Protein 6FY5 (pdb70)

Radius of gyration: 25.64 Å; Cα contacts (8 Å, |Δi|>4): 818; chains: 2; bounding box: 69×50×65 Å

GO terms:
  GO:0001740 Barr body (C, IDA)
  GO:0009048 dosage compensation by inactivation of X chromosome (P, IDA)
  GO:0005634 nucleus (C, EXP)
  GO:0005694 chromosome (C, EXP)
  GO:0005515 protein binding (F, IPI)
  GO:0000781 chromosome, telomeric region (C, HDA)
  GO:0005654 nucleoplasm (C, IDA)
  GO:0000785 chromatin (C, IDA)
  GO:0000976 transcription cis-regulatory region binding (F, IDA)
  GO:0000977 RNA polymerase II transcription regulatory region sequence-specific DNA binding (F, IDA)
  GO:0031490 chromatin DNA binding (F, IDA)
  GO:1901837 negative regulation of transcription of nucleolar large rRNA by RNA polymerase I (P, IGI)
  GO:0070062 extracellular exosome (C, HDA)
  GO:0045618 positive regulation of keratinocyte differentiation (P, IMP)
  GO:0045814 negative regulation of gene expression, epigenetic (P, IMP)
  GO:0007420 brain development (P, IMP)
  GO:0071169 establishment of protein localization to chromatin (P, IMP)
  GO:0000122 negative regulation of transcription by RNA polymerase II (P, IMP)

Organism: Homo sapiens (NCBI:txid9606)

InterPro domains:
  IPR002119 Histone H2A [PR00620] (11-33)
  IPR002119 Histone H2A [PR00620] (40-55)
  IPR002119 Histone H2A [PR00620] (55-68)
  IPR002119 Histone H2A [PR00620] (69-83)
  IPR002119 Histone H2A [PR00620] (97-115)
  IPR002119 Histone H2A [PTHR23430] (7-117)
  IPR002119 Histone H2A [SM00414] (3-120)
  IPR002589 Macro domain [PF01661] (216-329)
  IPR002589 Macro domain [PS51154] (184-370)
  IPR002589 Macro domain [SM00506] (196-330)
  IPR007125 Core Histone H2A/H2B/H3 domain [PF00125] (6-85)
  IPR009072 Histone-fold [G3DSA:1.10.20.10] (1-125)
  IPR009072 Histone-fold [SSF47113] (13-117)
  IPR021171 Core histone macro-H2A [PIRSF037942] (1-372)
  IPR032454 Histone H2A, C-terminal domain [PF16211] (89-123)
  IPR035796 Core histone macro-H2A, macro domain [cd02904] (178-368)
  IPR043472 Macro domain-like [G3DSA:3.40.220.10] (176-372)
  IPR043472 Macro domain-like [SSF52949] (179-368)
  IPR061508 Histone H2A, histone fold [cd00074] (14-101)

Foldseek 3Di:
DFDDFFPFKGFDDWWAAPLFAIETEIAGDLLCQQGGNFQEEEAADALQLAQDDSNSVSQPVQADPVSVVQSVVCCVVPGRADQLAWDWTAGHRHNHGIYIYGHQDFAPDDPSLVSLLSNLLNSLVNCQVVLTQEYEYEDDDDDPNGDDLLSSLLSNVVSVNVSVVVDPDRSYRYYYYHDNDPVSSVSNVVNVVPHPTD/DPPKDFDDWFQAPLQAIETEIADDLLCQLADQFAEEEDEDAQQQALPDSNSVSLCVQQDPVQVVQVVVCCVVVDGADQLAWDWTARPNGNYRIYIYFHQAFPDDPCSLVSNLSNLLNSQVVCQVVLTQEYEYEDWDDDHRTDDLLSNLLSNVVSVSCNCVVDSPTSYRYYYYHDHDPVSVVSNVVNVVPDDGD

B-factor: mean 41.1, std 16.14, range [9.63, 116.97]

Secondary structure (DSSP, 8-state):
----SSTTEEEEEEEEBTTS-EEEEEEE-GGGGGG---SEEEEEE-TT----HHHHHHHHHHHHHHHHHHHHHHHHHHPSPPTT-EEEEE-SSSSSSEEEEEEPPPTTSTTHHHHHHHHHHHHHHHHHTTT-SEEEEPPPP--TT---HHHHHHHHHHHHHHHHHT-SS----EEEEEE--HHHHHHHHHHHTTSSB-/-TT-EEEEEEE-TTS-EEEEEE--GGGGGG---SEEEEEE-TT----SHHHHHHHHHHHHHHHHHHHHHHHHH-SPPTT-EEEEE-TTSSSSEEEEEEPPPS-STTHHHHHHHHHHHHHHHHHHTT-SEEEE-PPP-STTS--HHHHHHHHHHHHHHHHHH-S-SS--EEEEEE-SHHHHHHHHHHHTTS---

CATH classification: 3.40.220.10

Solvent-accessible surface area: 18858 Å² total; per-residue (Å²): 144,70,148,35,17,16,110,29,7,47,47,74,39,19,49,45,16,120,110,37,18,85,0,1,0,0,69,6,61,10,88,62,0,23,50,0,188,3,44,0,0,3,0,8,8,69,32,131,0,31,19,128,91,83,7,0,128,12,2,68,187,40,8,37,178,121,2,85,95,40,0,71,81,14,89,147,86,96,28,103,4,131,71,5,48,20,3,32,4,128,25,9,61,26,62,2,103,31,0,0,0,2,28,27,5,150,86,70,54,128,131,10,79,102,65,0,22,81,0,8,43,54,0,0,41,14,0,3,35,85,59,0,119,12,0,0,13,10,48,53,27,90,55,206,112,46,18,57,88,107,25,8,1,103,15,7,2,122,0,0,29,27,20,3,108,124,13,97,13,20,10,1,104,39,0,23,3,1,11,98,64,96,119,13,29,31,22,29,68,116,9,3,72,143,39,118,29,184,32,103,59,18,88,90,75,39,47,29,42,0,8,62,47,0,87,0,3,0,4,65,5,65,55,87,82,2,16,56,5,178,5,39,0,0,0,1,4,3,49,35,117,0,34,11,161,67,86,15,0,129,14,0,53,182,41,6,32,137,115,4,56,76,49,0,98,121,26,75,172,95,77,20,120,3,134,64,11,53,18,4,28,5,112,2,69,76,16,54,3,112,33,0,0,0,0,31,27,3,130,104,50,61,151,110,6,90,122,60,0,27,83,0,0,62,52,0,0,58,18,0,36,122,93,153,0,127,12,0,0,5,6,46,29,48,92,58,230,83,30,17,65,73,76,24,5,0,92,8,1,3,112,0,0,10,55,42,0,43,122,43,61,96,20,27,0,91,43,0,46,5,1,5,59,60,97,111,9,28,31,26,19,62,118,15,4,69,152,30,59,1,94

Sequence (391 aa):
AGMMGPGDGFTILSSKSLVLGQKLSLTQSDISHIGSMRRVEGIVHPTTAEIDLKEDIGKALEKAGGKEFLETVKELRKSQGPLEVAEAAVSQSSGLAAKFVIHCHIPQWGSDKCEEQLEETIKNCLSAAEDKKLKSVAFPPFPSGRNCCFPKQTAAQVTLKAISAHFDDSSASSLKNVYFLLFDSESIGIYVQEMAKLDAKGDGFTILSSKSLVLGQKLSLTQSDISHIGSMRVEGIVHPTTAEIDLKEDIGKALEKAGGKEFLETVKELRKSQGPLEVAEAAVSQSSGLAAKFVIHCHIPQWGSDKCEEQLEETIKNCLSAAEDKKLKSVAFPPFPSGRNCFPKQTAAQVTLKAISAHFDDSSASSLKNVYFLLFDSESIGIYYVQEMAKLDAK

Nearest PDB structures (foldseek):
  2xd7-assembly2_B  TM=9.872E-01  e=2.241E-36  Homo sapiens
  1yd9-assembly2_B  TM=9.651E-01  e=7.303E-27  Rattus norvegicus
  1zr5-assembly2_B  TM=9.651E-01  e=1.261E-26  Homo sapiens
  5iit-assembly2_B  TM=9.591E-01  e=2.775E-26  Saccharomyces cerevisiae S288C
  7d3y-assembly1_B  TM=9.575E-01  e=1.928E-26  Oryza sativa Indica Group

Structure (mmCIF, N/CA/C/O backbone):
data_6FY5
#
_entry.id   6FY5
#
_cell.length_a   57.750
_cell.length_b   41.370
_cell.length_c   84.150
_cell.angle_alpha   90.00
_cell.angle_beta   97.05
_cell.angle_gamma   90.00
#
_symmetry.space_group_name_H-M   'P 1 21 1'
#
loop_
_entity.id
_entity.type
_entity.pdbx_description
1 polymer 'Core histone macro-H2A.2'
2 non-polymer 'ACETATE ION'
3 non-polymer 1,2-ETHANEDIOL
4 water water
#
loop_
_atom_site.group_PDB
_atom_site.id
_atom_site.type_symbol
_atom_site.label_atom_id
_atom_site.label_alt_id
_atom_site.label_comp_id
_atom_site.label_asym_id
_atom_site.label_entity_id
_atom_site.label_seq_id
_atom_site.pdbx_PDB_ins_code
_atom_site.Cartn_x
_atom_site.Cartn_y
_atom_site.Cartn_z
_atom_site.occupancy
_atom_site.B_iso_or_equiv
_atom_site.auth_seq_id
_atom_site.auth_comp_id
_atom_site.auth_asym_id
_atom_site.auth_atom_id
_atom_site.pdbx_PDB_model_num
ATOM 1 N N . ALA A 1 1 ? 41.573 46.216 95.496 1.00 44.52 175 ALA A N 1
ATOM 2 C CA . ALA A 1 1 ? 41.860 46.588 94.135 1.00 42.62 175 ALA A CA 1
ATOM 3 C C . ALA A 1 1 ? 41.242 45.577 93.206 1.00 43.14 175 ALA A C 1
ATOM 4 O O . ALA A 1 1 ? 41.783 44.486 93.027 1.00 41.04 175 ALA A O 1
ATOM 6 N N . GLY A 1 2 ? 40.092 45.934 92.655 1.00 39.36 176 GLY A N 1
ATOM 7 C CA . GLY A 1 2 ? 39.395 45.092 91.692 1.00 39.12 176 GLY A CA 1
ATOM 8 C C . GLY A 1 2 ? 40.052 45.269 90.343 1.00 38.40 176 GLY A C 1
ATOM 9 O O . GLY A 1 2 ? 40.230 46.407 89.901 1.00 39.46 176 GLY A O 1
ATOM 10 N N . MET A 1 3 ? 40.441 44.154 89.705 1.00 30.25 177 MET A N 1
ATOM 11 C CA A MET A 1 3 ? 41.113 44.148 88.398 0.50 30.30 177 MET A CA 1
ATOM 12 C CA B MET A 1 3 ? 41.072 44.169 88.382 0.50 28.68 177 MET A CA 1
ATOM 13 C C . MET A 1 3 ? 40.588 43.011 87.517 1.00 29.51 177 MET A C 1
ATOM 14 O O . MET A 1 3 ? 40.145 42.001 88.047 1.00 28.69 177 MET A O 1
ATOM 23 N N . GLY A 1 4 ? 40.699 43.161 86.203 1.00 24.84 178 GLY A N 1
ATOM 24 C CA . GLY A 1 4 ? 40.230 42.114 85.286 1.00 23.50 178 GLY A CA 1
ATOM 25 C C . GLY A 1 4 ? 40.538 42.393 83.832 1.00 24.73 178 GLY A C 1
ATOM 26 O O . GLY A 1 4 ? 41.125 43.436 83.523 1.00 25.44 178 GLY A O 1
ATOM 27 N N . PRO A 1 5 ? 40.123 41.497 82.906 1.00 21.84 179 PRO A N 1
ATOM 28 C CA . PRO A 1 5 ? 40.463 41.675 81.474 1.00 21.65 179 PRO A CA 1
ATOM 29 C C . PRO A 1 5 ? 39.524 42.598 80.662 1.00 26.47 179 PRO A C 1
ATOM 30 O O . PRO A 1 5 ? 38.688 42.155 79.866 1.00 25.38 179 PRO A O 1
ATOM 34 N N . GLY A 1 6 ? 39.707 43.892 80.840 1.00 23.56 180 GLY A N 1
ATOM 35 C CA . GLY A 1 6 ? 38.918 44.890 80.148 1.00 23.73 180 GLY A CA 1
ATOM 36 C C . GLY A 1 6 ? 37.907 45.541 81.048 1.00 29.78 180 GLY A C 1
ATOM 37 O O . GLY A 1 6 ? 37.515 44.973 82.086 1.00 29.23 180 GLY A O 1
ATOM 38 N N . ASP A 1 7 ? 37.518 46.782 80.681 1.00 27.23 181 ASP A N 1
ATOM 39 C CA . ASP A 1 7 ? 36.526 47.513 81.443 1.00 28.00 181 ASP A CA 1
ATOM 40 C C . ASP A 1 7 ? 35.249 46.678 81.408 1.00 28.09 181 ASP A C 1
ATOM 41 O O . ASP A 1 7 ? 34.877 46.167 80.339 1.00 30.45 181 ASP A O 1
ATOM 46 N N . GLY A 1 8 ? 34.674 46.486 82.578 1.00 25.56 182 GLY A N 1
ATOM 47 C CA . GLY A 1 8 ? 33.451 45.721 82.788 1.00 24.92 182 GLY A CA 1
ATOM 48 C C . GLY A 1 8 ? 33.695 44.338 83.370 1.00 25.27 182 GLY A C 1
ATOM 49 O O . GLY A 1 8 ? 32.745 43.612 83.669 1.00 24.52 182 GLY A O 1
ATOM 50 N N . PHE A 1 9 ? 34.976 43.938 83.510 1.00 21.83 183 PHE A N 1
ATOM 51 C CA . PHE A 1 9 ? 35.268 42.578 83.992 1.00 22.33 183 PHE A CA 1
ATOM 52 C C . PHE A 1 9 ? 36.176 42.601 85.214 1.00 27.60 183 PHE A C 1
ATOM 53 O O . PHE A 1 9 ? 37.216 43.244 85.153 1.00 27.88 183 PHE A O 1
ATOM 61 N N . THR A 1 10 ? 35.792 41.943 86.317 1.00 23.22 184 THR A N 1
ATOM 62 C CA . THR A 1 10 ? 36.660 41.888 87.517 1.00 22.14 184 THR A CA 1
ATOM 63 C C . THR A 1 10 ? 36.958 40.454 87.930 1.00 21.72 184 THR A C 1
ATOM 64 O O . THR A 1 10 ? 36.021 39.694 88.187 1.00 21.29 184 THR A O 1
ATOM 68 N N . ILE A 1 11 ? 38.256 40.095 88.104 1.00 19.61 185 ILE A N 1
ATOM 69 C CA . ILE A 1 11 ? 38.545 38.735 88.594 1.00 17.82 185 ILE A CA 1
ATOM 70 C C . ILE A 1 11 ? 38.154 38.569 90.057 1.00 21.19 185 ILE A C 1
ATOM 71 O O . ILE A 1 11 ? 38.643 39.291 90.933 1.00 24.50 185 ILE A O 1
ATOM 76 N N . LEU A 1 12 ? 37.308 37.591 90.331 1.00 19.34 186 LEU A N 1
ATOM 77 C CA . LEU A 1 12 ? 36.864 37.298 91.674 1.00 19.67 186 LEU A CA 1
ATOM 78 C C . LEU A 1 12 ? 37.715 36.257 92.401 1.00 23.75 186 LEU A C 1
ATOM 79 O O . LEU A 1 12 ? 37.901 36.358 93.609 1.00 24.34 186 LEU A O 1
ATOM 84 N N . SER A 1 13 ? 38.131 35.209 91.672 1.00 21.46 187 SER A N 1
ATOM 85 C CA . SER A 1 13 ? 38.864 34.048 92.233 1.00 22.30 187 SER A CA 1
ATOM 86 C C . SER A 1 13 ? 39.497 33.262 91.089 1.00 26.17 187 SER A C 1
ATOM 87 O O . SER A 1 13 ? 38.889 33.141 90.040 1.00 27.34 187 SER A O 1
ATOM 90 N N . SER A 1 14 ? 40.733 32.720 91.272 1.00 23.48 188 SER A N 1
ATOM 91 C CA . SER A 1 14 ? 41.387 31.977 90.198 1.00 23.27 188 SER A CA 1
ATOM 92 C C . SER A 1 14 ? 42.039 30.727 90.753 1.00 28.96 188 SER A C 1
ATOM 93 O O . SER A 1 14 ? 42.329 30.660 91.951 1.00 30.47 188 SER A O 1
ATOM 96 N N . LYS A 1 15 ? 42.248 29.748 89.877 1.00 26.67 189 LYS A N 1
ATOM 97 C CA . LYS A 1 15 ? 42.900 28.464 90.190 1.00 27.78 189 LYS A CA 1
ATOM 98 C C . LYS A 1 15 ? 43.848 28.161 89.062 1.00 30.31 189 LYS A C 1
ATOM 99 O O . LYS A 1 15 ? 43.504 28.373 87.884 1.00 31.10 189 LYS A O 1
ATOM 105 N N . SER A 1 16 ? 45.083 27.728 89.392 1.00 25.30 190 SER A N 1
ATOM 106 C CA . SER A 1 16 ? 46.039 27.439 88.342 1.00 26.40 190 SER A CA 1
ATOM 107 C C . SER A 1 16 ? 46.203 25.930 88.266 1.00 30.56 190 SER A C 1
ATOM 108 O O . SER A 1 16 ? 46.483 25.332 89.288 1.00 31.98 190 SER A O 1
ATOM 111 N N . LEU A 1 17 ? 45.969 25.329 87.095 1.00 25.06 191 LEU A N 1
ATOM 112 C CA . LEU A 1 17 ? 46.049 23.871 86.901 1.00 23.72 191 LEU A CA 1
ATOM 113 C C . LEU A 1 17 ? 47.538 23.461 86.831 1.00 26.60 191 LEU A C 1
ATOM 114 O O . LEU A 1 17 ? 48.413 24.298 86.620 1.00 24.39 191 LEU A O 1
ATOM 119 N N . VAL A 1 18 ? 47.826 22.183 87.047 1.00 26.28 192 VAL A N 1
ATOM 120 C CA . VAL A 1 18 ? 49.219 21.680 87.085 1.00 24.42 192 VAL A CA 1
ATOM 121 C C . VAL A 1 18 ? 50.060 22.056 85.868 1.00 25.51 192 VAL A C 1
ATOM 122 O O . VAL A 1 18 ? 51.249 22.402 86.037 1.00 23.57 192 VAL A O 1
ATOM 126 N N . LEU A 1 19 ? 49.489 21.984 84.649 1.00 22.20 193 LEU A N 1
ATOM 127 C CA . LEU A 1 19 ? 50.225 22.340 83.468 1.00 24.07 193 LEU A CA 1
ATOM 128 C C . LEU A 1 19 ? 50.130 23.833 83.149 1.00 26.91 193 LEU A C 1
ATOM 129 O O . LEU A 1 19 ? 50.477 24.250 82.044 1.00 28.60 193 LEU A O 1
ATOM 134 N N . GLY A 1 20 ? 49.734 24.638 84.144 1.00 23.49 194 GLY A N 1
ATOM 135 C CA . GLY A 1 20 ? 49.852 26.083 84.045 1.00 20.83 194 GLY A CA 1
ATOM 136 C C . GLY A 1 20 ? 48.702 26.906 83.551 1.00 23.82 194 GLY A C 1
ATOM 137 O O . GLY A 1 20 ? 48.806 28.131 83.587 1.00 22.71 194 GLY A O 1
ATOM 138 N N . GLN A 1 21 ? 47.592 26.275 83.107 1.00 20.54 195 GLN A N 1
ATOM 139 C CA . GLN A 1 21 ? 46.412 27.070 82.645 1.00 20.47 195 GLN A CA 1
ATOM 140 C C . GLN A 1 21 ? 45.740 27.728 83.852 1.00 25.65 195 GLN A C 1
ATOM 141 O O . GLN A 1 21 ? 45.708 27.137 84.925 1.00 26.16 195 GLN A O 1
ATOM 147 N N . LYS A 1 22 ? 45.220 28.971 83.689 1.00 22.36 196 LYS A N 1
ATOM 148 C CA . LYS A 1 22 ? 44.610 29.682 84.805 1.00 21.79 196 LYS A CA 1
ATOM 149 C C . LYS A 1 22 ? 43.109 29.756 84.536 1.00 21.98 196 LYS A C 1
ATOM 150 O O . LYS A 1 22 ? 42.733 30.136 83.448 1.00 22.66 196 LYS A O 1
ATOM 156 N N . LEU A 1 23 ? 42.301 29.352 85.486 1.00 20.32 197 LEU A N 1
ATOM 157 C CA . LEU A 1 23 ? 40.832 29.445 85.363 1.00 20.66 197 LEU A CA 1
ATOM 158 C C . LEU A 1 23 ? 40.402 30.601 86.266 1.00 23.58 197 LEU A C 1
ATOM 159 O O . LEU A 1 23 ? 40.670 30.563 87.462 1.00 20.48 197 LEU A O 1
ATOM 164 N N . SER A 1 24 ? 39.674 31.586 85.730 1.00 20.33 198 SER A N 1
ATOM 165 C CA . SER A 1 24 ? 39.348 32.737 86.571 1.00 18.68 198 SER A CA 1
ATOM 166 C C . SER A 1 24 ? 37.869 33.035 86.586 1.00 19.84 198 SER A C 1
ATOM 167 O O . SER A 1 24 ? 37.318 33.200 85.511 1.00 20.24 198 SER A O 1
ATOM 170 N N . LEU A 1 25 ? 37.253 33.075 87.761 1.00 17.92 199 LEU A N 1
ATOM 171 C CA . LEU A 1 25 ? 35.839 33.458 87.912 1.00 19.81 199 LEU A CA 1
ATOM 172 C C . LEU A 1 25 ? 35.814 34.952 87.777 1.00 21.64 199 LEU A C 1
ATOM 173 O O . LEU A 1 25 ? 36.556 35.630 88.482 1.00 19.18 199 LEU A O 1
ATOM 178 N N . THR A 1 26 ? 34.974 35.481 86.844 1.00 18.60 200 THR A N 1
ATOM 179 C CA . THR A 1 26 ? 35.041 36.888 86.504 1.00 17.49 200 THR A CA 1
ATOM 180 C C . THR A 1 26 ? 33.690 37.560 86.634 1.00 22.43 200 THR A C 1
ATOM 181 O O . THR A 1 26 ? 32.755 37.102 86.006 1.00 20.84 200 THR A O 1
ATOM 185 N N . GLN A 1 27 ? 33.599 38.631 87.468 1.00 21.73 201 GLN A N 1
ATOM 186 C CA . GLN A 1 27 ? 32.384 39.459 87.612 1.00 22.34 201 GLN A CA 1
ATOM 187 C C . GLN A 1 27 ? 32.316 40.193 86.300 1.00 19.69 201 GLN A C 1
ATOM 188 O O . GLN A 1 27 ? 33.300 40.845 85.934 1.00 22.00 201 GLN A O 1
ATOM 194 N N . SER A 1 28 ? 31.168 40.110 85.584 1.00 16.33 202 SER A N 1
ATOM 195 C CA . SER A 1 28 ? 31.111 40.599 84.208 1.00 16.03 202 SER A CA 1
ATOM 196 C C . SER A 1 28 ? 29.907 41.452 83.884 1.00 22.76 202 SER A C 1
ATOM 197 O O . SER A 1 28 ? 28.802 41.097 84.232 1.00 20.07 202 SER A O 1
ATOM 200 N N . ASP A 1 29 ? 30.143 42.499 83.107 1.00 22.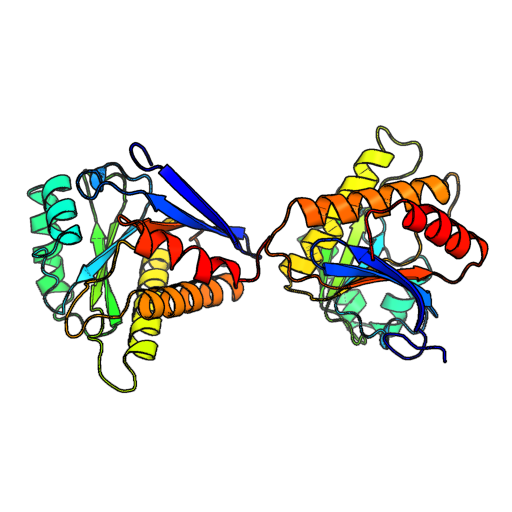47 203 ASP A N 1
ATOM 201 C CA . ASP A 1 29 ? 29.056 43.298 82.536 1.00 22.09 203 ASP A CA 1
ATOM 202 C C . ASP A 1 29 ? 28.964 42.774 81.100 1.00 21.65 203 ASP A C 1
ATOM 203 O O . ASP A 1 29 ? 29.759 43.131 80.230 1.00 22.26 203 ASP A O 1
ATOM 208 N N . ILE A 1 30 ? 28.040 41.832 80.851 1.00 19.43 204 ILE A N 1
ATOM 209 C CA . ILE A 1 30 ? 27.931 41.224 79.510 1.00 20.38 204 ILE A CA 1
ATOM 210 C C . ILE A 1 30 ? 27.775 42.266 78.357 1.00 26.71 204 ILE A C 1
ATOM 211 O O . ILE A 1 30 ? 28.245 42.017 77.256 1.00 27.89 204 ILE A O 1
ATOM 216 N N . SER A 1 31 ? 27.158 43.426 78.626 1.00 26.44 205 SER A N 1
ATOM 217 C CA . SER A 1 31 ? 27.010 44.494 77.626 1.00 27.41 205 SER A CA 1
ATOM 218 C C . SER A 1 31 ? 28.372 45.050 77.175 1.00 33.58 205 SER A C 1
ATOM 219 O O . SER A 1 31 ? 28.487 45.580 76.066 1.00 32.66 205 SER A O 1
ATOM 222 N N . HIS A 1 32 ? 29.423 44.820 77.997 1.00 30.75 206 HIS A N 1
ATOM 223 C CA . HIS A 1 32 ? 30.792 45.232 77.695 1.00 31.44 206 HIS A CA 1
ATOM 224 C C . HIS A 1 32 ? 31.566 44.158 76.978 1.00 33.10 206 HIS A C 1
ATOM 225 O O . HIS A 1 32 ? 32.770 44.285 76.866 1.00 33.59 206 HIS A O 1
ATOM 232 N N . ILE A 1 33 ? 30.904 43.124 76.423 1.00 30.36 207 ILE A N 1
ATOM 233 C CA . ILE A 1 33 ? 31.613 42.043 75.717 1.00 29.48 207 ILE A CA 1
ATOM 234 C C . ILE A 1 33 ? 32.574 42.584 74.626 1.00 34.01 207 ILE A C 1
ATOM 235 O O . ILE A 1 33 ? 33.624 41.991 74.406 1.00 32.41 207 ILE A O 1
ATOM 240 N N . GLY A 1 34 ? 32.263 43.750 74.057 1.00 33.43 208 GLY A N 1
ATOM 241 C CA . GLY A 1 34 ? 33.132 44.395 73.071 1.00 34.64 208 GLY A CA 1
ATOM 242 C C . GLY A 1 34 ? 34.499 44.793 73.602 1.00 37.83 208 GLY A C 1
ATOM 243 O O . GLY A 1 34 ? 35.485 44.762 72.858 1.00 38.19 208 GLY A O 1
ATOM 244 N N . SER A 1 35 ? 34.570 45.148 74.901 1.00 35.09 209 SER A N 1
ATOM 245 C CA . SER A 1 35 ? 35.793 45.578 75.604 1.00 34.46 209 SER A CA 1
ATOM 246 C C . SER A 1 35 ? 36.593 44.391 76.181 1.00 32.94 209 SER A C 1
ATOM 247 O O . SER A 1 35 ? 37.758 44.549 76.535 1.00 32.67 209 SER A O 1
ATOM 250 N N . MET A 1 36 ? 35.959 43.220 76.324 1.00 27.48 210 MET A N 1
ATOM 251 C CA . MET A 1 36 ? 36.625 42.069 76.903 1.00 25.91 210 MET A CA 1
ATOM 252 C C . MET A 1 36 ? 37.901 41.704 76.233 1.00 29.47 210 MET A C 1
ATOM 253 O O . MET A 1 36 ? 37.909 41.347 75.038 1.00 28.46 210 MET A O 1
ATOM 258 N N . ARG A 1 37 ? 39.004 41.770 77.031 1.00 26.34 211 ARG A N 1
ATOM 259 C CA A ARG A 1 37 ? 40.335 41.440 76.555 0.50 24.86 211 ARG A CA 1
ATOM 260 C CA B ARG A 1 37 ? 40.355 41.446 76.579 0.50 24.79 211 ARG A CA 1
ATOM 261 C C . ARG A 1 37 ? 40.612 39.946 76.714 1.00 27.61 211 ARG A C 1
ATOM 262 O O . ARG A 1 37 ? 41.512 39.511 77.442 1.00 26.69 211 ARG A O 1
ATOM 277 N N . VAL A 1 38 ? 39.779 39.143 76.025 1.00 24.24 212 VAL A N 1
ATOM 278 C CA . VAL A 1 38 ? 39.906 37.691 75.992 1.00 24.05 212 VAL A CA 1
ATOM 279 C C . VAL A 1 38 ? 39.793 37.434 74.466 1.00 28.41 212 VAL A C 1
ATOM 280 O O . VAL A 1 38 ? 38.986 38.100 73.813 1.00 30.15 212 VAL A O 1
ATOM 284 N N . GLU A 1 39 ? 40.586 36.531 73.911 1.00 26.31 213 GLU A N 1
ATOM 285 C CA . GLU A 1 39 ? 40.687 36.295 72.456 1.00 26.65 213 GLU A CA 1
ATOM 286 C C . GLU A 1 39 ? 39.506 35.551 71.804 1.00 29.50 213 GLU A C 1
ATOM 287 O O . GLU A 1 39 ? 39.221 35.766 70.617 1.00 27.51 213 GLU A O 1
ATOM 293 N N . GLY A 1 40 ? 38.857 34.686 72.572 1.00 25.72 214 GLY A N 1
ATOM 294 C CA . GLY A 1 40 ? 37.686 33.934 72.121 1.00 24.19 214 GLY A CA 1
ATOM 295 C C . GLY A 1 40 ? 36.522 34.032 73.081 1.00 22.59 214 GLY A C 1
ATOM 296 O O . GLY A 1 40 ? 36.703 33.986 74.306 1.00 21.43 214 GLY A O 1
ATOM 297 N N . ILE A 1 41 ? 35.315 34.165 72.535 1.00 23.05 215 ILE A N 1
ATOM 298 C CA . ILE A 1 41 ? 34.103 34.260 73.341 1.00 23.30 215 ILE A CA 1
ATOM 299 C C . ILE A 1 41 ? 33.208 33.138 72.906 1.00 24.93 215 ILE A C 1
ATOM 300 O O . ILE A 1 41 ? 32.920 33.008 71.717 1.00 25.31 215 ILE A O 1
ATOM 305 N N . VAL A 1 42 ? 32.753 32.355 73.873 1.00 21.58 216 VAL A N 1
ATOM 306 C CA . VAL A 1 42 ? 31.827 31.253 73.590 1.00 20.74 216 VAL A CA 1
ATOM 307 C C . VAL A 1 42 ? 30.429 31.830 73.545 1.00 26.85 216 VAL A C 1
ATOM 308 O O . VAL A 1 42 ? 30.095 32.718 74.335 1.00 23.86 216 VAL A O 1
ATOM 312 N N . HIS A 1 43 ? 29.626 31.358 72.564 1.00 25.61 217 HIS A N 1
ATOM 313 C CA . HIS A 1 43 ? 28.245 31.739 72.379 1.00 23.79 217 HIS A CA 1
ATOM 314 C C . HIS A 1 43 ? 27.413 30.450 72.478 1.00 25.81 217 HIS A C 1
ATOM 315 O O . HIS A 1 43 ? 27.318 29.697 71.492 1.00 23.04 217 HIS A O 1
ATOM 322 N N . PRO A 1 44 ? 26.854 30.148 73.671 1.00 23.74 218 PRO A N 1
ATOM 323 C CA . PRO A 1 44 ? 26.013 28.937 73.782 1.00 24.26 218 PRO A CA 1
ATOM 324 C C . PRO A 1 44 ? 24.694 29.221 73.071 1.00 28.04 218 PRO A C 1
ATOM 325 O O . PRO A 1 44 ? 24.051 30.264 73.265 1.00 27.46 218 PRO A O 1
ATOM 329 N N . THR A 1 45 ? 24.346 28.345 72.136 1.00 24.56 219 THR A N 1
ATOM 330 C CA . THR A 1 45 ? 23.194 28.587 71.294 1.00 24.03 219 THR A CA 1
ATOM 331 C C . THR A 1 45 ? 22.520 27.256 70.974 1.00 23.94 219 THR A C 1
ATOM 332 O O . THR A 1 45 ? 22.765 26.233 71.610 1.00 23.34 219 THR A O 1
ATOM 336 N N . THR A 1 46 ? 21.693 27.300 69.969 1.00 24.83 220 THR A N 1
ATOM 337 C CA . THR A 1 46 ? 20.903 26.173 69.474 1.00 25.60 220 THR A CA 1
ATOM 338 C C . THR A 1 46 ? 21.419 25.797 68.094 1.00 31.52 220 THR A C 1
ATOM 339 O O . THR A 1 46 ? 22.328 26.456 67.575 1.00 31.07 220 THR A O 1
ATOM 343 N N . ALA A 1 47 ? 20.829 24.740 67.498 1.00 27.62 221 ALA A N 1
ATOM 344 C CA . ALA A 1 47 ? 21.199 24.203 66.185 1.00 28.59 221 ALA A CA 1
ATOM 345 C C . ALA A 1 47 ? 21.169 25.285 65.116 1.00 32.21 221 ALA A C 1
ATOM 346 O O . ALA A 1 47 ? 22.014 25.294 64.224 1.00 32.04 221 ALA A O 1
ATOM 348 N N . GLU A 1 48 ? 20.233 26.232 65.250 1.00 31.05 222 GLU A N 1
ATOM 349 C CA . GLU A 1 48 ? 20.024 27.340 64.320 1.00 32.23 222 GLU A CA 1
ATOM 350 C C . GLU A 1 48 ? 21.012 28.490 64.446 1.00 36.00 222 GLU A C 1
ATOM 351 O O . GLU A 1 48 ? 20.975 29.406 63.617 1.00 36.07 222 GLU A O 1
ATOM 357 N N . ILE A 1 49 ? 21.851 28.480 65.493 1.00 32.48 223 ILE A N 1
ATOM 358 C CA . ILE A 1 49 ? 22.819 29.554 65.787 1.00 33.29 223 ILE A CA 1
ATOM 359 C C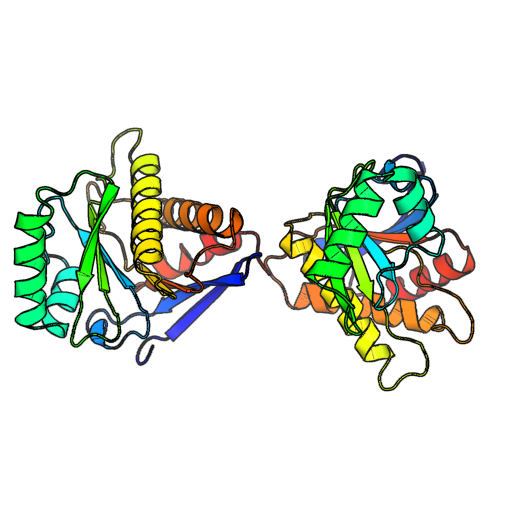 . ILE A 1 49 ? 22.075 30.890 65.952 1.00 36.30 223 ILE A C 1
ATOM 360 O O . ILE A 1 49 ? 22.411 31.882 65.299 1.00 35.81 223 ILE A O 1
ATOM 365 N N . ASP A 1 50 ? 21.027 30.898 66.785 1.00 34.68 224 ASP A N 1
ATOM 366 C CA . ASP A 1 50 ? 20.261 32.111 67.048 1.00 36.43 224 ASP A CA 1
ATOM 367 C C . ASP A 1 50 ? 20.952 32.968 68.125 1.00 38.88 224 ASP A C 1
ATOM 368 O O . ASP A 1 50 ? 21.756 32.454 68.907 1.00 37.09 224 ASP A O 1
ATOM 373 N N . LEU A 1 51 ? 20.614 34.262 68.157 1.00 36.56 225 LEU A N 1
ATOM 374 C CA . LEU A 1 51 ? 21.218 35.261 69.021 1.00 37.87 225 LEU A CA 1
ATOM 375 C C . LEU A 1 51 ? 20.303 35.726 70.151 1.00 44.56 225 LEU A C 1
ATOM 376 O O . LEU A 1 51 ? 19.860 36.876 70.200 1.00 43.90 225 LEU A O 1
ATOM 381 N N . LYS A 1 52 ? 20.070 34.823 71.100 1.00 42.34 226 LYS A N 1
ATOM 382 C CA . LYS A 1 52 ? 19.254 35.113 72.263 1.00 41.88 226 LYS A CA 1
ATOM 383 C C . LYS A 1 52 ? 20.142 35.149 73.494 1.00 44.41 226 LYS A C 1
ATOM 384 O O . LYS A 1 52 ? 21.343 34.862 73.416 1.00 44.72 226 LYS A O 1
ATOM 390 N N . GLU A 1 53 ? 19.560 35.526 74.627 1.00 37.31 227 GLU A N 1
ATOM 391 C CA . GLU A 1 53 ? 20.235 35.669 75.901 1.00 35.64 227 GLU A CA 1
ATOM 392 C C . GLU A 1 53 ? 21.189 36.852 75.849 1.00 36.06 227 GLU A C 1
ATOM 393 O O . GLU A 1 53 ? 21.487 37.379 74.762 1.00 33.27 227 GLU A O 1
ATOM 399 N N . ASP A 1 54 ? 21.624 37.294 77.025 1.00 31.23 228 ASP A N 1
ATOM 400 C CA . ASP A 1 54 ? 22.501 38.442 77.155 1.00 30.92 228 ASP A CA 1
ATOM 401 C C . ASP A 1 54 ? 23.692 38.385 76.185 1.00 34.34 228 ASP A C 1
ATOM 402 O O . ASP A 1 54 ? 24.010 39.388 75.548 1.00 33.95 228 ASP A O 1
ATOM 407 N N . ILE A 1 55 ? 24.335 37.210 76.052 1.00 29.62 229 ILE A N 1
ATOM 408 C CA . ILE A 1 55 ? 25.511 37.098 75.189 1.00 29.23 229 ILE A CA 1
ATOM 409 C C . ILE A 1 55 ? 25.161 37.276 73.709 1.00 31.45 229 ILE A C 1
ATOM 410 O O . ILE A 1 55 ? 25.874 38.016 73.031 1.00 30.34 229 ILE A O 1
ATOM 415 N N . GLY A 1 56 ? 24.095 36.610 73.232 1.00 29.50 230 GLY A N 1
ATOM 416 C CA . GLY A 1 56 ? 23.641 36.698 71.846 1.00 29.69 230 GLY A CA 1
ATOM 417 C C . GLY A 1 56 ? 23.289 38.130 71.495 1.00 34.22 230 GLY A C 1
ATOM 418 O O . GLY A 1 56 ? 23.743 38.632 70.474 1.00 35.33 230 GLY A O 1
ATOM 419 N N . LYS A 1 57 ? 22.534 38.817 72.377 1.00 31.43 231 LYS A N 1
ATOM 420 C CA . LYS A 1 57 ? 22.174 40.226 72.186 1.00 31.60 231 LYS A CA 1
ATOM 421 C C . LYS A 1 57 ? 23.382 41.148 72.272 1.00 35.86 231 LYS A C 1
ATOM 422 O O . LYS A 1 57 ? 23.448 42.128 71.515 1.00 35.71 231 LYS A O 1
ATOM 428 N N . ALA A 1 58 ? 24.350 40.853 73.169 1.00 31.93 232 ALA A N 1
ATOM 429 C CA . ALA A 1 58 ? 25.542 41.715 73.264 1.00 32.03 232 ALA A CA 1
ATOM 430 C C . ALA A 1 58 ? 26.423 41.561 72.041 1.00 35.44 232 ALA A C 1
ATOM 431 O O . ALA A 1 58 ? 26.946 42.557 71.549 1.00 34.13 232 ALA A O 1
ATOM 433 N N . LEU A 1 59 ? 26.560 40.321 71.515 1.00 31.96 233 LEU A N 1
ATOM 434 C CA . LEU A 1 59 ? 27.320 40.085 70.286 1.00 32.03 233 LEU A CA 1
ATOM 435 C C . LEU A 1 59 ? 26.625 40.716 69.092 1.00 40.69 233 LEU A C 1
ATOM 436 O O . LEU A 1 59 ? 27.300 41.258 68.200 1.00 42.23 233 LEU A O 1
ATOM 441 N N . GLU A 1 60 ? 25.277 40.673 69.085 1.00 37.37 234 GLU A N 1
ATOM 442 C CA . GLU A 1 60 ? 24.478 41.230 68.010 1.00 38.46 234 GLU A CA 1
ATOM 443 C C . GLU A 1 60 ? 24.642 42.754 67.964 1.00 44.01 234 GLU A C 1
ATOM 444 O O . GLU A 1 60 ? 24.954 43.288 66.897 1.00 44.83 234 GLU A O 1
ATOM 450 N N . LYS A 1 61 ? 24.481 43.426 69.121 1.00 41.25 235 LYS A N 1
ATOM 451 C CA . LYS A 1 61 ? 24.580 44.874 69.284 1.00 42.28 235 LYS A CA 1
ATOM 452 C C . LYS A 1 61 ? 25.970 45.420 68.968 1.00 50.44 235 LYS A C 1
ATOM 453 O O . LYS A 1 61 ? 26.082 46.489 68.358 1.00 51.10 235 LYS A O 1
ATOM 459 N N . ALA A 1 62 ? 27.025 44.691 69.357 1.00 47.49 236 ALA A N 1
ATOM 460 C CA . ALA A 1 62 ? 28.395 45.123 69.088 1.00 47.30 236 ALA A CA 1
ATOM 461 C C . ALA A 1 62 ? 28.789 44.839 67.645 1.00 51.33 236 ALA A C 1
ATOM 462 O O . ALA A 1 62 ? 29.529 45.620 67.051 1.00 50.72 236 ALA A O 1
ATOM 464 N N . GLY A 1 63 ? 28.295 43.725 67.107 1.00 48.60 237 GLY A N 1
ATOM 465 C CA . GLY A 1 63 ? 28.634 43.239 65.776 1.00 49.15 237 GLY A CA 1
ATOM 466 C C . GLY A 1 63 ? 28.106 43.992 64.574 1.00 53.56 237 GLY A C 1
ATOM 467 O O . GLY A 1 63 ? 28.784 44.056 63.543 1.00 54.01 237 GLY A O 1
ATOM 468 N N . GLY A 1 64 ? 26.883 44.492 64.680 1.00 50.06 238 GLY A N 1
ATOM 469 C CA . GLY A 1 64 ? 26.223 45.207 63.595 1.00 50.11 238 GLY A CA 1
ATOM 470 C C . GLY A 1 64 ? 25.924 44.329 62.396 1.00 54.24 238 GLY A C 1
ATOM 471 O O . GLY A 1 64 ? 25.804 43.104 62.526 1.00 53.37 238 GLY A O 1
ATOM 472 N N . LYS A 1 65 ? 25.835 44.962 61.212 1.00 50.77 239 LYS A N 1
ATOM 473 C CA . LYS A 1 65 ? 25.515 44.327 59.929 1.00 50.54 239 LYS A CA 1
ATOM 474 C C . LYS A 1 65 ? 26.508 43.244 59.547 1.00 52.55 239 LYS A C 1
ATOM 475 O O . LYS A 1 65 ? 26.107 42.201 59.023 1.00 52.70 239 LYS A O 1
ATOM 481 N N . GLU A 1 66 ? 27.802 43.495 59.821 1.00 46.86 240 GLU A N 1
ATOM 482 C CA . GLU A 1 66 ? 28.913 42.599 59.539 1.00 45.31 240 GLU A CA 1
ATOM 483 C C . GLU A 1 66 ? 28.779 41.291 60.312 1.00 47.53 240 GLU A C 1
ATOM 484 O O . GLU A 1 66 ? 29.058 40.236 59.749 1.00 47.11 240 GLU A O 1
ATOM 490 N N . PHE A 1 67 ? 28.342 41.350 61.584 1.00 43.27 241 PHE A N 1
ATOM 491 C CA . PHE A 1 67 ? 28.148 40.133 62.397 1.00 42.61 241 PHE A CA 1
ATOM 492 C C . PHE A 1 67 ? 26.936 39.338 61.912 1.00 43.95 241 PHE A C 1
ATOM 493 O O . PHE A 1 67 ? 27.072 38.135 61.692 1.00 42.34 241 PHE A O 1
ATOM 501 N N . LEU A 1 68 ? 25.769 40.015 61.697 1.00 41.92 242 LEU A N 1
ATOM 502 C CA . LEU A 1 68 ? 24.554 39.360 61.191 1.00 41.87 242 LEU A CA 1
ATOM 503 C C . LEU A 1 68 ? 24.840 38.599 59.909 1.00 45.47 242 LEU A C 1
ATOM 504 O O . LEU A 1 68 ? 24.420 37.453 59.772 1.00 44.39 242 LEU A O 1
ATOM 509 N N . GLU A 1 69 ? 25.672 39.199 59.032 1.00 42.89 243 GLU A N 1
ATOM 510 C CA . GLU A 1 69 ? 26.116 38.607 57.778 1.00 42.08 243 GLU A CA 1
ATOM 511 C C . GLU A 1 69 ? 27.010 37.399 57.982 1.00 42.25 243 GLU A C 1
ATOM 512 O O . GLU A 1 69 ? 26.863 36.411 57.264 1.00 40.83 243 GLU A O 1
ATOM 518 N N . THR A 1 70 ? 27.935 37.465 58.954 1.00 38.26 244 THR A N 1
ATOM 519 C CA . THR A 1 70 ? 28.852 36.349 59.227 1.00 37.59 244 THR A CA 1
ATOM 520 C C . THR A 1 70 ? 28.087 35.124 59.800 1.00 41.09 244 THR A C 1
ATOM 521 O O . THR A 1 70 ? 28.376 33.992 59.410 1.00 40.91 244 THR A O 1
ATOM 525 N N . VAL A 1 71 ? 27.111 35.364 60.700 1.00 38.14 245 VAL A N 1
ATOM 526 C CA . VAL A 1 71 ? 26.288 34.283 61.300 1.00 38.56 245 VAL A CA 1
ATOM 527 C C . VAL A 1 71 ? 25.429 33.613 60.198 1.00 41.57 245 VAL A C 1
ATOM 528 O O . VAL A 1 71 ? 25.418 32.381 60.090 1.00 40.14 245 VAL A O 1
ATOM 532 N N . LYS A 1 72 ? 24.767 34.443 59.360 1.00 38.89 246 LYS A N 1
ATOM 533 C CA . LYS A 1 72 ? 23.942 34.005 58.217 1.00 39.27 246 LYS A CA 1
ATOM 534 C C . LYS A 1 72 ? 24.760 33.124 57.274 1.00 42.68 246 LYS A C 1
ATOM 535 O O . LYS A 1 72 ? 24.275 32.075 56.851 1.00 43.12 246 LYS A O 1
ATOM 541 N N . GLU A 1 73 ? 26.017 33.534 56.972 1.00 39.02 247 GLU A N 1
ATOM 542 C CA . GLU A 1 73 ? 26.912 32.754 56.123 1.00 38.44 247 GLU A CA 1
ATOM 543 C C . GLU A 1 73 ? 27.351 31.459 56.759 1.00 41.03 247 GLU A C 1
ATOM 544 O O . GLU A 1 73 ? 27.463 30.452 56.061 1.00 42.68 247 GLU A O 1
ATOM 550 N N . LEU A 1 74 ? 27.597 31.466 58.078 1.00 37.09 248 LEU A N 1
ATOM 551 C CA . LEU A 1 74 ? 28.009 30.270 58.823 1.00 35.40 248 LEU A CA 1
ATOM 552 C C . LEU A 1 74 ? 26.859 29.269 58.897 1.00 38.13 248 LEU A C 1
ATOM 553 O O . LEU A 1 74 ? 27.107 28.068 58.824 1.00 38.03 248 LEU A O 1
ATOM 558 N N . ARG A 1 75 ? 25.615 29.752 59.059 1.00 35.03 249 ARG A N 1
ATOM 559 C CA . ARG A 1 75 ? 24.435 28.861 59.082 1.00 36.11 249 ARG A CA 1
ATOM 560 C C . ARG A 1 75 ? 24.351 28.149 57.721 1.00 41.90 249 ARG A C 1
ATOM 561 O O . ARG A 1 75 ? 24.297 26.924 57.667 1.00 41.31 249 ARG A O 1
ATOM 569 N N . LYS A 1 76 ? 24.437 28.923 56.620 1.00 41.28 250 LYS A N 1
ATOM 570 C CA . LYS A 1 76 ? 24.420 28.378 55.255 1.00 41.87 250 LYS A CA 1
ATOM 571 C C . LYS A 1 76 ? 25.552 27.370 55.003 1.00 46.52 250 LYS A C 1
ATOM 572 O O . LYS A 1 76 ? 25.284 26.276 54.509 1.00 46.83 250 LYS A O 1
ATOM 578 N N . SER A 1 77 ? 26.799 27.712 55.380 1.00 43.70 251 SER A N 1
ATOM 579 C CA . SER A 1 77 ? 27.978 26.874 55.130 1.00 43.10 251 SER A CA 1
ATOM 580 C C . SER A 1 77 ? 28.237 25.713 56.088 1.00 46.06 251 SER A C 1
ATOM 581 O O . SER A 1 77 ? 28.904 24.760 55.687 1.00 46.13 251 SER A O 1
ATOM 584 N N . GLN A 1 78 ? 27.825 25.817 57.367 1.00 42.26 252 GLN A N 1
ATOM 585 C CA . GLN A 1 78 ? 28.125 24.785 58.371 1.00 41.54 252 GLN A CA 1
ATOM 586 C C . GLN A 1 78 ? 26.907 24.278 59.144 1.00 42.91 252 GLN A C 1
ATOM 587 O O . GLN A 1 78 ? 26.994 23.244 59.808 1.00 42.32 252 GLN A O 1
ATOM 593 N N . GLY A 1 79 ? 25.801 25.000 59.051 1.00 38.12 253 GLY A N 1
ATOM 594 C CA . GLY A 1 79 ? 24.584 24.679 59.780 1.00 37.54 253 GLY A CA 1
ATOM 595 C C . GLY A 1 79 ? 23.646 23.637 59.188 1.00 39.93 253 GLY A C 1
ATOM 596 O O . GLY A 1 79 ? 23.746 23.277 58.010 1.00 38.34 253 GLY A O 1
ATOM 597 N N . PRO A 1 80 ? 22.700 23.153 60.026 1.00 33.92 254 PRO A N 1
ATOM 598 C CA . PRO A 1 80 ? 22.562 23.495 61.456 1.00 32.46 254 PRO A CA 1
ATOM 599 C C . PRO A 1 80 ? 23.631 22.803 62.276 1.00 33.71 254 PRO A C 1
ATOM 600 O O . PRO A 1 80 ? 24.186 21.792 61.844 1.00 35.92 254 PRO A O 1
ATOM 604 N N . LEU A 1 81 ? 23.912 23.332 63.470 1.00 29.68 255 LEU A N 1
ATOM 605 C CA . LEU A 1 81 ? 24.887 22.727 64.365 1.00 29.44 255 LEU A CA 1
ATOM 606 C C . LEU A 1 81 ? 24.321 21.494 65.030 1.00 31.87 255 LEU A C 1
ATOM 607 O O . LEU A 1 81 ? 23.201 21.522 65.549 1.00 30.65 255 LEU A O 1
ATOM 612 N N . GLU A 1 82 ? 25.127 20.441 65.087 1.00 28.64 256 GLU A N 1
ATOM 613 C CA . GLU A 1 82 ? 24.778 19.194 65.757 1.00 30.02 256 GLU A CA 1
ATOM 614 C C . GLU A 1 82 ? 24.887 19.455 67.263 1.00 34.39 256 GLU A C 1
ATOM 615 O O . GLU A 1 82 ? 25.517 20.449 67.655 1.00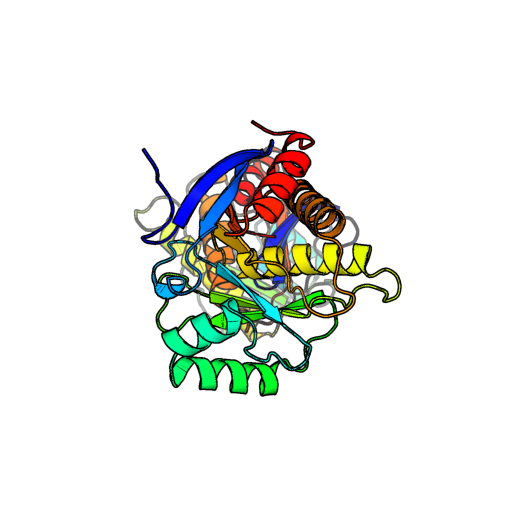 31.94 256 GLU A O 1
ATOM 621 N N . VAL A 1 83 ? 24.302 18.562 68.113 1.00 30.84 257 VAL A N 1
ATOM 622 C CA . VAL A 1 83 ? 24.413 18.686 69.565 1.00 29.07 257 VAL A CA 1
ATOM 623 C C . VAL A 1 83 ? 25.900 18.584 69.920 1.00 34.39 257 VAL A C 1
ATOM 624 O O . VAL A 1 83 ? 26.615 17.729 69.370 1.00 32.55 257 VAL A O 1
ATOM 628 N N . ALA A 1 84 ? 26.358 19.472 70.834 1.00 30.89 258 ALA A N 1
ATOM 629 C CA . ALA A 1 84 ? 27.744 19.606 71.300 1.00 29.99 258 ALA A CA 1
ATOM 630 C C . ALA A 1 84 ? 28.730 20.119 70.228 1.00 33.69 258 ALA A C 1
ATOM 631 O O . ALA A 1 84 ? 29.898 20.284 70.550 1.00 34.99 258 ALA A O 1
ATOM 633 N N . GLU A 1 85 ? 28.274 20.473 69.017 1.00 28.50 259 GLU A N 1
ATOM 634 C CA . GLU A 1 85 ? 29.168 21.003 67.976 1.00 27.92 259 GLU A CA 1
ATOM 635 C C . GLU A 1 85 ? 29.500 22.474 68.188 1.00 32.28 259 GLU A C 1
ATOM 636 O O . GLU A 1 85 ? 28.628 23.259 68.536 1.00 32.24 259 GLU A O 1
ATOM 642 N N . ALA A 1 86 ? 30.745 22.859 67.888 1.00 29.46 260 ALA A N 1
ATOM 643 C CA . ALA A 1 86 ? 31.218 24.251 67.941 1.00 30.13 260 ALA A CA 1
ATOM 644 C C . ALA A 1 86 ? 31.642 24.751 66.545 1.00 33.83 260 ALA A C 1
ATOM 645 O O . ALA A 1 86 ? 32.257 24.008 65.788 1.00 35.50 260 ALA A O 1
ATOM 647 N N . ALA A 1 87 ? 31.309 25.990 66.207 1.00 32.09 261 ALA A N 1
ATOM 648 C CA . ALA A 1 87 ? 31.683 26.602 64.916 1.00 33.17 261 ALA A CA 1
ATOM 649 C C . ALA A 1 87 ? 32.081 28.048 65.171 1.00 37.11 261 ALA A C 1
ATOM 650 O O . ALA A 1 87 ? 31.479 28.708 66.006 1.00 34.92 261 ALA A O 1
ATOM 652 N N . VAL A 1 88 ? 33.070 28.552 64.432 1.00 35.71 262 VAL A N 1
ATOM 653 C CA . VAL A 1 88 ? 33.652 29.873 64.666 1.00 34.49 262 VAL A CA 1
ATOM 654 C C . VAL A 1 88 ? 33.327 30.938 63.612 1.00 40.05 262 VAL A C 1
ATOM 655 O O . VAL A 1 88 ? 33.297 30.656 62.414 1.00 40.89 262 VAL A O 1
ATOM 659 N N . SER A 1 89 ? 33.143 32.174 64.077 1.00 36.27 263 SER A N 1
ATOM 660 C CA . SER A 1 89 ? 32.923 33.335 63.239 1.00 37.30 263 SER A CA 1
ATOM 661 C C . SER A 1 89 ? 33.878 34.445 63.668 1.00 43.90 263 SER A C 1
ATOM 662 O O . SER A 1 89 ? 34.046 34.709 64.869 1.00 44.10 263 SER A O 1
ATOM 665 N N . GLN A 1 90 ? 34.496 35.101 62.680 1.00 40.58 264 GLN A N 1
ATOM 666 C CA . GLN A 1 90 ? 35.416 36.204 62.909 1.00 40.14 264 GLN A CA 1
ATOM 667 C C . GLN A 1 90 ? 34.612 37.317 63.558 1.00 43.94 264 GLN A C 1
ATOM 668 O O . GLN A 1 90 ? 33.476 37.560 63.157 1.00 43.70 264 GLN A O 1
ATOM 674 N N . SER A 1 91 ? 35.183 37.963 64.576 1.00 40.12 265 SER A N 1
ATOM 675 C CA . SER A 1 91 ? 34.522 38.998 65.356 1.00 39.70 265 SER A CA 1
ATOM 676 C C . SER A 1 91 ? 34.315 40.317 64.624 1.00 45.24 265 SER A C 1
ATOM 677 O O . SER A 1 91 ? 35.075 40.660 63.717 1.00 44.85 265 SER A O 1
ATOM 680 N N . SER A 1 92 ? 33.302 41.067 65.077 1.00 41.95 266 SER A N 1
ATOM 681 C CA . SER A 1 92 ? 32.938 42.384 64.588 1.00 41.39 266 SER A CA 1
ATOM 682 C C . SER A 1 92 ? 32.597 43.226 65.788 1.00 44.21 266 SER A C 1
ATOM 683 O O . SER A 1 92 ? 31.721 42.848 66.574 1.00 43.03 266 SER A O 1
ATOM 686 N N . GLY A 1 93 ? 33.334 44.321 65.959 1.00 40.23 267 GLY A N 1
ATOM 687 C CA . GLY A 1 93 ? 33.115 45.255 67.055 1.00 39.03 267 GLY A CA 1
ATOM 688 C C . GLY A 1 93 ? 33.570 44.780 68.417 1.00 41.37 267 GLY A C 1
ATOM 689 O O . GLY A 1 93 ? 33.111 45.330 69.426 1.00 41.24 267 GLY A O 1
ATOM 690 N N . LEU A 1 94 ? 34.460 43.753 68.465 1.00 36.08 268 LEU A N 1
ATOM 691 C CA . LEU A 1 94 ? 34.987 43.224 69.738 1.00 35.95 268 LEU A CA 1
ATOM 692 C C . LEU A 1 94 ? 36.503 43.267 69.781 1.00 39.96 268 LEU A C 1
ATOM 693 O O . LEU A 1 94 ? 37.139 43.187 68.735 1.00 39.38 268 LEU A O 1
ATOM 698 N N . ALA A 1 95 ? 37.076 43.235 71.008 1.00 36.94 269 ALA A N 1
ATOM 699 C CA . ALA A 1 95 ? 38.517 43.114 71.223 1.00 37.12 269 ALA A CA 1
ATOM 700 C C . ALA A 1 95 ? 38.903 41.650 70.959 1.00 38.37 269 ALA A C 1
ATOM 701 O O . ALA A 1 95 ? 40.019 41.358 70.520 1.00 36.24 269 ALA A O 1
ATOM 703 N N . ALA A 1 96 ? 37.944 40.725 71.184 1.00 34.49 270 ALA A N 1
ATOM 704 C CA . ALA A 1 96 ? 38.130 39.312 70.909 1.00 32.60 270 ALA A CA 1
ATOM 705 C C . ALA A 1 96 ? 38.274 39.136 69.424 1.00 34.68 270 ALA A C 1
ATOM 706 O O . ALA A 1 96 ? 37.725 39.921 68.657 1.00 36.71 270 ALA A O 1
ATOM 708 N N . LYS A 1 97 ? 38.976 38.119 69.022 1.00 29.66 271 LYS A N 1
ATOM 709 C CA . LYS A 1 97 ? 39.185 37.838 67.619 1.00 30.63 271 LYS A CA 1
ATOM 710 C C . LYS A 1 97 ? 38.072 36.967 67.023 1.00 34.32 271 LYS A C 1
ATOM 711 O O . LYS A 1 97 ? 37.726 37.128 65.859 1.00 33.46 271 LYS A O 1
ATOM 717 N N . PHE A 1 98 ? 37.549 36.003 67.801 1.00 30.82 272 PHE A N 1
ATOM 718 C CA . PHE A 1 98 ? 36.537 35.082 67.274 1.00 30.58 272 PHE A CA 1
ATOM 719 C C . PHE A 1 98 ? 35.431 34.808 68.275 1.00 34.19 272 PHE A C 1
ATOM 720 O O . PHE A 1 98 ? 35.641 34.928 69.489 1.00 32.51 272 PHE A O 1
ATOM 728 N N . VAL A 1 99 ? 34.247 34.466 67.742 1.00 29.77 273 VAL A N 1
ATOM 729 C CA . VAL A 1 99 ? 33.087 34.016 68.505 1.00 28.03 273 VAL A CA 1
ATOM 730 C C . VAL A 1 99 ? 33.043 32.526 68.222 1.00 27.71 273 VAL A C 1
ATOM 731 O O . VAL A 1 99 ? 33.095 32.144 67.059 1.00 27.09 273 VAL A O 1
ATOM 735 N N . ILE A 1 100 ? 32.958 31.686 69.269 1.00 24.15 274 ILE A N 1
ATOM 736 C CA . ILE A 1 100 ? 32.898 30.230 69.142 1.00 24.60 274 ILE A CA 1
ATOM 737 C C . ILE A 1 100 ? 31.427 29.838 69.490 1.00 27.35 274 ILE A C 1
ATOM 738 O O . ILE A 1 100 ? 31.058 29.776 70.669 1.00 26.51 274 ILE A O 1
ATOM 743 N N . HIS A 1 101 ? 30.620 29.617 68.473 1.00 26.98 275 HIS A N 1
ATOM 744 C CA . HIS A 1 101 ? 29.217 29.238 68.649 1.00 25.22 275 HIS A CA 1
ATOM 745 C C . HIS A 1 101 ? 29.144 27.758 69.002 1.00 28.48 275 HIS A C 1
ATOM 746 O O . HIS A 1 101 ? 29.870 26.965 68.410 1.00 29.30 275 HIS A O 1
ATOM 753 N N . CYS A 1 102 ? 28.327 27.366 70.008 1.00 25.04 276 CYS A N 1
ATOM 754 C CA . CYS A 1 102 ? 28.216 25.942 70.327 1.00 24.44 276 CYS A CA 1
ATOM 755 C C . CYS A 1 102 ? 26.775 25.589 70.580 1.00 26.78 276 CYS A C 1
ATOM 756 O O . CYS A 1 102 ? 26.061 26.376 71.166 1.00 26.85 276 CYS A O 1
ATOM 759 N N . HIS A 1 103 ? 26.370 24.383 70.172 1.00 24.82 277 HIS A N 1
ATOM 760 C CA . HIS A 1 103 ? 24.992 23.948 70.391 1.00 23.30 277 HIS A CA 1
ATOM 761 C C . HIS A 1 103 ? 24.985 23.158 71.669 1.00 24.11 277 HIS A C 1
ATOM 762 O O . HIS A 1 103 ? 25.399 22.009 71.715 1.00 25.59 277 HIS A O 1
ATOM 769 N N . ILE A 1 104 ? 24.524 23.786 72.729 1.00 26.08 278 ILE A N 1
ATOM 770 C CA . ILE A 1 104 ? 24.497 23.149 74.041 1.00 26.40 278 ILE A CA 1
ATOM 771 C C . ILE A 1 104 ? 23.342 22.106 74.172 1.00 25.76 278 ILE A C 1
ATOM 772 O O . ILE A 1 104 ? 22.243 22.357 73.678 1.00 25.21 278 ILE A O 1
ATOM 777 N N . PRO A 1 105 ? 23.574 20.960 74.861 1.00 23.41 279 PRO A N 1
ATOM 778 C CA . PRO A 1 105 ? 22.472 19.969 75.004 1.00 22.36 279 PRO A CA 1
ATOM 779 C C . PRO A 1 105 ? 21.381 20.461 75.951 1.00 25.24 279 PRO A C 1
ATOM 780 O O . PRO A 1 105 ? 21.645 21.310 76.812 1.00 25.48 279 PRO A O 1
ATOM 784 N N . GLN A 1 106 ? 20.157 19.923 75.800 1.00 24.37 280 GLN A N 1
ATOM 785 C CA . GLN A 1 106 ? 19.035 20.299 76.684 1.00 24.81 280 GLN A CA 1
ATOM 786 C C . GLN A 1 106 ? 19.056 19.397 77.898 1.00 24.61 280 GLN A C 1
ATOM 787 O O . GLN A 1 106 ? 19.274 18.195 77.757 1.00 24.77 280 GLN A O 1
ATOM 793 N N . TRP A 1 107 ? 18.816 19.961 79.080 1.00 22.12 281 TRP A N 1
ATOM 794 C CA . TRP A 1 107 ? 18.773 19.200 80.330 1.00 23.14 281 TRP A CA 1
ATOM 795 C C . TRP A 1 107 ? 17.611 18.188 80.235 1.00 26.12 281 TRP A C 1
ATOM 796 O O . TRP A 1 107 ? 16.570 18.518 79.684 1.00 25.48 281 TRP A O 1
ATOM 807 N N . GLY A 1 108 ? 17.826 16.991 80.735 1.00 26.13 282 GLY A N 1
ATOM 808 C CA . GLY A 1 108 ? 16.791 15.953 80.694 1.00 27.25 282 GLY A CA 1
ATOM 809 C C . GLY A 1 108 ? 16.881 15.042 79.492 1.00 31.68 282 GLY A C 1
ATOM 810 O O . GLY A 1 108 ? 16.150 14.044 79.428 1.00 31.75 282 GLY A O 1
ATOM 811 N N . SER A 1 109 ? 17.742 15.388 78.516 1.00 24.23 283 SER A N 1
ATOM 812 C CA . SER A 1 109 ? 18.002 14.556 77.349 1.00 24.69 283 SER A CA 1
ATOM 813 C C . SER A 1 109 ? 18.979 13.457 77.724 1.00 29.44 283 SER A C 1
ATOM 814 O O . SER A 1 109 ? 19.721 13.611 78.698 1.00 25.59 283 SER A O 1
ATOM 817 N N . ASP A 1 110 ? 18.931 12.334 76.981 1.00 28.46 284 ASP A N 1
ATOM 818 C CA . ASP A 1 110 ? 19.784 11.164 77.194 1.00 28.70 284 ASP A CA 1
ATOM 819 C C . ASP A 1 110 ? 21.269 11.563 77.251 1.00 30.04 284 ASP A C 1
ATOM 820 O O . ASP A 1 110 ? 21.815 12.085 76.270 1.00 30.32 284 ASP A O 1
ATOM 825 N N . LYS A 1 111 ? 21.907 11.288 78.395 1.00 26.46 285 LYS A N 1
ATOM 826 C CA . LYS A 1 111 ? 23.346 11.529 78.621 1.00 25.42 285 LYS A CA 1
ATOM 827 C C . LYS A 1 111 ? 23.707 13.027 78.467 1.00 26.05 285 LYS A C 1
ATOM 828 O O . LYS A 1 111 ? 24.824 13.360 78.051 1.00 24.42 285 LYS A O 1
ATOM 834 N N . CYS A 1 112 ? 22.750 13.916 78.759 1.00 23.61 286 CYS A N 1
ATOM 835 C CA . CYS A 1 112 ? 22.984 15.364 78.606 1.00 23.85 286 CYS A CA 1
ATOM 836 C C . CYS A 1 112 ? 24.252 15.850 79.352 1.00 27.40 286 CYS A C 1
ATOM 837 O O . CYS A 1 112 ? 24.950 16.717 78.843 1.00 26.01 286 CYS A O 1
ATOM 840 N N . GLU A 1 113 ? 24.570 15.261 80.521 1.00 24.87 287 GLU A N 1
ATOM 841 C CA . GLU A 1 113 ? 25.789 15.616 81.276 1.00 25.77 287 GLU A CA 1
ATOM 842 C C . GLU A 1 113 ? 27.055 15.276 80.454 1.00 28.37 287 GLU A C 1
ATOM 843 O O . GLU A 1 113 ? 27.938 16.123 80.315 1.00 25.00 287 GLU A O 1
ATOM 849 N N . GLU A 1 114 ? 27.103 14.092 79.813 1.00 24.28 288 GLU A N 1
ATOM 850 C CA . GLU A 1 114 ? 28.237 13.744 78.973 1.00 25.78 288 GLU A CA 1
ATOM 851 C C . GLU A 1 114 ? 28.310 14.601 77.711 1.00 28.34 288 GLU A C 1
ATOM 852 O O . GLU A 1 114 ? 29.399 14.937 77.261 1.00 27.84 288 GLU A O 1
ATOM 858 N N . GLN A 1 115 ? 27.151 14.964 77.153 1.00 24.25 289 GLN A N 1
ATOM 859 C CA . GLN A 1 115 ? 27.080 15.824 75.978 1.00 23.16 289 GLN A CA 1
ATOM 860 C C . GLN A 1 115 ? 27.574 17.256 76.339 1.00 25.18 289 GLN A C 1
ATOM 861 O O . GLN A 1 115 ? 28.171 17.912 75.481 1.00 26.31 289 GLN A O 1
ATOM 867 N N . LEU A 1 116 ? 27.290 17.728 77.576 1.00 19.92 290 LEU A N 1
ATOM 868 C CA . LEU A 1 116 ? 27.755 19.072 78.065 1.00 20.13 290 LEU A CA 1
ATOM 869 C C . LEU A 1 116 ? 29.267 18.993 78.139 1.00 23.45 290 LEU A C 1
ATOM 870 O O . LEU A 1 116 ? 29.931 19.885 77.662 1.00 23.39 290 LEU A O 1
ATOM 875 N N . GLU A 1 117 ? 29.804 17.901 78.719 1.00 19.74 291 GLU A N 1
ATOM 876 C CA . GLU A 1 117 ? 31.245 17.660 78.752 1.00 20.96 291 GLU A CA 1
ATOM 877 C C . GLU A 1 117 ? 31.854 17.766 77.332 1.00 27.69 291 GLU A C 1
ATOM 878 O O . GLU A 1 117 ? 32.826 18.498 77.163 1.00 27.65 291 GLU A O 1
ATOM 884 N N . GLU A 1 118 ? 31.246 17.127 76.304 1.00 24.20 292 GLU A N 1
ATOM 885 C CA . GLU A 1 118 ? 31.719 17.182 74.921 1.00 25.70 292 GLU A CA 1
ATOM 886 C C . GLU A 1 118 ? 31.605 18.562 74.329 1.00 26.68 292 GLU A C 1
ATOM 887 O O . GLU A 1 118 ? 32.456 18.969 73.533 1.00 26.58 292 GLU A O 1
ATOM 893 N N . THR A 1 119 ? 30.546 19.295 74.706 1.00 21.66 293 THR A N 1
ATOM 894 C CA . THR A 1 119 ? 30.368 20.642 74.228 1.00 20.48 293 THR A CA 1
ATOM 895 C C . THR A 1 119 ? 31.554 21.514 74.685 1.00 22.89 293 THR A C 1
ATOM 896 O O . THR A 1 119 ? 32.100 22.273 73.899 1.00 23.52 293 THR A O 1
ATOM 900 N N . ILE A 1 120 ? 31.869 21.450 75.969 1.00 18.45 294 ILE A N 1
ATOM 901 C CA . ILE A 1 120 ? 32.915 22.287 76.560 1.00 19.81 294 ILE A CA 1
ATOM 902 C C . ILE A 1 120 ? 34.263 21.931 75.903 1.00 25.44 294 ILE A C 1
ATOM 903 O O . ILE A 1 120 ? 35.053 22.827 75.618 1.00 23.04 294 ILE A O 1
ATOM 908 N N . LYS A 1 121 ? 34.491 20.643 75.633 1.00 22.56 295 LYS A N 1
ATOM 909 C CA . LYS A 1 121 ? 35.748 20.196 75.008 1.00 24.17 295 LYS A CA 1
ATOM 910 C C . LYS A 1 121 ? 35.825 20.676 73.590 1.00 29.26 295 LYS A C 1
ATOM 911 O O . LYS A 1 121 ? 36.879 21.208 73.216 1.00 30.31 295 LYS A O 1
ATOM 917 N N . ASN A 1 122 ? 34.692 20.668 72.854 1.00 25.60 296 ASN A N 1
ATOM 918 C CA . ASN A 1 122 ? 34.649 21.206 71.485 1.00 25.59 296 ASN A CA 1
ATOM 919 C C . ASN A 1 122 ? 34.909 22.718 71.375 1.00 27.90 296 ASN A C 1
ATOM 920 O O . ASN A 1 122 ? 35.490 23.150 70.380 1.00 26.40 296 ASN A O 1
ATOM 925 N N . CYS A 1 123 ? 34.446 23.526 72.353 1.00 25.96 297 CYS A N 1
ATOM 926 C CA . CYS A 1 123 ? 34.704 24.974 72.442 1.00 23.72 297 CYS A CA 1
ATOM 927 C C . CYS A 1 123 ? 36.194 25.236 72.588 1.00 25.63 297 CYS A C 1
ATOM 928 O O . CYS A 1 123 ? 36.726 26.140 71.942 1.00 24.20 297 CYS A O 1
ATOM 931 N N . LEU A 1 124 ? 36.827 24.519 73.518 1.00 20.67 298 LEU A N 1
ATOM 932 C CA . LEU A 1 124 ? 38.268 24.642 73.798 1.00 22.28 298 LEU A CA 1
ATOM 933 C C . LEU A 1 124 ? 39.003 24.246 72.527 1.00 27.81 298 LEU A C 1
ATOM 934 O O . LEU A 1 124 ? 39.836 25.009 72.075 1.00 26.23 298 LEU A O 1
ATOM 939 N N . SER A 1 125 ? 38.584 23.151 71.872 1.00 25.16 299 SER A N 1
ATOM 940 C CA . SER A 1 125 ? 39.186 22.715 70.608 1.00 24.65 299 SER A CA 1
ATOM 941 C C . SER A 1 125 ? 39.049 23.761 69.512 1.00 28.86 299 SER A C 1
ATOM 942 O O . SER A 1 125 ? 40.072 24.072 68.889 1.00 31.69 299 SER A O 1
ATOM 945 N N . ALA A 1 126 ? 37.869 24.388 69.351 1.00 24.94 300 ALA A N 1
ATOM 946 C CA . ALA A 1 126 ? 37.666 25.482 68.408 1.00 24.87 300 ALA A CA 1
ATOM 947 C C . ALA A 1 126 ? 38.600 26.702 68.657 1.00 30.52 300 ALA A C 1
ATOM 948 O O . ALA A 1 126 ? 39.109 27.290 67.679 1.00 31.75 300 ALA A O 1
ATOM 950 N N . ALA A 1 127 ? 38.827 27.078 69.942 1.00 25.08 301 ALA A N 1
ATOM 951 C CA . ALA A 1 127 ? 39.694 28.214 70.355 1.00 25.14 301 ALA A CA 1
ATOM 952 C C . ALA A 1 127 ? 41.168 27.938 70.002 1.00 29.02 301 ALA A C 1
ATOM 953 O O . ALA A 1 127 ? 41.857 28.794 69.435 1.00 28.29 301 ALA A O 1
ATOM 955 N N . GLU A 1 128 ? 41.663 26.764 70.393 1.00 27.37 302 GLU A N 1
ATOM 956 C CA . GLU A 1 128 ? 43.037 26.324 70.104 1.00 30.60 302 GLU A CA 1
ATOM 957 C C . GLU A 1 128 ? 43.316 26.245 68.617 1.00 36.03 302 GLU A C 1
ATOM 958 O O . GLU A 1 128 ? 44.461 26.410 68.210 1.00 35.44 302 GLU A O 1
ATOM 964 N N . ASP A 1 129 ? 42.302 25.850 67.826 1.00 33.23 303 ASP A N 1
ATOM 965 C CA . ASP A 1 129 ? 42.435 25.725 66.386 1.00 32.62 303 ASP A CA 1
ATOM 966 C C . ASP A 1 129 ? 42.591 27.094 65.711 1.00 35.79 303 ASP A C 1
ATOM 967 O O . ASP A 1 129 ? 43.032 27.124 64.566 1.00 35.42 303 ASP A O 1
ATOM 972 N N . LYS A 1 130 ? 42.349 28.219 66.457 1.00 31.74 304 LYS A N 1
ATOM 973 C CA . LYS A 1 130 ? 42.617 29.584 65.985 1.00 30.84 304 LYS A CA 1
ATOM 974 C C . LYS A 1 130 ? 43.860 30.152 66.719 1.00 33.27 304 LYS A C 1
ATOM 975 O O . LYS A 1 130 ? 44.169 31.360 66.624 1.00 32.87 304 LYS A O 1
ATOM 981 N N . LYS A 1 131 ? 44.564 29.259 67.457 1.00 28.52 305 LYS A N 1
ATOM 982 C CA . LYS A 1 131 ? 45.731 29.538 68.298 1.00 28.86 305 LYS A CA 1
ATOM 983 C C . LYS A 1 131 ? 45.460 30.603 69.339 1.00 33.48 305 LYS A C 1
ATOM 984 O O . LYS A 1 131 ? 46.338 31.404 69.669 1.00 32.41 305 LYS A O 1
ATOM 990 N N . LEU A 1 132 ? 44.233 30.620 69.862 1.00 30.43 306 LEU A N 1
ATOM 991 C CA . LEU A 1 132 ? 43.855 31.594 70.877 1.00 30.06 306 LEU A CA 1
ATOM 992 C C . LEU A 1 132 ? 44.533 31.328 72.217 1.00 29.81 306 LEU A C 1
ATOM 993 O O . LEU A 1 132 ? 44.674 30.193 72.633 1.00 29.11 306 LEU A O 1
ATOM 998 N N . LYS A 1 133 ? 44.959 32.379 72.902 1.00 26.02 307 LYS A N 1
ATOM 999 C CA . LYS A 1 133 ? 45.618 32.204 74.188 1.00 25.45 307 LYS A CA 1
ATOM 1000 C C . LYS A 1 133 ? 44.650 32.249 75.380 1.00 25.00 307 LYS A C 1
ATOM 1001 O O . LYS A 1 133 ? 45.012 31.892 76.515 1.00 22.60 307 LYS A O 1
ATOM 1007 N N . SER A 1 134 ? 43.435 32.733 75.126 1.00 23.85 308 SER A N 1
ATOM 1008 C CA . SER A 1 134 ? 42.446 32.871 76.175 1.00 22.57 308 SER A CA 1
ATOM 1009 C C . SER A 1 134 ? 41.058 32.675 75.600 1.00 24.46 308 SER A C 1
ATOM 1010 O O . SER A 1 134 ? 40.815 32.936 74.402 1.00 22.42 308 SER A O 1
ATOM 1013 N N . VAL A 1 135 ? 40.159 32.148 76.440 1.00 20.68 309 VAL A N 1
ATOM 1014 C CA . VAL A 1 135 ? 38.771 31.914 76.042 1.00 19.87 309 VAL A CA 1
ATOM 1015 C C . VAL A 1 135 ? 37.834 32.230 77.210 1.00 19.45 309 VAL A C 1
ATOM 1016 O O . VAL A 1 135 ? 38.166 31.953 78.382 1.00 18.63 309 VAL A O 1
ATOM 1020 N N . ALA A 1 136 ? 36.646 32.814 76.895 1.00 19.81 310 ALA A N 1
ATOM 1021 C CA . ALA A 1 136 ? 35.687 33.122 77.942 1.00 17.26 310 ALA A CA 1
ATOM 1022 C C . ALA A 1 136 ? 34.370 32.338 77.758 1.00 18.00 310 ALA A C 1
ATOM 1023 O O . ALA A 1 136 ? 33.878 32.214 76.640 1.00 20.16 310 ALA A O 1
ATOM 1025 N N . PHE A 1 137 ? 33.880 31.782 78.834 1.00 16.76 311 PHE A N 1
ATOM 1026 C CA . PHE A 1 137 ? 32.570 31.080 78.815 1.00 16.11 311 PHE A CA 1
ATOM 1027 C C . PHE A 1 137 ? 31.545 31.971 79.524 1.00 19.87 311 PHE A C 1
ATOM 1028 O O . PHE A 1 137 ? 31.684 32.217 80.746 1.00 19.05 311 PHE A O 1
ATOM 1036 N N . PRO A 1 138 ? 30.466 32.332 78.801 1.00 18.52 312 PRO A N 1
ATOM 1037 C CA . PRO A 1 138 ? 29.423 33.178 79.405 1.00 18.91 312 PRO A CA 1
ATOM 1038 C C . PRO A 1 138 ? 28.461 32.334 80.220 1.00 25.21 312 PRO A C 1
ATOM 1039 O O . PRO A 1 138 ? 28.523 31.081 80.168 1.00 22.10 312 PRO A O 1
ATOM 1043 N N . PRO A 1 139 ? 27.520 32.977 80.944 1.00 24.40 313 PRO A N 1
ATOM 1044 C CA . PRO A 1 139 ? 26.586 32.181 81.743 1.00 26.01 313 PRO A CA 1
ATOM 1045 C C . PRO A 1 139 ? 25.817 31.150 80.948 1.00 31.92 313 PRO A C 1
ATOM 1046 O O . PRO A 1 139 ? 25.426 31.346 79.796 1.00 25.74 313 PRO A O 1
ATOM 1050 N N . PHE A 1 140 ? 25.712 29.996 81.551 1.00 37.84 314 PHE A N 1
ATOM 1051 C CA . PHE A 1 140 ? 24.995 28.879 80.982 1.00 41.65 314 PHE A CA 1
ATOM 1052 C C . PHE A 1 140 ? 23.480 29.221 80.929 1.00 46.09 314 PHE A C 1
ATOM 1053 O O . PHE A 1 140 ? 22.956 29.729 81.936 1.00 44.49 314 PHE A O 1
ATOM 1061 N N . PRO A 1 141 ? 22.800 29.030 79.756 1.00 44.03 315 PRO A N 1
ATOM 1062 C CA . PRO A 1 141 ? 21.362 29.372 79.641 1.00 44.35 315 PRO A CA 1
ATOM 1063 C C . PRO A 1 141 ? 20.499 28.827 80.778 1.00 46.11 315 PRO A C 1
ATOM 1064 O O . PRO A 1 141 ? 20.796 27.757 81.314 1.00 44.54 315 PRO A O 1
ATOM 1068 N N . SER A 1 142 ? 19.486 29.607 81.192 1.00 42.89 316 SER A N 1
ATOM 1069 C CA . SER A 1 142 ? 18.679 29.322 82.372 1.00 43.43 316 SER A CA 1
ATOM 1070 C C . SER A 1 142 ? 17.134 29.372 82.179 1.00 48.20 316 SER A C 1
ATOM 1071 O O . SER A 1 142 ? 16.407 29.826 83.066 1.00 48.56 316 SER A O 1
ATOM 1074 N N . GLY A 1 143 ? 16.647 28.834 81.066 1.00 44.83 317 GLY A N 1
ATOM 1075 C CA . GLY A 1 143 ? 15.213 28.734 80.786 1.00 44.28 317 GLY A CA 1
ATOM 1076 C C . GLY A 1 143 ? 14.499 27.667 81.609 1.00 46.86 317 GLY A C 1
ATOM 1077 O O . GLY A 1 143 ? 14.941 27.304 82.704 1.00 46.82 317 GLY A O 1
ATOM 1078 N N . ARG A 1 144 ? 13.369 27.169 81.099 1.00 40.88 318 ARG A N 1
ATOM 1079 C CA . ARG A 1 144 ? 12.567 26.143 81.776 1.00 39.06 318 ARG A CA 1
ATOM 1080 C C . ARG A 1 144 ? 13.295 24.791 81.767 1.00 39.71 318 ARG A C 1
ATOM 1081 O O . ARG A 1 144 ? 13.906 24.448 80.759 1.00 40.02 318 ARG A O 1
ATOM 1089 N N . ASN A 1 145 ? 13.284 24.054 82.903 1.00 34.65 319 ASN A N 1
ATOM 1090 C CA . ASN A 1 145 ? 13.936 22.737 83.030 1.00 34.71 319 ASN A CA 1
ATOM 1091 C C . ASN A 1 145 ? 15.372 22.761 82.465 1.00 38.42 319 ASN A C 1
ATOM 1092 O O . ASN A 1 145 ? 15.765 21.887 81.673 1.00 37.04 319 ASN A O 1
ATOM 1097 N N . CYS A 1 146 ? 16.124 23.800 82.832 1.00 35.14 320 CYS A N 1
ATOM 1098 C CA A CYS A 1 146 ? 17.498 23.922 82.356 0.50 35.78 320 CYS A CA 1
ATOM 1099 C CA B CYS A 1 146 ? 17.505 23.972 82.376 0.50 33.82 320 CYS A CA 1
ATOM 1100 C C . CYS A 1 146 ? 18.444 23.170 83.280 1.00 35.53 320 CYS A C 1
ATOM 1101 O O . CYS A 1 146 ? 18.010 22.615 84.299 1.00 33.49 320 CYS A O 1
ATOM 1106 N N . PHE A 1 147 ? 19.733 23.101 82.917 1.00 29.25 321 PHE A N 1
ATOM 1107 C CA . PHE A 1 147 ? 20.673 22.380 83.745 1.00 26.99 321 PHE A CA 1
ATOM 1108 C C . PHE A 1 147 ? 20.744 22.975 85.182 1.00 31.46 321 PHE A C 1
ATOM 1109 O O . PHE A 1 147 ? 20.875 24.187 85.311 1.00 33.04 321 PHE A O 1
ATOM 1117 N N . PRO A 1 148 ? 20.684 22.159 86.257 1.00 29.99 322 PRO A N 1
ATOM 1118 C CA . PRO A 1 148 ? 20.926 22.685 87.612 1.00 30.29 322 PRO A CA 1
ATOM 1119 C C . PRO A 1 148 ? 22.319 23.344 87.659 1.00 34.45 322 PRO A C 1
ATOM 1120 O O . PRO A 1 148 ? 23.271 22.803 87.064 1.00 32.06 322 PRO A O 1
ATOM 1124 N N . LYS A 1 149 ? 22.435 24.517 88.319 1.00 30.11 323 LYS A N 1
ATOM 1125 C CA . LYS A 1 149 ? 23.723 25.253 88.365 1.00 30.68 323 LYS A CA 1
ATOM 1126 C C . LYS A 1 149 ? 24.915 24.432 88.858 1.00 33.35 323 LYS A C 1
ATOM 1127 O O . LYS A 1 149 ? 25.979 24.522 88.243 1.00 31.85 323 LYS A O 1
ATOM 1133 N N . GLN A 1 150 ? 24.770 23.699 89.983 1.00 29.12 324 GLN A N 1
ATOM 1134 C CA . GLN A 1 150 ? 25.802 22.862 90.567 1.00 30.24 324 GLN A CA 1
ATOM 1135 C C . GLN A 1 150 ? 26.315 21.798 89.578 1.00 34.38 324 GLN A C 1
ATOM 1136 O O . GLN A 1 150 ? 27.523 21.612 89.469 1.00 33.49 324 GLN A O 1
ATOM 1142 N N . THR A 1 151 ? 25.393 21.160 88.818 1.00 31.63 325 THR A N 1
ATOM 1143 C CA . THR A 1 151 ? 25.705 20.150 87.814 1.00 30.01 325 THR A CA 1
ATOM 1144 C C . THR A 1 151 ? 26.470 20.747 86.627 1.00 30.23 325 THR A C 1
ATOM 1145 O O . THR A 1 151 ? 27.526 20.207 86.259 1.00 29.78 325 THR A O 1
ATOM 1149 N N . ALA A 1 152 ? 25.977 21.867 86.091 1.00 26.61 326 ALA A N 1
ATOM 1150 C CA . ALA A 1 152 ? 26.618 22.552 84.976 1.00 24.76 326 ALA A CA 1
ATOM 1151 C C . ALA A 1 152 ? 28.047 22.977 85.385 1.00 25.90 326 ALA A C 1
ATOM 1152 O O . ALA A 1 152 ? 28.973 22.777 84.613 1.00 25.35 326 ALA A O 1
ATOM 1154 N N . ALA A 1 153 ? 28.219 23.546 86.580 1.00 22.77 327 ALA A N 1
ATOM 1155 C CA . ALA A 1 153 ? 29.571 23.967 87.031 1.00 21.76 327 ALA A CA 1
ATOM 1156 C C . ALA A 1 153 ? 30.517 22.766 87.227 1.00 27.00 327 ALA A C 1
ATOM 1157 O O . ALA A 1 153 ? 31.673 22.829 86.815 1.00 26.28 327 ALA A O 1
ATOM 1159 N N . GLN A 1 154 ? 30.032 21.680 87.857 1.00 26.00 328 GLN A N 1
ATOM 1160 C CA . GLN A 1 154 ? 30.805 20.459 88.090 1.00 26.69 328 GLN A CA 1
ATOM 1161 C C . GLN A 1 154 ? 31.273 19.869 86.754 1.00 28.89 328 GLN A C 1
ATOM 1162 O O . GLN A 1 154 ? 32.458 19.556 86.594 1.00 28.91 328 GLN A O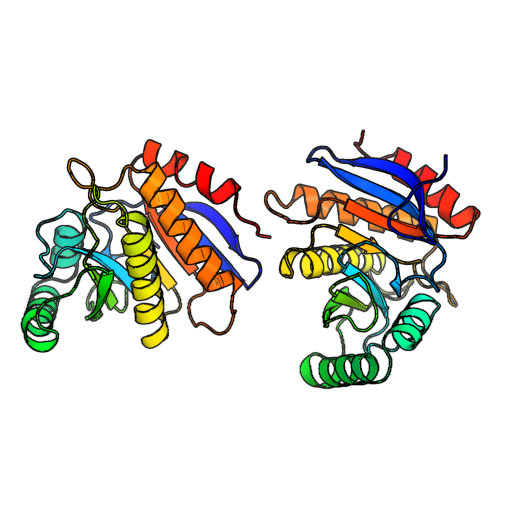 1
ATOM 1168 N N . VAL A 1 155 ? 30.350 19.722 85.794 1.00 25.84 329 VAL A N 1
ATOM 1169 C CA . VAL A 1 155 ? 30.649 19.152 84.494 1.00 25.53 329 VAL A CA 1
ATOM 1170 C C . VAL A 1 155 ? 31.616 20.026 83.688 1.00 26.71 329 VAL A C 1
ATOM 1171 O O . VAL A 1 155 ? 32.590 19.498 83.149 1.00 25.35 329 VAL A O 1
ATOM 1175 N N . THR A 1 156 ? 31.384 21.349 83.636 1.00 22.90 330 THR A N 1
ATOM 1176 C CA . THR A 1 156 ? 32.261 22.255 82.883 1.00 22.34 330 THR A CA 1
ATOM 1177 C C . THR A 1 156 ? 33.695 22.158 83.435 1.00 24.12 330 THR A C 1
ATOM 1178 O O . THR A 1 156 ? 34.630 22.027 82.669 1.00 24.39 330 THR A O 1
ATOM 1182 N N . LEU A 1 157 ? 33.865 22.253 84.758 1.00 20.56 331 LEU A N 1
ATOM 1183 C CA . LEU A 1 157 ? 35.206 22.249 85.335 1.00 21.85 331 LEU A CA 1
ATOM 1184 C C . LEU A 1 157 ? 35.917 20.921 85.118 1.00 26.44 331 LEU A C 1
ATOM 1185 O O . LEU A 1 157 ? 37.094 20.917 84.786 1.00 25.72 331 LEU A O 1
ATOM 1190 N N . LYS A 1 158 ? 35.163 19.807 85.139 1.00 24.83 332 LYS A N 1
ATOM 1191 C CA . LYS A 1 158 ? 35.676 18.477 84.835 1.00 25.60 332 LYS A CA 1
ATOM 1192 C C . LYS A 1 158 ? 36.157 18.389 83.374 1.00 30.82 332 LYS A C 1
ATOM 1193 O O . LYS A 1 158 ? 37.223 17.831 83.109 1.00 32.81 332 LYS A O 1
ATOM 1199 N N . ALA A 1 159 ? 35.371 18.910 82.443 1.00 25.34 333 ALA A N 1
ATOM 1200 C CA . ALA A 1 159 ? 35.666 18.920 81.017 1.00 24.56 333 ALA A CA 1
ATOM 1201 C C . ALA A 1 159 ? 36.939 19.696 80.755 1.00 26.78 333 ALA A C 1
ATOM 1202 O O . ALA A 1 159 ? 37.763 19.269 79.944 1.00 27.09 333 ALA A O 1
ATOM 1204 N N . ILE A 1 160 ? 37.063 20.892 81.396 1.00 20.48 334 ILE A N 1
ATOM 1205 C CA . ILE A 1 160 ? 38.227 21.742 81.174 1.00 18.00 334 ILE A CA 1
ATOM 1206 C C . ILE A 1 160 ? 39.504 21.022 81.611 1.00 26.45 334 ILE A C 1
ATOM 1207 O O . ILE A 1 160 ? 40.451 20.893 80.820 1.00 24.81 334 ILE A O 1
ATOM 1212 N N . SER A 1 161 ? 39.524 20.534 82.855 1.00 23.87 335 SER A N 1
ATOM 1213 C CA . SER A 1 161 ? 40.703 19.826 83.361 1.00 25.82 335 SER A CA 1
ATOM 1214 C C . SER A 1 161 ? 41.087 18.679 82.455 1.00 28.60 335 SER A C 1
ATOM 1215 O O . SER A 1 161 ? 42.238 18.631 82.039 1.00 26.01 335 SER A O 1
ATOM 1218 N N . ALA A 1 162 ? 40.120 17.834 82.059 1.00 27.75 336 ALA A N 1
ATOM 1219 C CA . ALA A 1 162 ? 40.307 16.704 81.161 1.00 29.30 336 ALA A CA 1
ATOM 1220 C C . ALA A 1 162 ? 40.886 17.093 79.813 1.00 30.00 336 ALA A C 1
ATOM 1221 O O . ALA A 1 162 ? 41.774 16.416 79.309 1.00 29.32 336 ALA A O 1
ATOM 1223 N N . HIS A 1 163 ? 40.394 18.158 79.233 1.00 27.29 337 HIS A N 1
ATOM 1224 C CA . HIS A 1 163 ? 40.893 18.617 77.959 1.00 26.46 337 HIS A CA 1
ATOM 1225 C C . HIS A 1 163 ? 42.378 18.927 78.076 1.00 28.73 337 HIS A C 1
ATOM 1226 O O . HIS A 1 163 ? 43.157 18.454 77.241 1.00 28.87 337 HIS A O 1
ATOM 1233 N N . PHE A 1 164 ? 42.765 19.698 79.127 1.00 24.11 338 PHE A N 1
ATOM 1234 C CA . PHE A 1 164 ? 44.168 20.102 79.305 1.00 24.24 338 PHE A CA 1
ATOM 1235 C C . PHE A 1 164 ? 45.065 18.931 79.707 1.00 28.56 338 PHE A C 1
ATOM 1236 O O . PHE A 1 164 ? 46.215 18.876 79.262 1.00 27.72 338 PHE A O 1
ATOM 1244 N N . ASP A 1 165 ? 44.518 17.929 80.416 1.00 28.59 339 ASP A N 1
ATOM 1245 C CA . ASP A 1 165 ? 45.289 16.693 80.714 1.00 29.48 339 ASP A CA 1
ATOM 1246 C C . ASP A 1 165 ? 45.640 15.926 79.429 1.00 38.45 339 ASP A C 1
ATOM 1247 O O . ASP A 1 165 ? 46.644 15.209 79.401 1.00 41.48 339 ASP A O 1
ATOM 1252 N N . ASP A 1 166 ? 44.789 16.036 78.392 1.00 33.65 340 ASP A N 1
ATOM 1253 C CA . ASP A 1 166 ? 44.925 15.330 77.113 1.00 33.09 340 ASP A CA 1
ATOM 1254 C C . ASP A 1 166 ? 45.739 16.054 76.057 1.00 38.71 340 ASP A C 1
ATOM 1255 O O . ASP A 1 166 ? 45.892 15.539 74.951 1.00 38.12 340 ASP A O 1
ATOM 1260 N N . SER A 1 167 ? 46.235 17.257 76.385 1.00 35.74 341 SER A N 1
ATOM 1261 C CA . SER A 1 167 ? 47.009 18.077 75.468 1.00 35.52 341 SER A CA 1
ATOM 1262 C C . SER A 1 167 ? 48.362 18.433 76.055 1.00 38.78 341 SER A C 1
ATOM 1263 O O . SER A 1 167 ? 48.471 18.654 77.260 1.00 37.47 341 SER A O 1
ATOM 1266 N N . SER A 1 168 ? 49.377 18.574 75.207 1.00 37.53 342 SER A N 1
ATOM 1267 C CA . SER A 1 168 ? 50.659 19.068 75.704 1.00 37.50 342 SER A CA 1
ATOM 1268 C C . SER A 1 168 ? 51.064 20.204 74.801 1.00 38.13 342 SER A C 1
ATOM 1269 O O . SER A 1 168 ? 52.193 20.665 74.868 1.00 37.52 342 SER A O 1
ATOM 1272 N N . ALA A 1 169 ? 50.145 20.678 73.963 1.00 32.68 343 ALA A N 1
ATOM 1273 C CA . ALA A 1 169 ? 50.485 21.733 73.009 1.00 31.70 343 ALA A CA 1
ATOM 1274 C C . ALA A 1 169 ? 49.436 22.847 72.813 1.00 32.91 343 ALA A C 1
ATOM 1275 O O . ALA A 1 169 ? 49.694 23.763 72.027 1.00 31.56 343 ALA A O 1
ATOM 1277 N N . SER A 1 170 ? 48.269 22.774 73.476 1.00 29.70 344 SER A N 1
ATOM 1278 C CA . SER A 1 170 ? 47.200 23.799 73.340 1.00 28.62 344 SER A CA 1
ATOM 1279 C C . SER A 1 170 ? 47.689 25.232 73.624 1.00 28.48 344 SER A C 1
ATOM 1280 O O . SER A 1 170 ? 48.297 25.470 74.664 1.00 29.22 344 SER A O 1
ATOM 1283 N N . SER A 1 171 ? 47.310 26.189 72.760 1.00 26.10 345 SER A N 1
ATOM 1284 C CA . SER A 1 171 ? 47.661 27.587 72.888 1.00 24.66 345 SER A CA 1
ATOM 1285 C C . SER A 1 171 ? 46.969 28.281 74.049 1.00 30.21 345 SER A C 1
ATOM 1286 O O . SER A 1 171 ? 47.423 29.355 74.456 1.00 29.87 345 SER A O 1
ATOM 1289 N N . LEU A 1 172 ? 45.826 27.714 74.539 1.00 26.34 346 LEU A N 1
ATOM 1290 C CA . LEU A 1 172 ? 45.057 28.314 75.646 1.00 24.75 346 LEU A CA 1
ATOM 1291 C C . LEU A 1 172 ? 45.783 28.344 76.993 1.00 27.57 346 LEU A C 1
ATOM 1292 O O . LEU A 1 172 ? 46.178 27.312 77.507 1.00 27.05 346 LEU A O 1
ATOM 1297 N N . LYS A 1 173 ? 45.915 29.535 77.599 1.00 22.86 347 LYS A N 1
ATOM 1298 C CA . LYS A 1 173 ? 46.564 29.708 78.905 1.00 21.40 347 LYS A CA 1
ATOM 1299 C C . LYS A 1 173 ? 45.617 30.211 79.997 1.00 23.48 347 LYS A C 1
ATOM 1300 O O . LYS A 1 173 ? 45.908 30.068 81.188 1.00 23.47 347 LYS A O 1
ATOM 1306 N N . ASN A 1 174 ? 44.504 30.858 79.590 1.00 23.18 348 ASN A N 1
ATOM 1307 C CA . ASN A 1 174 ? 43.562 31.434 80.524 1.00 22.21 348 ASN A CA 1
ATOM 1308 C C . ASN A 1 174 ? 42.162 31.080 80.104 1.00 21.18 348 ASN A C 1
ATOM 1309 O O . ASN A 1 174 ? 41.834 31.199 78.937 1.00 20.97 348 ASN A O 1
ATOM 1314 N N . VAL A 1 175 ? 41.379 30.598 81.025 1.00 17.20 349 VAL A N 1
ATOM 1315 C CA . VAL A 1 175 ? 39.944 30.356 80.790 1.00 16.99 349 VAL A CA 1
ATOM 1316 C C . VAL A 1 175 ? 39.173 31.223 81.793 1.00 19.96 349 VAL A C 1
ATOM 1317 O O . VAL A 1 175 ? 39.310 31.032 83.000 1.00 17.30 349 VAL A O 1
ATOM 1321 N N . TYR A 1 176 ? 38.244 32.064 81.292 1.00 18.94 350 TYR A N 1
ATOM 1322 C CA . TYR A 1 176 ? 37.455 32.917 82.184 1.00 18.08 350 TYR A CA 1
ATOM 1323 C C . TYR A 1 176 ? 36.025 32.431 82.219 1.00 19.66 350 TYR A C 1
ATOM 1324 O O . TYR A 1 176 ? 35.525 31.998 81.197 1.00 18.85 350 TYR A O 1
ATOM 1333 N N . PHE A 1 177 ? 35.387 32.492 83.379 1.00 16.08 351 PHE A N 1
ATOM 1334 C CA . PHE A 1 177 ? 33.951 32.148 83.463 1.00 16.46 351 PHE A CA 1
ATOM 1335 C C . PHE A 1 177 ? 33.299 33.491 83.770 1.00 21.02 351 PHE A C 1
ATOM 1336 O O . PHE A 1 177 ? 33.607 34.032 84.836 1.00 19.57 351 PHE A O 1
ATOM 1344 N N . LEU A 1 178 ? 32.490 34.031 82.840 1.00 18.84 352 LEU A N 1
ATOM 1345 C CA . LEU A 1 178 ? 31.798 35.317 83.033 1.00 18.30 352 LEU A CA 1
ATOM 1346 C C . LEU A 1 178 ? 30.528 35.074 83.833 1.00 23.51 352 LEU A C 1
ATOM 1347 O O . LEU A 1 178 ? 29.658 34.251 83.460 1.00 23.12 352 LEU A O 1
ATOM 1352 N N . LEU A 1 179 ? 30.459 35.724 85.005 1.00 19.41 353 LEU A N 1
ATOM 1353 C CA . LEU A 1 179 ? 29.321 35.532 85.904 1.00 20.81 353 LEU A CA 1
ATOM 1354 C C . LEU A 1 179 ? 28.921 36.912 86.525 1.00 21.97 353 LEU A C 1
ATOM 1355 O O . LEU A 1 179 ? 29.747 37.830 86.606 1.00 20.86 353 LEU A O 1
ATOM 1360 N N . PHE A 1 180 ? 27.689 37.051 86.962 1.00 23.18 354 PHE A N 1
ATOM 1361 C CA . PHE A 1 180 ? 27.261 38.285 87.673 1.00 22.58 354 PHE A CA 1
ATOM 1362 C C . PHE A 1 180 ? 26.276 37.989 88.798 1.00 26.94 354 PHE A C 1
ATOM 1363 O O . PHE A 1 180 ? 26.179 38.767 89.736 1.00 30.69 354 PHE A O 1
ATOM 1371 N N . ASP A 1 181 ? 25.700 36.803 88.809 1.00 21.57 355 ASP A N 1
ATOM 1372 C CA . ASP A 1 181 ? 24.773 36.386 89.856 1.00 22.32 355 ASP A CA 1
ATOM 1373 C C . ASP A 1 181 ? 25.481 35.864 91.115 1.00 24.97 355 ASP A C 1
ATOM 1374 O O . ASP A 1 181 ? 26.311 34.955 91.028 1.00 24.07 355 ASP A O 1
ATOM 1379 N N . SER A 1 182 ? 25.130 36.400 92.299 1.00 24.02 356 SER A N 1
ATOM 1380 C CA . SER A 1 182 ? 25.801 35.992 93.547 1.00 24.00 356 SER A CA 1
ATOM 1381 C C . SER A 1 182 ? 25.740 34.469 93.806 1.00 24.73 356 SER A C 1
ATOM 1382 O O . SER A 1 182 ? 26.787 33.844 94.092 1.00 24.33 356 SER A O 1
ATOM 1385 N N . GLU A 1 183 ? 24.557 33.837 93.608 1.00 23.15 357 GLU A N 1
ATOM 1386 C CA . GLU A 1 183 ? 24.470 32.390 93.794 1.00 21.81 357 GLU A CA 1
ATOM 1387 C C . GLU A 1 183 ? 25.342 31.591 92.783 1.00 24.99 357 GLU A C 1
ATOM 1388 O O . GLU A 1 183 ? 26.030 30.641 93.176 1.00 24.27 357 GLU A O 1
ATOM 1394 N N . SER A 1 184 ? 25.311 31.965 91.497 1.00 24.22 358 SER A N 1
ATOM 1395 C CA . SER A 1 184 ? 26.146 31.307 90.464 1.00 22.30 358 SER A CA 1
ATOM 1396 C C . SER A 1 184 ? 27.628 31.408 90.831 1.00 26.17 358 SER A C 1
ATOM 1397 O O . SER A 1 184 ? 28.340 30.394 90.816 1.00 27.16 358 SER A O 1
ATOM 1400 N N . ILE A 1 185 ? 28.059 32.605 91.293 1.00 23.36 359 ILE A N 1
ATOM 1401 C CA . ILE A 1 185 ? 29.423 32.838 91.733 1.00 22.68 359 ILE A CA 1
ATOM 1402 C C . ILE A 1 185 ? 29.808 31.893 92.871 1.00 27.11 359 ILE A C 1
ATOM 1403 O O . ILE A 1 185 ? 30.859 31.242 92.783 1.00 27.84 359 ILE A O 1
ATOM 1408 N N . GLY A 1 186 ? 28.953 31.789 93.898 1.00 23.65 360 GLY A N 1
ATOM 1409 C CA . GLY A 1 186 ? 29.207 30.903 95.040 1.00 24.14 360 GLY A CA 1
ATOM 1410 C C . GLY A 1 186 ? 29.385 29.459 94.634 1.00 26.77 360 GLY A C 1
ATOM 1411 O O . GLY A 1 186 ? 30.265 28.750 95.155 1.00 24.88 360 GLY A O 1
ATOM 1412 N N . ILE A 1 187 ? 28.527 29.011 93.692 1.00 23.19 361 ILE A N 1
ATOM 1413 C CA . ILE A 1 187 ? 28.548 27.645 93.160 1.00 23.62 361 ILE A CA 1
ATOM 1414 C C . ILE A 1 187 ? 29.867 27.336 92.467 1.00 28.37 361 ILE A C 1
ATOM 1415 O O . ILE A 1 187 ? 30.458 26.282 92.733 1.00 26.80 361 ILE A O 1
ATOM 1420 N N . TYR A 1 188 ? 30.357 28.261 91.615 1.00 25.10 362 TYR A N 1
ATOM 1421 C CA . TYR A 1 188 ? 31.646 28.075 90.947 1.00 25.41 362 TYR A CA 1
ATOM 1422 C C . TYR A 1 188 ? 32.767 28.080 91.932 1.00 28.86 362 TYR A C 1
ATOM 1423 O O . TYR A 1 188 ? 33.718 27.304 91.764 1.00 27.55 362 TYR A O 1
ATOM 1432 N N . VAL A 1 189 ? 32.671 28.948 92.976 1.00 24.36 363 VAL A N 1
ATOM 1433 C CA . VAL A 1 189 ? 33.678 28.968 94.035 1.00 25.29 363 VAL A CA 1
ATOM 1434 C C . VAL A 1 189 ? 33.768 27.595 94.738 1.00 30.98 363 VAL A C 1
ATOM 1435 O O . VAL A 1 189 ? 34.863 27.051 94.861 1.00 32.24 363 VAL A O 1
ATOM 1439 N N . GLN A 1 190 ? 32.617 27.037 95.152 1.00 29.98 364 GLN A N 1
ATOM 1440 C CA . GLN A 1 190 ? 32.520 25.721 95.809 1.00 29.94 364 GLN A CA 1
ATOM 1441 C C . GLN A 1 190 ? 33.077 24.622 94.907 1.00 34.14 364 GLN A C 1
ATOM 1442 O O . GLN A 1 190 ? 33.862 23.783 95.368 1.00 31.50 364 GLN A O 1
ATOM 1448 N N . GLU A 1 191 ? 32.689 24.638 93.618 1.00 29.61 365 GLU A N 1
ATOM 1449 C CA . GLU A 1 191 ? 33.148 23.626 92.681 1.00 29.77 365 GLU A CA 1
ATOM 1450 C C . GLU A 1 191 ? 34.626 23.727 92.340 1.00 33.92 365 GLU A C 1
ATOM 1451 O O . GLU A 1 191 ? 35.271 22.688 92.223 1.00 34.44 365 GLU A O 1
ATOM 1457 N N . MET A 1 192 ? 35.178 24.950 92.179 1.00 28.68 366 MET A N 1
ATOM 1458 C CA . MET A 1 192 ? 36.602 25.114 91.869 1.00 28.87 366 MET A CA 1
ATOM 1459 C C . MET A 1 192 ? 37.476 24.649 93.015 1.00 35.82 366 MET A C 1
ATOM 1460 O O . MET A 1 192 ? 38.611 24.236 92.768 1.00 36.68 366 MET A O 1
ATOM 1465 N N . ALA A 1 193 ? 36.975 24.770 94.262 1.00 31.66 367 ALA A N 1
ATOM 1466 C CA . ALA A 1 193 ? 37.724 24.392 95.480 1.00 32.63 367 ALA A CA 1
ATOM 1467 C C . ALA A 1 193 ? 38.182 22.924 95.430 1.00 40.56 367 ALA A C 1
ATOM 1468 O O . ALA A 1 193 ? 39.214 22.592 95.989 1.00 40.31 367 ALA A O 1
ATOM 1470 N N . LYS A 1 194 ? 37.444 22.080 94.711 1.00 41.12 368 LYS A N 1
ATOM 1471 C CA . LYS A 1 194 ? 37.676 20.640 94.574 1.00 42.47 368 LYS A CA 1
ATOM 1472 C C . LYS A 1 194 ? 38.758 20.247 93.532 1.00 50.09 368 LYS A C 1
ATOM 1473 O O . LYS A 1 194 ? 39.227 19.103 93.528 1.00 50.04 368 LYS A O 1
ATOM 1479 N N . LEU A 1 195 ? 39.174 21.191 92.682 1.00 47.72 369 LEU A N 1
ATOM 1480 C CA . LEU A 1 195 ? 40.179 20.963 91.630 1.00 48.07 369 LEU A CA 1
ATOM 1481 C C . LEU A 1 195 ? 41.620 20.829 92.176 1.00 54.04 369 LEU A C 1
ATOM 1482 O O . LEU A 1 195 ? 41.915 21.313 93.275 1.00 53.50 369 LEU A O 1
ATOM 1487 N N . ASP A 1 196 ? 42.512 20.184 91.390 1.00 52.19 370 ASP A N 1
ATOM 1488 C CA . ASP A 1 196 ? 43.936 20.046 91.713 1.00 52.99 370 ASP A CA 1
ATOM 1489 C C . ASP A 1 196 ? 44.594 21.299 91.150 1.00 58.10 370 ASP A C 1
ATOM 1490 O O . ASP A 1 196 ? 44.984 21.330 89.980 1.00 57.40 370 ASP A O 1
ATOM 1495 N N . ALA A 1 197 ? 44.636 22.368 91.965 1.00 56.21 371 ALA A N 1
ATOM 1496 C CA . ALA A 1 197 ? 45.111 23.664 91.501 1.00 56.42 371 ALA A CA 1
ATOM 1497 C C . ALA A 1 197 ? 45.828 24.533 92.542 1.00 62.20 371 ALA A C 1
ATOM 1498 O O . ALA A 1 197 ? 45.752 24.253 93.736 1.00 61.98 371 ALA A O 1
ATOM 1500 N N . LYS A 1 198 ? 46.515 25.606 92.052 1.00 59.84 372 LYS A N 1
ATOM 1501 C CA . LYS A 1 198 ? 47.298 26.635 92.762 1.00 63.64 372 LYS A CA 1
ATOM 1502 C C . LYS A 1 198 ? 48.577 26.091 93.421 1.00 77.70 372 LYS A C 1
ATOM 1503 O O . LYS A 1 198 ? 48.488 25.283 94.376 1.00 83.21 372 LYS A O 1
ATOM 1510 N N . GLY B 1 6 ? 55.466 2.938 56.878 1.00 68.91 180 GLY B N 1
ATOM 1511 C CA . GLY B 1 6 ? 54.458 1.979 57.302 1.00 69.04 180 GLY B CA 1
ATOM 1512 C C . GLY B 1 6 ? 55.030 0.780 58.022 1.00 74.10 180 GLY B C 1
ATOM 1513 O O . GLY B 1 6 ? 55.456 0.901 59.172 1.00 74.47 180 GLY B O 1
ATOM 1514 N N . ASP B 1 7 ? 55.037 -0.390 57.357 1.00 71.13 181 ASP B N 1
ATOM 1515 C CA . ASP B 1 7 ? 55.551 -1.635 57.936 1.00 71.09 181 ASP B CA 1
ATOM 1516 C C . ASP B 1 7 ? 57.066 -1.613 58.084 1.00 73.78 181 ASP B C 1
ATOM 1517 O O . ASP B 1 7 ? 57.787 -1.268 57.141 1.00 73.00 181 ASP B O 1
ATOM 1522 N N . GLY B 1 8 ? 57.517 -1.964 59.288 1.00 69.38 182 GLY B N 1
ATOM 1523 C CA . GLY B 1 8 ? 58.925 -1.961 59.671 1.00 68.28 182 GLY B CA 1
ATOM 1524 C C . GLY B 1 8 ? 59.362 -0.616 60.225 1.00 68.64 182 GLY B C 1
ATOM 1525 O O . GLY B 1 8 ? 60.496 -0.477 60.685 1.00 68.93 182 GLY B O 1
ATOM 1526 N N . PHE B 1 9 ? 58.442 0.372 60.196 1.00 61.19 183 PHE B N 1
ATOM 1527 C CA . PHE B 1 9 ? 58.623 1.751 60.639 1.00 59.22 183 PHE B CA 1
ATOM 1528 C C . PHE B 1 9 ? 57.738 2.009 61.857 1.00 59.41 183 PHE B C 1
ATOM 1529 O O . PHE B 1 9 ? 56.523 1.824 61.787 1.00 60.49 183 PHE B O 1
ATOM 1537 N N . THR B 1 10 ? 58.335 2.429 62.972 1.00 50.27 184 THR B N 1
ATOM 1538 C CA . THR B 1 10 ? 57.555 2.718 64.173 1.00 47.70 184 THR B CA 1
ATOM 1539 C C . THR B 1 10 ? 57.323 4.211 64.282 1.00 44.54 184 THR B C 1
ATOM 1540 O O . THR B 1 10 ? 58.258 4.982 64.097 1.00 43.13 184 THR B O 1
ATOM 1544 N N . ILE B 1 11 ? 56.094 4.629 64.603 1.00 37.78 185 ILE B N 1
ATOM 1545 C CA . ILE B 1 11 ? 55.853 6.042 64.849 1.00 36.28 185 ILE B CA 1
ATOM 1546 C C . ILE B 1 11 ? 56.351 6.280 66.283 1.00 41.40 185 ILE B C 1
ATOM 1547 O O . ILE B 1 11 ? 55.974 5.538 67.190 1.00 42.51 185 ILE B O 1
ATOM 1552 N N . LEU B 1 12 ? 57.229 7.264 66.468 1.00 37.75 186 LEU B N 1
ATOM 1553 C CA . LEU B 1 12 ? 57.816 7.559 67.783 1.00 36.28 186 LEU B CA 1
ATOM 1554 C C . LEU B 1 12 ? 57.044 8.631 68.527 1.00 40.42 186 LEU B C 1
ATOM 1555 O O . LEU B 1 12 ? 56.804 8.501 69.732 1.00 40.98 186 LEU B O 1
ATOM 1560 N N . SER B 1 13 ? 56.672 9.698 67.816 1.00 34.75 187 SER B N 1
ATOM 1561 C CA . SER B 1 13 ? 56.000 10.856 68.398 1.00 34.59 187 SER B CA 1
ATOM 1562 C C . SER B 1 13 ? 55.304 11.615 67.282 1.00 39.32 187 SER B C 1
ATOM 1563 O O . SER B 1 13 ? 55.747 11.564 66.134 1.00 36.72 187 SER B O 1
ATOM 1566 N N . SER B 1 14 ? 54.218 12.315 67.619 1.00 35.79 188 SER B N 1
ATOM 1567 C CA . SER B 1 14 ? 53.450 13.084 66.648 1.00 34.36 188 SER B CA 1
ATOM 1568 C C . SER B 1 14 ? 52.783 14.284 67.262 1.00 36.09 188 SER B C 1
ATOM 1569 O O . SER B 1 14 ? 52.518 14.286 68.468 1.00 36.05 188 SER B O 1
ATOM 1572 N N . LYS B 1 15 ? 52.616 15.343 66.445 1.00 30.95 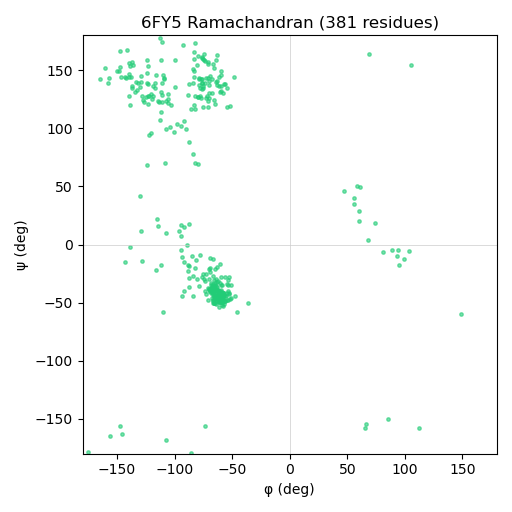189 LYS B N 1
ATOM 1573 C CA . LYS B 1 15 ? 51.946 16.602 66.748 1.00 31.12 189 LYS B CA 1
ATOM 1574 C C . LYS B 1 15 ? 50.826 16.814 65.722 1.00 37.33 189 LYS B C 1
ATOM 1575 O O . LYS B 1 15 ? 51.093 16.818 64.512 1.00 35.52 189 LYS B O 1
ATOM 1581 N N . SER B 1 16 ? 49.571 16.932 66.200 1.00 34.80 190 SER B N 1
ATOM 1582 C CA . SER B 1 16 ? 48.420 17.191 65.329 1.00 36.14 190 SER B CA 1
ATOM 1583 C C . SER B 1 16 ? 48.225 18.693 65.242 1.00 40.67 190 SER B C 1
ATOM 1584 O O . SER B 1 16 ? 47.839 19.311 66.233 1.00 42.51 190 SER B O 1
ATOM 1587 N N . LEU B 1 17 ? 48.578 19.288 64.097 1.00 37.04 191 LEU B N 1
ATOM 1588 C CA . LEU B 1 17 ? 48.466 20.730 63.859 1.00 38.54 191 LEU B CA 1
ATOM 1589 C C . LEU B 1 17 ? 47.019 21.222 63.886 1.00 44.10 191 LEU B C 1
ATOM 1590 O O . LEU B 1 17 ? 46.099 20.437 63.681 1.00 44.45 191 LEU B O 1
ATOM 1595 N N . VAL B 1 18 ? 46.831 22.528 64.118 1.00 43.55 192 VAL B N 1
ATOM 1596 C CA . VAL B 1 18 ? 45.529 23.187 64.279 1.00 44.17 192 VAL B CA 1
ATOM 1597 C C . VAL B 1 18 ? 44.605 23.021 63.056 1.00 49.49 192 VAL B C 1
ATOM 1598 O O . VAL B 1 18 ? 43.388 22.894 63.246 1.00 49.37 192 VAL B O 1
ATOM 1602 N N . LEU B 1 19 ? 45.169 22.992 61.828 1.00 46.23 193 LEU B N 1
ATOM 1603 C CA . LEU B 1 19 ? 44.364 22.850 60.611 1.00 46.28 193 LEU B CA 1
ATOM 1604 C C . LEU B 1 19 ? 44.215 21.390 60.104 1.00 50.08 193 LEU B C 1
ATOM 1605 O O . LEU B 1 19 ? 43.770 21.180 58.975 1.00 51.07 193 LEU B O 1
ATOM 1610 N N . GLY B 1 20 ? 44.512 20.412 60.964 1.00 45.88 194 GLY B N 1
ATOM 1611 C CA . GLY B 1 20 ? 44.318 18.993 60.674 1.00 44.84 194 GLY B CA 1
ATOM 1612 C C . GLY B 1 20 ? 45.514 18.174 60.225 1.00 46.39 194 GLY B C 1
ATOM 1613 O O . GLY B 1 20 ? 45.419 16.943 60.169 1.00 46.42 194 GLY B O 1
ATOM 1614 N N . GLN B 1 21 ? 46.631 18.829 59.876 1.00 39.94 195 GLN B N 1
ATOM 1615 C CA . GLN B 1 21 ? 47.830 18.111 59.415 1.00 38.71 195 GLN B CA 1
ATOM 1616 C C . GLN B 1 21 ? 48.568 17.485 60.577 1.00 42.62 195 GLN B C 1
ATOM 1617 O O . GLN B 1 21 ? 48.624 18.080 61.646 1.00 43.50 195 GLN B O 1
ATOM 1623 N N . LYS B 1 22 ? 49.124 16.288 60.372 1.00 36.13 196 LYS B N 1
ATOM 1624 C CA . LYS B 1 22 ? 49.855 15.590 61.422 1.00 35.60 196 LYS B CA 1
ATOM 1625 C C . LYS B 1 22 ? 51.341 15.527 61.071 1.00 38.15 196 LYS B C 1
ATOM 1626 O O . LYS B 1 22 ? 51.689 15.138 59.946 1.00 37.06 196 LYS B O 1
ATOM 1632 N N . LEU B 1 23 ? 52.205 15.896 62.045 1.00 34.11 197 LEU B N 1
ATOM 1633 C CA . LEU B 1 23 ? 53.675 15.820 61.959 1.00 32.99 197 LEU B CA 1
ATOM 1634 C C . LEU B 1 23 ? 54.085 14.613 62.770 1.00 35.83 197 LEU B C 1
ATOM 1635 O O . LEU B 1 23 ? 53.772 14.564 63.956 1.00 36.90 197 LEU B O 1
ATOM 1640 N N . SER B 1 24 ? 54.747 13.626 62.151 1.00 30.25 198 SER B N 1
ATOM 1641 C CA . SER B 1 24 ? 55.139 12.399 62.839 1.00 29.63 198 SER B CA 1
ATOM 1642 C C . SER B 1 24 ? 56.604 12.019 62.710 1.00 32.62 198 SER B C 1
ATOM 1643 O O . SER B 1 24 ? 57.096 11.855 61.599 1.00 32.31 198 SER B O 1
ATOM 1646 N N . LEU B 1 25 ? 57.272 11.763 63.846 1.00 28.84 199 LEU B N 1
ATOM 1647 C CA . LEU B 1 25 ? 58.662 11.284 63.841 1.00 29.17 199 LEU B CA 1
ATOM 1648 C C . LEU B 1 25 ? 58.580 9.779 63.757 1.00 33.85 199 LEU B C 1
ATOM 1649 O O . LEU B 1 25 ? 57.820 9.172 64.506 1.00 34.53 199 LEU B O 1
ATOM 1654 N N . THR B 1 26 ? 59.301 9.193 62.807 1.00 32.22 200 THR B N 1
ATOM 1655 C CA . THR B 1 26 ? 59.307 7.768 62.528 1.00 32.63 200 THR B CA 1
ATOM 1656 C C . THR B 1 26 ? 60.701 7.194 62.626 1.00 37.47 200 THR B C 1
ATOM 1657 O O . THR B 1 26 ? 61.651 7.798 62.122 1.00 36.17 200 THR B O 1
ATOM 1661 N N . GLN B 1 27 ? 60.808 6.002 63.239 1.00 37.07 201 GLN B N 1
ATOM 1662 C CA . GLN B 1 27 ? 62.064 5.264 63.380 1.00 39.28 201 GLN B CA 1
ATOM 1663 C C . GLN B 1 27 ? 62.169 4.490 62.102 1.00 48.08 201 GLN B C 1
ATOM 1664 O O . GLN B 1 27 ? 61.314 3.647 61.811 1.00 46.84 201 GLN B O 1
ATOM 1670 N N . SER B 1 28 ? 63.195 4.801 61.324 1.00 48.94 202 SER B N 1
ATOM 1671 C CA . SER B 1 28 ? 63.367 4.187 60.028 1.00 50.31 202 SER B CA 1
ATOM 1672 C C . SER B 1 28 ? 64.639 3.388 59.885 1.00 55.50 202 SER B C 1
ATOM 1673 O O . SER B 1 28 ? 65.708 3.823 60.308 1.00 54.48 202 SER B O 1
ATOM 1676 N N . ASP B 1 29 ? 64.502 2.212 59.279 1.00 54.12 203 ASP B N 1
ATOM 1677 C CA . ASP B 1 29 ? 65.592 1.343 58.872 1.00 54.67 203 ASP B CA 1
ATOM 1678 C C . ASP B 1 29 ? 65.731 1.716 57.379 1.00 58.90 203 ASP B C 1
ATOM 1679 O O . ASP B 1 29 ? 64.847 1.382 56.589 1.00 58.73 203 ASP B O 1
ATOM 1684 N N . ILE B 1 30 ? 66.777 2.508 57.035 1.00 55.80 204 ILE B N 1
ATOM 1685 C CA 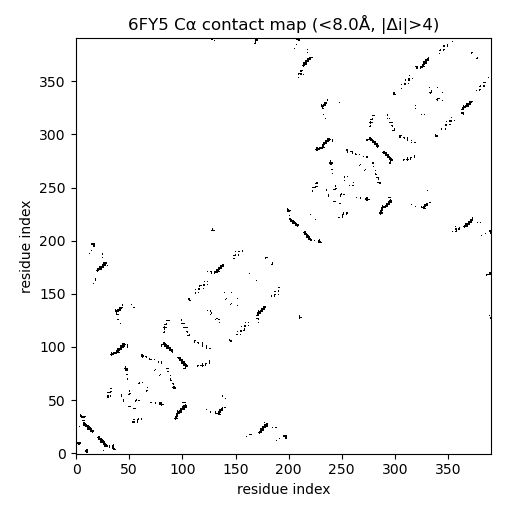. ILE B 1 30 ? 67.097 3.044 55.691 1.00 56.21 204 ILE B CA 1
ATOM 1686 C C . ILE B 1 30 ? 66.780 2.081 54.533 1.00 58.22 204 ILE B C 1
ATOM 1687 O O . ILE B 1 30 ? 66.152 2.480 53.552 1.00 56.20 204 ILE B O 1
ATOM 1692 N N . SER B 1 31 ? 67.254 0.831 54.646 1.00 54.55 205 SER B N 1
ATOM 1693 C CA . SER B 1 31 ? 67.097 -0.216 53.637 1.00 54.72 205 SER B CA 1
ATOM 1694 C C . SER B 1 31 ? 65.635 -0.687 53.436 1.00 58.45 205 SER B C 1
ATOM 1695 O O . SER B 1 31 ? 65.350 -1.365 52.446 1.00 59.04 205 SER B O 1
ATOM 1698 N N . HIS B 1 32 ? 64.719 -0.314 54.345 1.00 52.92 206 HIS B N 1
ATOM 1699 C CA . HIS B 1 32 ? 63.299 -0.648 54.238 1.00 52.44 206 HIS B CA 1
ATOM 1700 C C . HIS B 1 32 ? 62.480 0.515 53.592 1.00 51.59 206 HIS B C 1
ATOM 1701 O O . HIS B 1 32 ? 61.248 0.467 53.601 1.00 51.13 206 HIS B O 1
ATOM 1708 N N . ILE B 1 33 ? 63.161 1.526 53.004 1.00 45.02 207 ILE B N 1
ATOM 1709 C CA . ILE B 1 33 ? 62.544 2.730 52.395 1.00 44.15 207 ILE B CA 1
ATOM 1710 C C . ILE B 1 33 ? 61.413 2.413 51.375 1.00 45.88 207 ILE B C 1
ATOM 1711 O O . ILE B 1 33 ? 60.412 3.142 51.322 1.00 44.04 207 ILE B O 1
ATOM 1716 N N . GLY B 1 34 ? 61.562 1.318 50.637 1.00 41.99 208 GLY B N 1
ATOM 1717 C CA . GLY B 1 34 ? 60.581 0.905 49.643 1.00 42.42 208 GLY B CA 1
ATOM 1718 C C . GLY B 1 34 ? 59.263 0.426 50.220 1.00 47.37 208 GLY B C 1
ATOM 1719 O O . GLY B 1 34 ? 58.250 0.400 49.514 1.00 46.32 208 GLY B O 1
ATOM 1720 N N . SER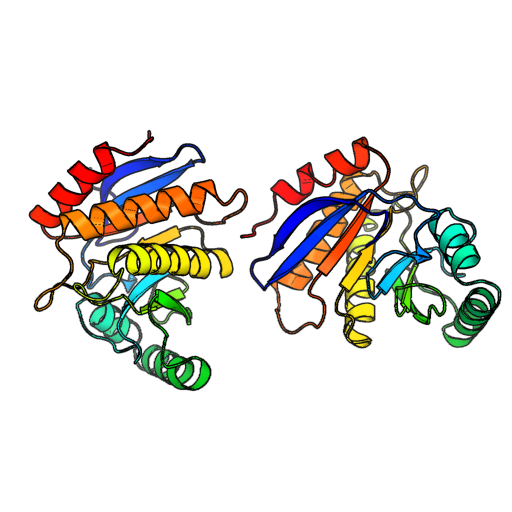 B 1 35 ? 59.264 0.043 51.505 1.00 44.26 209 SER B N 1
ATOM 1721 C CA . SER B 1 35 ? 58.070 -0.471 52.185 1.00 45.23 209 SER B CA 1
ATOM 1722 C C . SER B 1 35 ? 57.288 0.610 52.920 1.00 49.74 209 SER B C 1
ATOM 1723 O O . SER B 1 35 ? 56.175 0.346 53.376 1.00 51.15 209 SER B O 1
ATOM 1726 N N . MET B 1 36 ? 57.864 1.816 53.049 1.00 45.99 210 MET B N 1
ATOM 1727 C CA . MET B 1 36 ? 57.244 2.928 53.779 1.00 45.23 210 MET B CA 1
ATOM 1728 C C . MET B 1 36 ? 55.947 3.444 53.148 1.00 46.16 210 MET B C 1
ATOM 1729 O O . MET B 1 36 ? 55.957 3.941 52.024 1.00 43.86 210 MET B O 1
ATOM 1734 N N . ARG B 1 37 ? 54.857 3.385 53.933 1.00 42.24 211 ARG B N 1
ATOM 1735 C CA . ARG B 1 37 ? 53.506 3.784 53.537 1.00 41.40 211 ARG B CA 1
ATOM 1736 C C . ARG B 1 37 ? 53.296 5.303 53.584 1.00 42.42 211 ARG B C 1
ATOM 1737 O O . ARG B 1 37 ? 52.538 5.822 54.410 1.00 41.90 211 ARG B O 1
ATOM 1745 N N . VAL B 1 38 ? 53.964 6.001 52.664 1.00 36.91 212 VAL B N 1
ATOM 1746 C CA . VAL B 1 38 ? 53.880 7.458 52.467 1.00 35.61 212 VAL B CA 1
ATOM 1747 C C . VAL B 1 38 ? 53.781 7.684 50.940 1.00 38.69 212 VAL B C 1
ATOM 1748 O O . VAL B 1 38 ? 54.259 6.833 50.207 1.00 39.65 212 VAL B O 1
ATOM 1752 N N . GLU B 1 39 ? 53.194 8.800 50.463 1.00 33.24 213 GLU B N 1
ATOM 1753 C CA . GLU B 1 39 ? 53.020 9.037 49.012 1.00 31.12 213 GLU B CA 1
ATOM 1754 C C . GLU B 1 39 ? 54.184 9.715 48.301 1.00 32.70 213 GLU B C 1
ATOM 1755 O O . GLU B 1 39 ? 54.354 9.533 47.093 1.00 32.96 213 GLU B O 1
ATOM 1761 N N . GLY B 1 40 ? 54.941 10.530 49.017 1.00 27.82 214 GLY B N 1
ATOM 1762 C CA . GLY B 1 40 ? 56.101 11.223 48.475 1.00 25.89 214 GLY B CA 1
ATOM 1763 C C . GLY B 1 40 ? 57.297 11.084 49.395 1.00 31.38 214 GLY B C 1
ATOM 1764 O O . GLY B 1 40 ? 57.145 11.217 50.609 1.00 30.62 214 GLY B O 1
ATOM 1765 N N . ILE B 1 41 ? 58.482 10.751 48.845 1.00 28.19 215 ILE B N 1
ATOM 1766 C CA . ILE B 1 41 ? 59.700 10.639 49.669 1.00 26.65 215 ILE B CA 1
ATOM 1767 C C . ILE B 1 41 ? 60.655 11.733 49.224 1.00 30.49 215 ILE B C 1
ATOM 1768 O O . ILE B 1 41 ? 60.979 11.801 48.054 1.00 31.35 215 ILE B O 1
ATOM 1773 N N . VAL B 1 42 ? 61.099 12.612 50.138 1.00 26.38 216 VAL B N 1
ATOM 1774 C CA . VAL B 1 42 ? 62.047 13.646 49.757 1.00 25.84 216 VAL B CA 1
ATOM 1775 C C . VAL B 1 42 ? 63.452 13.044 49.666 1.00 31.24 216 VAL B C 1
ATOM 1776 O O . VAL B 1 42 ? 63.836 12.227 50.501 1.00 29.33 216 VAL B O 1
ATOM 1780 N N . HIS B 1 43 ? 64.193 13.418 48.634 1.00 30.29 217 HIS B N 1
ATOM 1781 C CA . HIS B 1 43 ? 65.546 12.935 48.407 1.00 31.57 217 HIS B CA 1
ATOM 1782 C C . HIS B 1 43 ? 66.478 14.155 48.343 1.00 36.48 217 HIS B C 1
ATOM 1783 O O . HIS B 1 43 ? 66.573 14.800 47.293 1.00 38.76 217 HIS B O 1
ATOM 1790 N N . PRO B 1 44 ? 67.121 14.556 49.470 1.00 32.27 218 PRO B N 1
ATOM 1791 C CA . PRO B 1 44 ? 67.998 15.740 49.418 1.00 32.93 218 PRO B CA 1
ATOM 1792 C C . PRO B 1 44 ? 69.247 15.354 48.633 1.00 42.63 218 PRO B C 1
ATOM 1793 O O . PRO B 1 44 ? 69.839 14.299 48.881 1.00 42.28 218 PRO B O 1
ATOM 1797 N N . THR B 1 45 ? 69.580 16.143 47.620 1.00 43.39 219 THR B N 1
ATOM 1798 C CA . THR B 1 45 ? 70.692 15.795 46.748 1.00 45.18 219 THR B CA 1
ATOM 1799 C C . THR B 1 45 ? 71.394 17.060 46.233 1.00 51.72 219 THR B C 1
ATOM 1800 O O . THR B 1 45 ? 71.332 18.102 46.890 1.00 50.34 219 THR B O 1
ATOM 1804 N N . THR B 1 46 ? 72.083 16.961 45.089 1.00 50.99 220 THR B N 1
ATOM 1805 C CA . THR B 1 46 ? 72.804 18.094 44.507 1.00 52.00 220 THR B CA 1
ATOM 1806 C C . THR B 1 46 ? 72.090 18.623 43.260 1.00 57.41 220 THR B C 1
ATOM 1807 O O . THR B 1 46 ? 70.939 18.254 42.994 1.00 55.81 220 THR B O 1
ATOM 1811 N N . ALA B 1 47 ? 72.782 19.498 42.501 1.00 56.02 221 ALA B N 1
ATOM 1812 C CA . ALA B 1 47 ? 72.317 20.070 41.233 1.00 56.54 221 ALA B CA 1
ATOM 1813 C C . ALA B 1 47 ? 72.166 18.963 40.168 1.00 60.21 221 ALA B C 1
ATOM 1814 O O . ALA B 1 47 ? 71.278 19.043 39.320 1.00 59.71 221 ALA B O 1
ATOM 1816 N N . GLU B 1 48 ? 73.037 17.939 40.235 1.00 57.00 222 GLU B N 1
ATOM 1817 C CA . GLU B 1 48 ? 73.119 16.802 39.318 1.00 57.42 222 GLU B CA 1
ATOM 1818 C C . GLU B 1 48 ? 72.156 15.682 39.700 1.00 61.80 222 GLU B C 1
ATOM 1819 O O . GLU B 1 48 ? 71.992 14.741 38.922 1.00 62.57 222 GLU B O 1
ATOM 1825 N N . ILE B 1 49 ? 71.527 15.767 40.892 1.00 56.46 223 ILE B N 1
ATOM 1826 C CA . ILE B 1 49 ? 70.559 14.782 41.396 1.00 56.07 223 ILE B CA 1
ATOM 1827 C C . ILE B 1 49 ? 71.220 13.379 41.549 1.00 60.59 223 ILE B C 1
ATOM 1828 O O . ILE B 1 49 ? 70.672 12.383 41.069 1.00 59.73 223 ILE B O 1
ATOM 1833 N N . ASP B 1 50 ? 72.397 13.299 42.216 1.00 58.59 224 ASP B N 1
ATOM 1834 C CA . ASP B 1 50 ? 73.055 11.996 42.388 1.00 59.08 224 ASP B CA 1
ATOM 1835 C C . ASP B 1 50 ? 72.386 11.130 43.461 1.00 63.72 224 ASP B C 1
ATOM 1836 O O . ASP B 1 50 ? 71.618 11.643 44.280 1.00 63.42 224 ASP B O 1
ATOM 1841 N N . LEU B 1 51 ? 72.636 9.810 43.412 1.00 60.33 225 LEU B N 1
ATOM 1842 C CA . LEU B 1 51 ? 72.089 8.829 44.358 1.00 60.65 225 LEU B CA 1
ATOM 1843 C C . LEU B 1 51 ? 73.238 8.210 45.167 1.00 65.64 225 LEU B C 1
ATOM 1844 O O . LEU B 1 51 ? 73.095 7.127 45.744 1.00 64.95 225 LEU B O 1
ATOM 1849 N N . LYS B 1 52 ? 74.369 8.938 45.228 1.00 63.76 226 LYS B N 1
ATOM 1850 C CA . LYS B 1 52 ? 75.609 8.555 45.908 1.00 64.50 226 LYS B CA 1
ATOM 1851 C C . LYS B 1 52 ? 75.505 8.424 47.437 1.00 68.26 226 LYS B C 1
ATOM 1852 O O . LYS B 1 52 ? 76.334 7.736 48.042 1.00 68.56 226 LYS B O 1
ATOM 1858 N N . GLU B 1 53 ? 74.497 9.064 48.056 1.00 63.22 227 GLU B N 1
ATOM 1859 C CA . GLU B 1 53 ? 74.317 9.052 49.510 1.00 62.01 227 GLU B CA 1
ATOM 1860 C C . GLU B 1 53 ? 73.377 7.927 49.994 1.00 61.70 227 GLU B C 1
ATOM 1861 O O . GLU B 1 53 ? 72.801 7.218 49.170 1.00 60.51 227 GLU B O 1
ATOM 1867 N N . ASP B 1 54 ? 73.296 7.727 51.332 1.00 55.53 228 ASP B N 1
ATOM 1868 C CA . ASP B 1 54 ? 72.506 6.699 52.030 1.00 54.17 228 ASP B CA 1
ATOM 1869 C C . ASP B 1 54 ? 71.061 6.583 51.502 1.00 52.64 228 ASP B C 1
ATOM 1870 O O . ASP B 1 54 ? 70.666 5.514 51.033 1.00 51.58 228 ASP B O 1
ATOM 1875 N N . ILE B 1 55 ? 70.304 7.695 51.544 1.00 45.31 229 ILE B N 1
ATOM 1876 C CA . ILE B 1 55 ? 68.924 7.796 51.056 1.00 43.65 229 ILE B CA 1
ATOM 1877 C C . ILE B 1 55 ? 68.861 7.422 49.562 1.00 44.33 229 ILE B C 1
ATOM 1878 O O . ILE B 1 55 ? 68.023 6.593 49.174 1.00 42.66 229 ILE B O 1
ATOM 1883 N N . GLY B 1 56 ? 69.782 7.990 48.773 1.00 38.60 230 GLY B N 1
ATOM 1884 C CA . GLY B 1 56 ? 69.888 7.751 47.338 1.00 39.36 230 GLY B CA 1
ATOM 1885 C C . GLY B 1 56 ? 70.070 6.285 46.991 1.00 44.09 230 GLY B C 1
ATOM 1886 O O . GLY B 1 56 ? 69.312 5.738 46.184 1.00 43.62 230 GLY B O 1
ATOM 1887 N N . LYS B 1 57 ? 71.053 5.638 47.639 1.00 40.76 231 LYS B N 1
ATOM 1888 C CA . LYS B 1 57 ? 71.367 4.217 47.466 1.00 41.05 231 LYS B CA 1
ATOM 1889 C C . LYS B 1 57 ? 70.168 3.345 47.822 1.00 44.17 231 LYS B C 1
ATOM 1890 O O . LYS B 1 57 ? 69.857 2.399 47.088 1.00 43.75 231 LYS B O 1
ATOM 1896 N N . ALA B 1 58 ? 69.492 3.662 48.943 1.00 38.15 232 ALA B N 1
ATOM 1897 C CA . ALA B 1 58 ? 68.335 2.898 49.391 1.00 36.98 232 ALA B CA 1
ATOM 1898 C C . ALA B 1 58 ? 67.178 3.008 48.377 1.00 40.24 232 ALA B C 1
ATOM 1899 O O . ALA B 1 58 ? 66.555 1.992 48.072 1.00 39.69 232 ALA B O 1
ATOM 1901 N N . LEU B 1 59 ? 66.936 4.219 47.821 1.00 37.20 233 LEU B N 1
ATOM 1902 C CA . LEU B 1 59 ? 65.877 4.446 46.828 1.00 37.04 233 LEU B CA 1
ATOM 1903 C C . LEU B 1 59 ? 66.197 3.713 45.522 1.00 45.78 233 LEU B C 1
ATOM 1904 O O . LEU B 1 59 ? 65.339 2.994 45.007 1.00 44.76 233 LEU B O 1
ATOM 1909 N N . GLU B 1 60 ? 67.449 3.853 45.028 1.00 46.84 234 GLU B N 1
ATOM 1910 C CA . GLU B 1 60 ? 67.949 3.196 43.813 1.00 48.47 234 GLU B CA 1
ATOM 1911 C C . GLU B 1 60 ? 67.782 1.671 43.907 1.00 52.79 234 GLU B C 1
ATOM 1912 O O . GLU B 1 60 ? 67.216 1.067 42.986 1.00 53.95 234 GLU B O 1
ATOM 1918 N N . LYS B 1 61 ? 68.217 1.066 45.036 1.00 47.24 235 LYS B N 1
ATOM 1919 C CA . LYS B 1 61 ? 68.098 -0.373 45.266 1.00 46.18 235 LYS B CA 1
ATOM 1920 C C . LYS B 1 61 ? 66.644 -0.852 45.254 1.00 47.57 235 LYS B C 1
ATOM 1921 O O . LYS B 1 61 ? 66.350 -1.843 44.589 1.00 48.29 235 LYS B O 1
ATOM 1927 N N . ALA B 1 62 ? 65.747 -0.157 45.975 1.00 41.24 236 ALA B N 1
ATOM 1928 C CA . ALA B 1 62 ? 64.335 -0.519 46.077 1.00 40.69 236 ALA B CA 1
ATOM 1929 C C . ALA B 1 62 ? 63.579 -0.382 44.751 1.00 43.98 236 ALA B C 1
ATOM 1930 O O . ALA B 1 62 ? 62.670 -1.171 44.484 1.00 43.19 236 ALA B O 1
ATOM 1932 N N . GLY B 1 63 ? 63.970 0.602 43.948 1.00 39.35 237 GLY B N 1
ATOM 1933 C CA . GLY B 1 63 ? 63.326 0.887 42.673 1.00 40.69 237 GLY B CA 1
ATOM 1934 C C . GLY B 1 63 ? 63.872 0.143 41.474 1.00 46.25 237 GLY B C 1
ATOM 1935 O O . GLY B 1 63 ? 63.205 0.105 40.439 1.00 46.06 237 GLY B O 1
ATOM 1936 N N . GLY B 1 64 ? 65.087 -0.407 41.598 1.00 44.35 238 GLY B N 1
ATOM 1937 C CA . GLY B 1 64 ? 65.767 -1.145 40.531 1.00 43.89 238 GLY B CA 1
ATOM 1938 C C . GLY B 1 64 ? 66.118 -0.291 39.327 1.00 46.63 238 GLY B C 1
ATOM 1939 O O . GLY B 1 64 ? 66.175 0.939 39.430 1.00 46.26 238 GLY B O 1
ATOM 1940 N N . LYS B 1 65 ? 66.311 -0.949 38.166 1.00 43.08 239 LYS B N 1
ATOM 1941 C CA . LYS B 1 65 ? 66.675 -0.367 36.861 1.00 43.06 239 LYS B CA 1
ATOM 1942 C C . LYS B 1 65 ? 65.717 0.741 36.393 1.00 44.11 239 LYS B C 1
ATOM 1943 O O . LYS B 1 65 ? 66.174 1.770 35.890 1.00 43.30 239 LYS B O 1
ATOM 1949 N N . GLU B 1 66 ? 64.400 0.530 36.585 1.00 40.08 240 GLU B N 1
ATOM 1950 C CA . GLU B 1 66 ? 63.323 1.441 36.195 1.00 39.74 240 GLU B CA 1
ATOM 1951 C C . GLU B 1 66 ? 63.467 2.785 36.895 1.00 45.63 240 GLU B C 1
ATOM 1952 O O . GLU B 1 66 ? 63.345 3.828 36.241 1.00 45.77 240 GLU B O 1
ATOM 1958 N N . PHE B 1 67 ? 63.783 2.761 38.219 1.00 41.62 241 PHE B N 1
ATOM 1959 C CA . PHE B 1 67 ? 63.987 3.991 38.984 1.00 40.20 241 PHE B CA 1
ATOM 1960 C C . PHE B 1 67 ? 65.231 4.756 38.498 1.00 43.32 241 PHE B C 1
ATOM 1961 O O . PHE B 1 67 ? 65.166 5.976 38.297 1.00 41.76 241 PHE B O 1
ATOM 1969 N N . LEU B 1 68 ? 66.343 4.034 38.274 1.00 42.44 242 LEU B N 1
ATOM 1970 C CA . LEU B 1 68 ? 67.589 4.637 37.793 1.00 43.70 242 LEU B CA 1
ATOM 1971 C C . LEU B 1 68 ? 67.394 5.302 36.424 1.00 49.93 242 LEU B C 1
ATOM 1972 O O . LEU B 1 68 ? 67.889 6.409 36.200 1.00 48.70 242 LEU B O 1
ATOM 1977 N N . GLU B 1 69 ? 66.626 4.639 35.533 1.00 49.51 243 GLU B N 1
ATOM 1978 C CA . GLU B 1 69 ? 66.315 5.144 34.199 1.00 50.12 243 GLU B CA 1
ATOM 1979 C C . GLU B 1 69 ? 65.443 6.404 34.295 1.00 54.40 243 GLU B C 1
ATOM 1980 O O . GLU B 1 69 ? 65.674 7.352 33.541 1.00 54.21 243 GLU B O 1
ATOM 1986 N N . THR B 1 70 ? 64.473 6.422 35.253 1.00 50.53 244 THR B N 1
ATOM 1987 C CA . THR B 1 70 ? 63.560 7.551 35.503 1.00 50.65 244 THR B CA 1
ATOM 1988 C C . THR B 1 70 ? 64.323 8.829 35.913 1.00 53.77 244 THR B C 1
ATOM 1989 O O . THR B 1 70 ? 64.033 9.900 35.376 1.00 52.46 244 THR B O 1
ATOM 1993 N N . VAL B 1 71 ? 65.302 8.712 36.842 1.00 50.89 245 VAL B N 1
ATOM 1994 C CA . VAL B 1 71 ? 66.070 9.870 37.309 1.00 51.26 245 VAL B CA 1
ATOM 1995 C C . VAL B 1 71 ? 67.013 10.401 36.198 1.00 56.94 245 VAL B C 1
ATOM 1996 O O . VAL B 1 71 ? 67.142 11.622 36.062 1.00 55.53 245 VAL B O 1
ATOM 2000 N N . LYS B 1 72 ? 67.630 9.499 35.390 1.00 56.29 246 LYS B N 1
ATOM 2001 C CA . LYS B 1 72 ? 68.515 9.889 34.275 1.00 56.96 246 LYS B CA 1
ATOM 2002 C C . LYS B 1 72 ? 67.755 10.792 33.290 1.00 62.02 246 LYS B C 1
ATOM 2003 O O . LYS B 1 72 ? 68.277 11.834 32.877 1.00 60.71 246 LYS B O 1
ATOM 2009 N N . GLU B 1 73 ? 66.493 10.419 32.979 1.00 61.08 247 GLU B N 1
ATOM 2010 C CA . GLU B 1 73 ? 65.597 11.175 32.100 1.00 62.07 247 GLU B CA 1
ATOM 2011 C C . GLU B 1 73 ? 65.285 12.556 32.679 1.00 67.12 247 GLU B C 1
ATOM 2012 O O . GLU B 1 73 ? 65.296 13.536 31.936 1.00 67.54 247 GLU B O 1
ATOM 2018 N N . LEU B 1 74 ? 65.049 12.639 34.008 1.00 64.18 248 LEU B N 1
ATOM 2019 C CA . LEU B 1 74 ? 64.767 13.903 34.699 1.00 63.62 248 LEU B CA 1
ATOM 2020 C C . LEU B 1 74 ? 65.989 14.835 34.699 1.00 65.60 248 LEU B C 1
ATOM 2021 O O . LEU B 1 74 ? 65.827 16.037 34.512 1.00 64.10 248 LEU B O 1
ATOM 2026 N N . ARG B 1 75 ? 67.204 14.276 34.884 1.00 62.15 249 ARG B N 1
ATOM 2027 C CA . ARG B 1 75 ? 68.464 15.030 34.891 1.00 62.13 249 ARG B CA 1
ATOM 2028 C C . ARG B 1 75 ? 68.628 15.901 33.635 1.00 68.89 249 ARG B C 1
ATOM 2029 O O . ARG B 1 75 ? 69.030 17.059 33.746 1.00 68.76 249 ARG B O 1
ATOM 2037 N N . LYS B 1 76 ? 68.289 15.345 32.449 1.00 67.78 250 LYS B N 1
ATOM 2038 C CA . LYS B 1 76 ? 68.375 16.043 31.160 1.00 68.18 250 LYS B CA 1
ATOM 2039 C C . LYS B 1 76 ? 67.149 16.908 30.866 1.00 72.68 250 LYS B C 1
ATOM 2040 O O . LYS B 1 76 ? 67.317 18.047 30.417 1.00 72.12 250 LYS B O 1
ATOM 2046 N N . SER B 1 77 ? 65.923 16.379 31.119 1.00 69.59 251 SER B N 1
ATOM 2047 C CA . SER B 1 77 ? 64.666 17.100 30.881 1.00 69.64 251 SER B CA 1
ATOM 2048 C C . SER B 1 77 ? 64.507 18.337 31.767 1.00 73.85 251 SER B C 1
ATOM 2049 O O . SER B 1 77 ? 64.233 19.415 31.240 1.00 73.72 251 SER B O 1
ATOM 2052 N N . GLN B 1 78 ? 64.702 18.188 33.098 1.00 70.88 252 GLN B N 1
ATOM 2053 C CA . GLN B 1 78 ? 64.614 19.289 34.070 1.00 70.69 252 GLN B CA 1
ATOM 2054 C C . GLN B 1 78 ? 65.821 20.222 33.976 1.00 74.47 252 GLN B C 1
ATOM 2055 O O . GLN B 1 78 ? 65.686 21.422 34.232 1.00 73.73 252 GLN B O 1
ATOM 2061 N N . GLY B 1 79 ? 66.974 19.659 33.609 1.00 71.06 253 GLY B N 1
ATOM 2062 C CA . GLY B 1 79 ? 68.232 20.384 33.470 1.00 70.85 253 GLY B CA 1
ATOM 2063 C C . GLY B 1 79 ? 68.979 20.501 34.784 1.00 74.78 253 GLY B C 1
ATOM 2064 O O . GLY B 1 79 ? 68.843 19.621 35.640 1.00 74.73 253 GLY B O 1
ATOM 2065 N N . PRO B 1 80 ? 69.781 21.571 35.002 1.00 71.11 254 PRO B N 1
ATOM 2066 C CA . PRO B 1 80 ? 70.480 21.692 36.295 1.00 70.56 254 PRO B CA 1
ATOM 2067 C C . PRO B 1 80 ? 69.551 22.195 37.400 1.00 71.86 254 PRO B C 1
ATOM 2068 O O . PRO B 1 80 ? 68.854 23.199 37.208 1.00 71.61 254 PRO B O 1
ATOM 2072 N N . LEU B 1 81 ? 69.505 21.472 38.543 1.00 65.91 255 LEU B N 1
ATOM 2073 C CA . LEU B 1 81 ? 68.678 21.854 39.696 1.00 63.58 255 LEU B CA 1
ATOM 2074 C C . LEU B 1 81 ? 69.343 23.013 40.416 1.00 62.15 255 LEU B C 1
ATOM 2075 O O . LEU B 1 81 ? 70.464 22.870 40.888 1.00 61.29 255 LEU B O 1
ATOM 2080 N N . GLU B 1 82 ? 68.673 24.158 40.490 1.00 56.87 256 GLU B N 1
ATOM 2081 C CA . GLU B 1 82 ? 69.181 25.340 41.194 1.00 56.42 256 GLU B CA 1
ATOM 2082 C C . GLU B 1 82 ? 69.043 25.133 42.731 1.00 58.64 256 GLU B C 1
ATOM 2083 O O . GLU B 1 82 ? 68.254 24.288 43.165 1.00 57.48 256 GLU B O 1
ATOM 2089 N N . VAL B 1 83 ? 69.812 25.894 43.541 1.00 54.56 257 VAL B N 1
ATOM 2090 C CA . VAL B 1 83 ? 69.765 25.828 45.008 1.00 53.35 257 VAL B CA 1
ATOM 2091 C C . VAL B 1 83 ? 68.332 26.121 45.457 1.00 55.48 257 VAL B C 1
ATOM 2092 O O . VAL B 1 83 ? 67.737 27.097 44.982 1.00 55.44 257 VAL B O 1
ATOM 2096 N N . ALA B 1 84 ? 67.776 25.243 46.343 1.00 49.79 258 ALA B N 1
ATOM 2097 C CA . ALA B 1 84 ? 66.422 25.268 46.922 1.00 48.51 258 ALA B CA 1
ATOM 2098 C C . ALA B 1 84 ? 65.331 24.700 45.999 1.00 52.08 258 ALA B C 1
ATOM 2099 O O . ALA B 1 84 ? 64.203 24.513 46.450 1.00 52.38 258 ALA B O 1
ATOM 2101 N N . GLU B 1 85 ? 65.673 24.360 44.742 1.00 47.72 259 GLU B N 1
ATOM 2102 C CA . GLU B 1 85 ? 64.719 23.829 43.772 1.00 46.46 259 GLU B CA 1
ATOM 2103 C C . GLU B 1 85 ? 64.422 22.361 43.988 1.00 47.03 259 GLU B C 1
ATOM 2104 O O . GLU B 1 85 ? 65.326 21.584 44.298 1.00 44.85 259 GLU B O 1
ATOM 2110 N N . ALA B 1 86 ? 63.155 21.982 43.761 1.00 44.24 260 ALA B N 1
ATOM 2111 C CA . ALA B 1 86 ? 62.655 20.620 43.858 1.00 45.04 260 ALA B CA 1
ATOM 2112 C C . ALA B 1 86 ? 62.168 20.114 42.492 1.00 50.15 260 ALA B C 1
ATOM 2113 O O . ALA B 1 86 ? 61.617 20.885 41.703 1.00 49.45 260 ALA B O 1
ATOM 2115 N N . ALA B 1 87 ? 62.355 18.809 42.242 1.00 47.73 261 ALA B N 1
ATOM 2116 C CA . ALA B 1 87 ? 61.948 18.114 41.019 1.00 47.74 261 ALA B CA 1
ATOM 2117 C C . ALA B 1 87 ? 61.389 16.750 41.405 1.00 51.42 261 ALA B C 1
ATOM 2118 O O . ALA B 1 87 ? 61.832 16.156 42.389 1.00 50.73 261 ALA B O 1
ATOM 2120 N N . VAL B 1 88 ? 60.407 16.260 40.650 1.00 47.18 262 VAL B N 1
ATOM 2121 C CA . VAL B 1 88 ? 59.728 15.007 40.973 1.00 47.19 262 VAL B CA 1
ATOM 2122 C C . VAL B 1 88 ? 60.045 13.860 39.983 1.00 51.13 262 VAL B C 1
ATOM 2123 O O . VAL B 1 88 ? 60.245 14.108 38.798 1.00 51.07 262 VAL B O 1
ATOM 2127 N N . SER B 1 89 ? 60.092 12.607 40.495 1.00 46.95 263 SER B N 1
ATOM 2128 C CA . SER B 1 89 ? 60.279 11.373 39.721 1.00 46.29 263 SER B CA 1
ATOM 2129 C C . SER B 1 89 ? 59.328 10.320 40.247 1.00 49.08 263 SER B C 1
ATOM 2130 O O . SER B 1 89 ? 59.213 10.157 41.463 1.00 48.06 263 SER B O 1
ATOM 2133 N N . GLN B 1 90 ? 58.657 9.576 39.343 1.00 44.24 264 GLN B N 1
ATOM 2134 C CA . GLN B 1 90 ? 57.753 8.494 39.737 1.00 43.08 264 GLN B CA 1
ATOM 2135 C C . GLN B 1 90 ? 58.603 7.354 40.327 1.00 46.04 264 GLN B C 1
ATOM 2136 O O . GLN B 1 90 ? 59.732 7.147 39.875 1.00 47.45 264 GLN B O 1
ATOM 2142 N N . SER B 1 91 ? 58.080 6.641 41.351 1.00 40.17 265 SER B N 1
ATOM 2143 C CA . SER B 1 91 ? 58.817 5.591 42.053 1.00 38.22 265 SER B CA 1
ATOM 2144 C C . SER B 1 91 ? 58.132 4.220 42.071 1.00 41.22 265 SER B C 1
ATOM 2145 O O . SER B 1 91 ? 57.756 3.722 43.134 1.00 38.74 265 SER B O 1
ATOM 2148 N N . SER B 1 92 ? 58.036 3.566 40.899 1.00 38.75 266 SER B N 1
ATOM 2149 C CA . SER B 1 92 ? 57.422 2.244 40.789 1.00 38.42 266 SER B CA 1
ATOM 2150 C C . SER B 1 92 ? 58.222 1.203 41.587 1.00 42.31 266 SER B C 1
ATOM 2151 O O . SER B 1 92 ? 59.447 1.277 41.637 1.00 42.13 266 SER B O 1
ATOM 2154 N N . GLY B 1 93 ? 57.520 0.300 42.265 1.00 40.25 267 GLY B N 1
ATOM 2155 C CA . GLY B 1 93 ? 58.143 -0.723 43.101 1.00 40.96 267 GLY B CA 1
ATOM 2156 C C . GLY B 1 93 ? 58.253 -0.331 44.564 1.00 46.62 267 GLY B C 1
ATOM 2157 O O . GLY B 1 93 ? 58.467 -1.192 45.426 1.00 47.79 267 GLY B O 1
ATOM 2158 N N . LEU B 1 94 ? 58.133 0.977 44.850 1.00 43.28 268 LEU B N 1
ATOM 2159 C CA . LEU B 1 94 ? 58.148 1.556 46.198 1.00 43.04 268 LEU B CA 1
ATOM 2160 C C . LEU B 1 94 ? 56.694 1.800 46.593 1.00 47.72 268 LEU B C 1
ATOM 2161 O O . LEU B 1 94 ? 55.845 1.896 45.709 1.00 46.78 268 LEU B O 1
ATOM 2166 N N . ALA B 1 95 ? 56.394 1.905 47.909 1.00 43.72 269 ALA B N 1
ATOM 2167 C CA . ALA B 1 95 ? 55.029 2.184 48.364 1.00 42.51 269 ALA B CA 1
ATOM 2168 C C . ALA B 1 95 ? 54.671 3.642 48.067 1.00 45.26 269 ALA B C 1
ATOM 2169 O O . ALA B 1 95 ? 53.493 3.958 47.887 1.00 46.59 269 ALA B O 1
ATOM 2171 N N . ALA B 1 96 ? 55.695 4.520 47.974 1.00 38.26 270 ALA B N 1
ATOM 2172 C CA . ALA B 1 96 ? 55.560 5.938 47.641 1.00 38.25 270 ALA B CA 1
ATOM 2173 C C . ALA B 1 96 ? 55.228 6.082 46.171 1.00 43.29 270 ALA B C 1
ATOM 2174 O O . ALA B 1 96 ? 55.762 5.335 45.361 1.00 42.02 270 ALA B O 1
ATOM 2176 N N . LYS B 1 97 ? 54.378 7.056 45.831 1.00 41.93 271 LYS B N 1
ATOM 2177 C CA . LYS B 1 97 ? 53.991 7.364 44.448 1.00 41.44 271 LYS B CA 1
ATOM 2178 C C . LYS B 1 97 ? 55.154 8.034 43.731 1.00 42.70 271 LYS B C 1
ATOM 2179 O O . LYS B 1 97 ? 55.441 7.708 42.574 1.00 40.70 271 LYS B O 1
ATOM 2185 N N . PHE B 1 98 ? 55.826 8.979 44.424 1.00 37.19 272 PHE B N 1
ATOM 2186 C CA . PHE B 1 98 ? 56.926 9.747 43.870 1.00 36.74 272 PHE B CA 1
ATOM 2187 C C . PHE B 1 98 ? 58.025 9.963 44.887 1.00 38.37 272 PHE B C 1
ATOM 2188 O O . PHE B 1 98 ? 57.828 9.757 46.094 1.00 36.52 272 PHE B O 1
ATOM 2196 N N . VAL B 1 99 ? 59.165 10.420 44.379 1.00 33.99 273 VAL B N 1
ATOM 2197 C CA . VAL B 1 99 ? 60.346 10.810 45.116 1.00 33.90 273 VAL B CA 1
ATOM 2198 C C . VAL B 1 99 ? 60.505 12.271 44.717 1.00 39.44 273 VAL B C 1
ATOM 2199 O O . VAL B 1 99 ? 60.443 12.582 43.521 1.00 41.29 273 VAL B O 1
ATOM 2203 N N . ILE B 1 100 ? 60.657 13.168 45.702 1.00 33.30 274 ILE B N 1
ATOM 2204 C CA . ILE B 1 100 ? 60.855 14.594 45.475 1.00 32.00 274 ILE B CA 1
ATOM 2205 C C . ILE B 1 100 ? 62.322 14.948 45.710 1.00 38.96 274 ILE B C 1
ATOM 2206 O O . ILE B 1 100 ? 62.756 15.110 46.855 1.00 36.39 274 ILE B O 1
ATOM 2211 N N . HIS B 1 101 ? 63.077 15.085 44.622 1.00 37.46 275 HIS B N 1
ATOM 2212 C CA . HIS B 1 101 ? 64.488 15.441 44.669 1.00 37.85 275 HIS B CA 1
ATOM 2213 C C . HIS B 1 101 ? 64.606 16.933 44.964 1.00 42.49 275 HIS B C 1
ATOM 2214 O O . HIS B 1 101 ? 63.823 17.709 44.424 1.00 43.23 275 HIS B O 1
ATOM 2221 N N . CYS B 1 102 ? 65.557 17.346 45.819 1.00 39.72 276 CYS B N 1
ATOM 2222 C CA . CYS B 1 102 ? 65.772 18.773 46.054 1.00 39.98 276 CYS B CA 1
ATOM 2223 C C . CYS B 1 102 ? 67.231 19.108 46.236 1.00 45.64 276 CYS B C 1
ATOM 2224 O O . CYS B 1 102 ? 67.975 18.327 46.830 1.00 45.22 276 CYS B O 1
ATOM 2227 N N . HIS B 1 103 ? 67.633 20.279 45.734 1.00 44.66 277 HIS B N 1
ATOM 2228 C CA . HIS B 1 103 ? 69.003 20.749 45.853 1.00 46.33 277 HIS B CA 1
ATOM 2229 C C . HIS B 1 103 ? 69.106 21.556 47.136 1.00 48.92 277 HIS B C 1
ATOM 2230 O O . HIS B 1 103 ? 68.676 22.708 47.211 1.00 47.05 277 HIS B O 1
ATOM 2237 N N . ILE B 1 104 ? 69.618 20.898 48.169 1.00 46.76 278 ILE B N 1
ATOM 2238 C CA . ILE B 1 104 ? 69.769 21.482 49.500 1.00 45.90 278 ILE B CA 1
ATOM 2239 C C . ILE B 1 104 ? 70.959 22.442 49.551 1.00 47.68 278 ILE B C 1
ATOM 2240 O O . ILE B 1 104 ? 72.036 22.101 49.050 1.00 46.55 278 ILE B O 1
ATOM 2245 N N . PRO B 1 105 ? 70.798 23.649 50.142 1.00 43.53 279 PRO B N 1
ATOM 2246 C CA . PRO B 1 105 ? 71.937 24.573 50.231 1.00 43.04 279 PRO B CA 1
ATOM 2247 C C . PRO B 1 105 ? 73.037 24.044 51.146 1.00 45.34 279 PRO B C 1
ATOM 2248 O O . PRO B 1 105 ? 72.785 23.215 52.030 1.00 44.18 279 PRO B O 1
ATOM 2252 N N . GLN B 1 106 ? 74.263 24.507 50.921 1.00 39.99 280 GLN B N 1
ATOM 2253 C CA . GLN B 1 106 ? 75.363 24.111 51.788 1.00 39.00 280 GLN B CA 1
ATOM 2254 C C . GLN B 1 106 ? 75.303 25.041 52.991 1.00 42.24 280 GLN B C 1
ATOM 2255 O O . GLN B 1 106 ? 74.855 26.182 52.867 1.00 41.49 280 GLN B O 1
ATOM 2261 N N . TRP B 1 107 ? 75.732 24.557 54.157 1.00 38.13 281 TRP B N 1
ATOM 2262 C CA . TRP B 1 107 ? 75.730 25.389 55.352 1.00 36.27 281 TRP B CA 1
ATOM 2263 C C . TRP B 1 107 ? 76.998 26.236 55.362 1.00 43.87 281 TRP B C 1
ATOM 2264 O O . TRP B 1 107 ? 78.058 25.746 54.984 1.00 44.27 281 TRP B O 1
ATOM 2275 N N . GLY B 1 108 ? 76.897 27.465 55.849 1.00 43.20 282 GLY B N 1
ATOM 2276 C CA . GLY B 1 108 ? 78.069 28.321 55.987 1.00 44.90 282 GLY B CA 1
ATOM 2277 C C . GLY B 1 108 ? 77.777 29.789 55.833 1.00 52.60 282 GLY B C 1
ATOM 2278 O O . GLY B 1 108 ? 78.025 30.569 56.759 1.00 54.57 282 GLY B O 1
ATOM 2279 N N . SER B 1 109 ? 77.255 30.166 54.655 1.00 50.22 283 SER B N 1
ATOM 2280 C CA . SER B 1 109 ? 76.903 31.534 54.280 1.00 51.67 283 SER B CA 1
ATOM 2281 C C . SER B 1 109 ? 75.795 32.152 55.153 1.00 59.13 283 SER B C 1
ATOM 2282 O O . SER B 1 109 ? 75.069 31.436 55.851 1.00 58.65 283 SER B O 1
ATOM 2285 N N . ASP B 1 110 ? 75.674 33.489 55.095 1.00 57.90 284 ASP B N 1
ATOM 2286 C CA . ASP B 1 110 ? 74.728 34.306 55.867 1.00 58.65 284 ASP B CA 1
ATOM 2287 C C . ASP B 1 110 ? 73.242 33.989 55.655 1.00 61.03 284 ASP B C 1
ATOM 2288 O O . ASP B 1 110 ? 72.438 34.238 56.557 1.00 62.21 284 ASP B O 1
ATOM 2293 N N . LYS B 1 111 ? 72.873 33.474 54.476 1.00 54.06 285 LYS B N 1
ATOM 2294 C CA . LYS B 1 111 ? 71.477 33.195 54.128 1.00 52.00 285 LYS B CA 1
ATOM 2295 C C . LYS B 1 111 ? 71.158 31.691 53.930 1.00 49.33 285 LYS B C 1
ATOM 2296 O O . LYS B 1 111 ? 70.114 31.369 53.355 1.00 48.28 285 LYS B O 1
ATOM 2302 N N . CYS B 1 112 ? 72.046 30.776 54.402 1.00 42.19 286 CYS B N 1
ATOM 2303 C CA . CYS B 1 112 ? 71.827 29.328 54.247 1.00 40.04 286 CYS B CA 1
ATOM 2304 C C . CYS B 1 112 ? 70.552 28.852 54.940 1.00 41.44 286 CYS B C 1
ATOM 2305 O O . CYS B 1 112 ? 69.899 27.954 54.417 1.00 40.64 286 CYS B O 1
ATOM 2308 N N . GLU B 1 113 ? 70.177 29.476 56.086 1.00 38.42 287 GLU B N 1
ATOM 2309 C CA . GLU B 1 113 ? 68.944 29.136 56.819 1.00 38.26 287 GLU B CA 1
ATOM 2310 C C . GLU B 1 113 ? 67.687 29.505 56.038 1.00 41.74 287 GLU B C 1
ATOM 2311 O O . GLU B 1 113 ? 66.730 28.717 56.000 1.00 40.17 287 GLU B O 1
ATOM 2317 N N . GLU B 1 114 ? 67.713 30.674 55.357 1.00 38.38 288 GLU B N 1
ATOM 2318 C CA . GLU B 1 114 ? 66.603 31.119 54.517 1.00 38.39 288 GLU B CA 1
ATOM 2319 C C . GLU B 1 114 ? 66.481 30.240 53.284 1.00 39.83 288 GLU B C 1
ATOM 2320 O O . GLU B 1 114 ? 65.375 29.827 52.951 1.00 39.15 288 GLU B O 1
ATOM 2326 N N . GLN B 1 115 ? 67.626 29.868 52.672 1.00 37.23 289 GLN B N 1
ATOM 2327 C CA . GLN B 1 115 ? 67.664 28.959 51.520 1.00 36.88 289 GLN B CA 1
ATOM 2328 C C . GLN B 1 115 ? 67.138 27.586 51.916 1.00 38.83 289 GLN B C 1
ATOM 2329 O O . GLN B 1 115 ? 66.413 26.973 51.128 1.00 38.32 289 GLN B O 1
ATOM 2335 N N . LEU B 1 116 ? 67.474 27.110 53.140 1.00 33.41 290 LEU B N 1
ATOM 2336 C CA . LEU B 1 116 ? 66.931 25.827 53.600 1.00 31.65 290 LEU B CA 1
ATOM 2337 C C . LEU B 1 116 ? 65.415 25.907 53.708 1.00 34.47 290 LEU B C 1
ATOM 2338 O O . LEU B 1 116 ? 64.723 24.986 53.284 1.00 33.38 290 LEU B O 1
ATOM 2343 N N . GLU B 1 117 ? 64.896 27.012 54.262 1.00 33.51 291 GLU B N 1
ATOM 2344 C CA . GLU B 1 117 ? 63.463 27.240 54.423 1.00 33.86 291 GLU B CA 1
ATOM 2345 C C . GLU B 1 117 ? 62.778 27.165 53.042 1.00 38.95 291 GLU B C 1
ATOM 2346 O O . GLU B 1 117 ? 61.786 26.459 52.901 1.00 36.82 291 GLU B O 1
ATOM 2352 N N . GLU B 1 118 ? 63.367 27.821 52.018 1.00 37.45 292 GLU B N 1
ATOM 2353 C CA . GLU B 1 118 ? 62.844 27.800 50.645 1.00 37.64 292 GLU B CA 1
ATOM 2354 C C . GLU B 1 118 ? 62.823 26.389 50.063 1.00 38.71 292 GLU B C 1
ATOM 2355 O O . GLU B 1 118 ? 61.838 26.029 49.426 1.00 38.80 292 GLU B O 1
ATOM 2361 N N . THR B 1 119 ? 63.879 25.580 50.321 1.00 33.37 293 THR B N 1
ATOM 2362 C CA . THR B 1 119 ? 63.988 24.191 49.870 1.00 32.27 293 THR B CA 1
ATOM 2363 C C . THR B 1 119 ? 62.829 23.398 50.418 1.00 35.07 293 THR B C 1
ATOM 2364 O O . THR B 1 119 ? 62.183 22.682 49.663 1.00 33.07 293 THR B O 1
ATOM 2368 N N . ILE B 1 120 ? 62.578 23.510 51.750 1.00 32.52 294 ILE B N 1
ATOM 2369 C CA . ILE B 1 120 ? 61.493 22.811 52.432 1.00 30.53 294 ILE B CA 1
ATOM 2370 C C . ILE B 1 120 ? 60.144 23.229 51.845 1.00 34.04 294 ILE B C 1
ATOM 2371 O O . ILE B 1 120 ? 59.296 22.381 51.594 1.00 31.45 294 ILE B O 1
ATOM 2376 N N . LYS B 1 121 ? 59.964 24.535 51.623 1.00 33.35 295 LYS B N 1
ATOM 2377 C CA . LYS B 1 121 ? 58.740 25.100 51.070 1.00 34.74 295 LYS B CA 1
ATOM 2378 C C . LYS B 1 121 ? 58.515 24.587 49.666 1.00 37.54 295 LYS B C 1
ATOM 2379 O O . LYS B 1 121 ? 57.393 24.194 49.350 1.00 36.79 295 LYS B O 1
ATOM 2385 N N . ASN B 1 122 ? 59.597 24.473 48.868 1.00 34.93 296 ASN B N 1
ATOM 2386 C CA . ASN B 1 122 ? 59.538 23.941 47.500 1.00 34.99 296 ASN B CA 1
ATOM 2387 C C . ASN B 1 122 ? 59.223 22.443 47.450 1.00 37.61 296 ASN B C 1
ATOM 2388 O O . ASN B 1 122 ? 58.521 22.018 46.535 1.00 35.75 296 ASN B O 1
ATOM 2393 N N . CYS B 1 123 ? 59.676 21.646 48.454 1.00 32.89 297 CYS B N 1
ATOM 2394 C CA . CYS B 1 123 ? 59.321 20.214 48.517 1.00 31.56 297 CYS B CA 1
ATOM 2395 C C . CYS B 1 123 ? 57.823 20.076 48.785 1.00 34.67 297 CYS B C 1
ATOM 2396 O O . CYS B 1 123 ? 57.170 19.181 48.244 1.00 33.46 297 CYS B O 1
ATOM 2399 N N . LEU B 1 124 ? 57.300 20.914 49.690 1.00 30.96 298 LEU B N 1
ATOM 2400 C CA . LEU B 1 124 ? 55.889 20.894 50.043 1.00 30.87 298 LEU B CA 1
ATOM 2401 C C . LEU B 1 124 ? 55.036 21.295 48.818 1.00 35.93 298 LEU B C 1
ATOM 2402 O O . LEU B 1 124 ? 54.083 20.590 48.493 1.00 34.53 298 LEU B O 1
ATOM 2407 N N . SER B 1 125 ? 55.439 22.366 48.099 1.00 35.03 299 SER B N 1
ATOM 2408 C CA . SER B 1 125 ? 54.759 22.817 46.878 1.00 35.10 299 SER B CA 1
ATOM 2409 C C . SER B 1 125 ? 54.754 21.713 45.822 1.00 39.09 299 SER B C 1
ATOM 2410 O O . SER B 1 125 ? 53.678 21.411 45.296 1.00 40.11 299 SER B O 1
ATOM 2413 N N . ALA B 1 126 ? 55.917 21.028 45.600 1.00 33.78 300 ALA B N 1
ATOM 2414 C CA . ALA B 1 126 ? 56.027 19.911 44.641 1.00 32.87 300 ALA B CA 1
ATOM 2415 C C . ALA B 1 126 ? 55.090 18.744 45.000 1.00 36.66 300 ALA B C 1
ATOM 2416 O O . ALA B 1 126 ? 54.428 18.201 44.113 1.00 35.74 300 ALA B O 1
ATOM 2418 N N . ALA B 1 127 ? 54.958 18.406 46.315 1.00 30.70 301 ALA B N 1
ATOM 2419 C CA . ALA B 1 127 ? 54.053 17.347 46.752 1.00 30.48 301 ALA B CA 1
ATOM 2420 C C . ALA B 1 127 ? 52.597 17.780 46.524 1.00 34.37 301 ALA B C 1
ATOM 2421 O O . ALA B 1 127 ? 51.776 16.983 46.075 1.00 33.35 301 ALA B O 1
ATOM 2423 N N . GLU B 1 128 ? 52.289 19.039 46.846 1.00 32.88 302 GLU B N 1
ATOM 2424 C CA . GLU B 1 128 ? 50.941 19.600 46.679 1.00 34.29 302 GLU B CA 1
ATOM 2425 C C . GLU B 1 128 ? 50.495 19.645 45.221 1.00 40.46 302 GLU B C 1
ATOM 2426 O O . GLU B 1 128 ? 49.309 19.441 44.941 1.00 40.40 302 GLU B O 1
ATOM 2432 N N . ASP B 1 129 ? 51.436 19.928 44.307 1.00 38.18 303 ASP B N 1
ATOM 2433 C CA . ASP B 1 129 ? 51.151 19.988 42.872 1.00 38.04 303 ASP B CA 1
ATOM 2434 C C . ASP B 1 129 ? 50.773 18.603 42.325 1.00 42.17 303 ASP B C 1
ATOM 2435 O O . ASP B 1 129 ? 50.004 18.529 41.366 1.00 42.70 303 ASP B O 1
ATOM 2440 N N . LYS B 1 130 ? 51.267 17.504 42.959 1.00 37.36 304 LYS B N 1
ATOM 2441 C CA . LYS B 1 130 ? 50.924 16.127 42.586 1.00 36.05 304 LYS B CA 1
ATOM 2442 C C . LYS B 1 130 ? 49.767 15.588 43.425 1.00 37.48 304 LYS B C 1
ATOM 2443 O O . LYS B 1 130 ? 49.449 14.395 43.348 1.00 37.20 304 LYS B O 1
ATOM 2449 N N . LYS B 1 131 ? 49.142 16.472 44.239 1.00 34.03 305 LYS B N 1
ATOM 2450 C CA . LYS B 1 131 ? 48.007 16.183 45.129 1.00 33.85 305 LYS B CA 1
ATOM 2451 C C . LYS B 1 131 ? 48.350 15.039 46.095 1.00 36.94 305 LYS B C 1
ATOM 2452 O O . LYS B 1 131 ? 47.524 14.159 46.356 1.00 35.40 305 LYS B O 1
ATOM 2458 N N . LEU B 1 132 ? 49.597 15.043 46.608 1.00 32.71 306 LEU B N 1
ATOM 2459 C CA . LEU B 1 132 ? 50.033 13.987 47.514 1.00 31.82 306 LEU B CA 1
ATOM 2460 C C . LEU B 1 132 ? 49.431 14.224 48.898 1.00 33.68 306 LEU B C 1
ATOM 2461 O O . LEU B 1 132 ? 49.360 15.373 49.350 1.00 31.81 306 LEU B O 1
ATOM 2466 N N . LYS B 1 133 ? 48.988 13.135 49.548 1.00 29.71 307 LYS B N 1
ATOM 2467 C CA . LYS B 1 133 ? 48.321 13.141 50.850 1.00 31.28 307 LYS B CA 1
ATOM 2468 C C . LYS B 1 133 ? 49.308 13.059 52.014 1.00 34.01 307 LYS B C 1
ATOM 2469 O O . LYS B 1 133 ? 48.971 13.420 53.139 1.00 33.33 307 LYS B O 1
ATOM 2475 N N . SER B 1 134 ? 50.500 12.547 51.743 1.00 31.91 308 SER B N 1
ATOM 2476 C CA . SER B 1 134 ? 51.549 12.415 52.739 1.00 31.76 308 SER B CA 1
ATOM 2477 C C . SER B 1 134 ? 52.921 12.589 52.109 1.00 33.98 308 SER B C 1
ATOM 2478 O O . SER B 1 134 ? 53.074 12.369 50.909 1.00 32.61 308 SER B O 1
ATOM 2481 N N . VAL B 1 135 ? 53.912 13.041 52.901 1.00 28.51 309 VAL B N 1
ATOM 2482 C CA . VAL B 1 135 ? 55.286 13.256 52.429 1.00 28.85 309 VAL B CA 1
ATOM 2483 C C . VAL B 1 135 ? 56.259 12.946 53.557 1.00 30.79 309 VAL B C 1
ATOM 2484 O O . VAL B 1 135 ? 55.944 13.177 54.727 1.00 29.25 309 VAL B O 1
ATOM 2488 N N . ALA B 1 136 ? 57.414 12.388 53.210 1.00 27.24 310 ALA B N 1
ATOM 2489 C CA . ALA B 1 136 ? 58.422 12.067 54.225 1.00 26.62 310 ALA B CA 1
ATOM 2490 C C . ALA B 1 136 ? 59.732 12.727 53.912 1.00 30.09 310 ALA B C 1
ATOM 2491 O O . ALA B 1 136 ? 60.145 12.782 52.749 1.00 28.94 310 ALA B O 1
ATOM 2493 N N . PHE B 1 137 ? 60.394 13.261 54.951 1.00 25.86 311 PHE B N 1
ATOM 2494 C CA . PHE B 1 137 ? 61.710 13.869 54.834 1.00 25.04 311 PHE B CA 1
ATOM 2495 C C . PHE B 1 137 ? 62.672 12.929 55.561 1.00 30.60 311 PHE B C 1
ATOM 2496 O O . PHE B 1 137 ? 62.462 12.618 56.750 1.00 29.94 311 PHE B O 1
ATOM 2504 N N . PRO B 1 138 ? 63.707 12.434 54.874 1.00 28.42 312 PRO B N 1
ATOM 2505 C CA . PRO B 1 138 ? 64.702 11.617 55.574 1.00 28.18 312 PRO B CA 1
ATOM 2506 C C . PRO B 1 138 ? 65.754 12.553 56.207 1.00 30.47 312 PRO B C 1
ATOM 2507 O O . PRO B 1 138 ? 65.687 13.770 56.001 1.00 29.80 312 PRO B O 1
ATOM 2511 N N . PRO B 1 139 ? 66.779 12.023 56.897 1.00 28.56 313 PRO B N 1
ATOM 2512 C CA . PRO B 1 139 ? 67.843 12.897 57.422 1.00 29.35 313 PRO B CA 1
ATOM 2513 C C . PRO B 1 139 ? 68.590 13.638 56.323 1.00 36.39 313 PRO B C 1
ATOM 2514 O O . PRO B 1 139 ? 68.774 13.129 55.216 1.00 36.51 313 PRO B O 1
ATOM 2518 N N . PHE B 1 140 ? 68.965 14.871 56.621 1.00 35.41 314 PHE B N 1
ATOM 2519 C CA . PHE B 1 140 ? 69.742 15.719 55.744 1.00 37.18 314 PHE B CA 1
ATOM 2520 C C . PHE B 1 140 ? 71.223 15.309 55.838 1.00 41.42 314 PHE B C 1
ATOM 2521 O O . PHE B 1 140 ? 71.591 14.654 56.822 1.00 40.96 314 PHE B O 1
ATOM 2529 N N . PRO B 1 141 ? 72.097 15.693 54.868 1.00 37.79 315 PRO B N 1
ATOM 2530 C CA . PRO B 1 141 ? 73.521 15.348 55.002 1.00 39.15 315 PRO B CA 1
ATOM 2531 C C . PRO B 1 141 ? 74.110 15.959 56.286 1.00 44.32 315 PRO B C 1
ATOM 2532 O O . PRO B 1 141 ? 73.634 16.998 56.738 1.00 42.79 315 PRO B O 1
ATOM 2536 N N . SER B 1 142 ? 75.105 15.283 56.876 1.00 42.43 316 SER B N 1
ATOM 2537 C CA . SER B 1 142 ? 75.812 15.663 58.099 1.00 42.96 316 SER B CA 1
ATOM 2538 C C . SER B 1 142 ? 77.321 15.773 57.808 1.00 48.37 316 SER B C 1
ATOM 2539 O O . SER B 1 142 ? 77.832 15.075 56.913 1.00 48.15 316 SER B O 1
ATOM 2542 N N . GLY B 1 143 ? 78.012 16.602 58.600 1.00 43.56 317 GLY B N 1
ATOM 2543 C CA . GLY B 1 143 ? 79.449 16.832 58.462 1.00 42.00 317 GLY B CA 1
ATOM 2544 C C . GLY B 1 143 ? 79.761 18.237 58.003 1.00 41.40 317 GLY B C 1
ATOM 2545 O O . GLY B 1 143 ? 78.935 19.129 58.180 1.00 39.30 317 GLY B O 1
ATOM 2546 N N . ARG B 1 144 ? 80.954 18.451 57.403 1.00 38.09 318 ARG B N 1
ATOM 2547 C CA . ARG B 1 144 ? 81.400 19.760 56.923 1.00 37.54 318 ARG B CA 1
ATOM 2548 C C . ARG B 1 144 ? 80.467 20.325 55.883 1.00 43.79 318 ARG B C 1
ATOM 2549 O O . ARG B 1 144 ? 79.987 19.584 55.016 1.00 46.37 318 ARG B O 1
ATOM 2557 N N . ASN B 1 145 ? 80.167 21.627 56.001 1.00 39.55 319 ASN B N 1
ATOM 2558 C CA . ASN B 1 145 ? 79.282 22.375 55.115 1.00 40.32 319 ASN B CA 1
ATOM 2559 C C . ASN B 1 145 ? 77.859 21.822 55.078 1.00 43.32 319 ASN B C 1
ATOM 2560 O O . ASN B 1 145 ? 77.106 22.106 54.138 1.00 44.03 319 ASN B O 1
ATOM 2565 N N . CYS B 1 146 ? 77.493 21.046 56.119 1.00 36.61 320 CYS B N 1
ATOM 2566 C CA . CYS B 1 146 ? 76.146 20.513 56.297 1.00 34.93 320 CYS B CA 1
ATOM 2567 C C . CYS B 1 146 ? 75.546 21.198 57.512 1.00 37.17 320 CYS B C 1
ATOM 2568 O O . CYS B 1 146 ? 76.283 21.713 58.371 1.00 33.62 320 CYS B O 1
ATOM 2571 N N . PHE B 1 147 ? 74.210 21.199 57.605 1.00 31.99 321 PHE B N 1
ATOM 2572 C CA . PHE B 1 147 ? 73.574 21.849 58.733 1.00 30.68 321 PHE B CA 1
ATOM 2573 C C . PHE B 1 147 ? 73.724 21.056 60.029 1.00 31.87 321 PHE B C 1
ATOM 2574 O O . PHE B 1 147 ? 73.497 19.833 60.052 1.00 29.08 321 PHE B O 1
ATOM 2582 N N . PRO B 1 148 ? 73.990 21.770 61.144 1.00 29.34 322 PRO B N 1
ATOM 2583 C CA . PRO B 1 148 ? 73.958 21.117 62.462 1.00 28.98 322 PRO B CA 1
ATOM 2584 C C . PRO B 1 148 ? 72.537 20.563 62.672 1.00 30.24 322 PRO B C 1
ATOM 2585 O O . PRO B 1 148 ? 71.576 21.143 62.168 1.00 29.02 322 PRO B O 1
ATOM 2589 N N . LYS B 1 149 ? 72.393 19.428 63.350 1.00 26.71 323 LYS B N 1
ATOM 2590 C CA . LYS B 1 149 ? 71.067 18.817 63.536 1.00 25.56 323 LYS B CA 1
ATOM 2591 C C . LYS B 1 149 ? 70.017 19.780 64.065 1.00 30.02 323 LYS B C 1
ATOM 2592 O O . LYS B 1 149 ? 68.892 19.800 63.556 1.00 30.17 323 LYS B O 1
ATOM 2598 N N . GLN B 1 150 ? 70.364 20.561 65.087 1.00 28.89 324 GLN B N 1
ATOM 2599 C CA . GLN B 1 150 ? 69.410 21.482 65.697 1.00 30.59 324 GLN B CA 1
ATOM 2600 C C . GLN B 1 150 ? 68.945 22.516 64.711 1.00 31.32 324 GLN B C 1
ATOM 2601 O O . GLN B 1 150 ? 67.752 22.806 64.661 1.00 29.10 324 GLN B O 1
ATOM 2607 N N . THR B 1 151 ? 69.878 23.075 63.927 1.00 29.51 325 THR B N 1
ATOM 2608 C CA . THR B 1 151 ? 69.516 24.074 62.919 1.00 29.21 325 THR B CA 1
ATOM 2609 C C . THR B 1 151 ? 68.593 23.465 61.855 1.00 31.78 325 THR B C 1
ATOM 2610 O O . THR B 1 151 ? 67.547 24.052 61.546 1.00 31.12 325 THR B O 1
ATOM 2614 N N . ALA B 1 152 ? 68.948 22.297 61.334 1.00 27.12 326 ALA B N 1
ATOM 2615 C CA . ALA B 1 152 ? 68.130 21.602 60.342 1.00 27.83 326 ALA B CA 1
ATOM 2616 C C . ALA B 1 152 ? 66.710 21.375 60.890 1.00 31.16 326 ALA B C 1
ATOM 2617 O O . ALA B 1 152 ? 65.751 21.758 60.229 1.00 31.71 326 ALA B O 1
ATOM 2619 N N . ALA B 1 153 ? 66.589 20.847 62.138 1.00 25.73 327 ALA B N 1
ATOM 2620 C CA . ALA B 1 153 ? 65.317 20.610 62.823 1.00 24.12 327 ALA B CA 1
ATOM 2621 C C . ALA B 1 153 ? 64.479 21.879 63.008 1.00 26.97 327 ALA B C 1
ATOM 2622 O O . ALA B 1 153 ? 63.314 21.891 62.624 1.00 27.75 327 ALA B O 1
ATOM 2624 N N . GLN B 1 154 ? 65.063 22.937 63.578 1.00 25.17 328 GLN B N 1
ATOM 2625 C CA . GLN B 1 154 ? 64.393 24.212 63.816 1.00 26.53 328 GLN B CA 1
ATOM 2626 C C . GLN B 1 154 ? 63.873 24.803 62.493 1.00 32.12 328 GLN B C 1
ATOM 2627 O O . GLN B 1 154 ? 62.683 25.098 62.391 1.00 32.68 328 GLN B O 1
ATOM 2633 N N . VAL B 1 155 ? 64.746 24.921 61.485 1.00 30.25 329 VAL B N 1
ATOM 2634 C CA . VAL B 1 155 ? 64.381 25.504 60.186 1.00 30.33 329 VAL B CA 1
ATOM 2635 C C . VAL B 1 155 ? 63.274 24.704 59.490 1.00 33.10 329 VAL B C 1
ATOM 2636 O O . VAL B 1 155 ? 62.286 25.310 59.050 1.00 33.40 329 VAL B O 1
ATOM 2640 N N . THR B 1 156 ? 63.414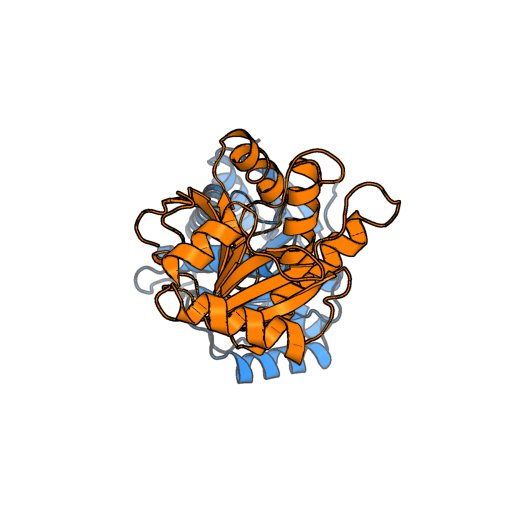 23.352 59.425 1.00 27.81 330 THR B N 1
ATOM 2641 C CA . THR B 1 156 ? 62.480 22.435 58.792 1.00 27.41 330 THR B CA 1
ATOM 2642 C C . THR B 1 156 ? 61.091 22.488 59.429 1.00 30.66 330 THR B C 1
ATOM 2643 O O . THR B 1 156 ? 60.091 22.595 58.709 1.00 28.79 330 THR B O 1
ATOM 2647 N N . LEU B 1 157 ? 61.025 22.400 60.767 1.00 27.24 331 LEU B N 1
ATOM 2648 C CA . LEU B 1 157 ? 59.738 22.410 61.477 1.00 28.79 331 LEU B CA 1
ATOM 2649 C C . LEU B 1 157 ? 59.041 23.742 61.369 1.00 33.82 331 LEU B C 1
ATOM 2650 O O . LEU B 1 157 ? 57.831 23.756 61.159 1.00 34.05 331 LEU B O 1
ATOM 2655 N N . LYS B 1 158 ? 59.811 24.848 61.428 1.00 32.12 332 LYS B N 1
ATOM 2656 C CA . LYS B 1 158 ? 59.334 26.233 61.271 1.00 33.27 332 LYS B CA 1
ATOM 2657 C C . LYS B 1 158 ? 58.765 26.450 59.863 1.00 38.82 332 LYS B C 1
ATOM 2658 O O . LYS B 1 158 ? 57.703 27.040 59.738 1.00 40.17 332 LYS B O 1
ATOM 2664 N N . ALA B 1 159 ? 59.448 25.969 58.818 1.00 35.62 333 ALA B N 1
ATOM 2665 C CA . ALA B 1 159 ? 58.949 26.079 57.441 1.00 34.92 333 ALA B CA 1
ATOM 2666 C C . ALA B 1 159 ? 57.637 25.275 57.238 1.00 36.58 333 ALA B C 1
ATOM 2667 O O . ALA B 1 159 ? 56.675 25.807 56.697 1.00 38.31 333 ALA B O 1
ATOM 2669 N N . ILE B 1 160 ? 57.579 24.033 57.728 1.00 31.32 334 ILE B N 1
ATOM 2670 C CA . ILE B 1 160 ? 56.415 23.153 57.579 1.00 32.09 334 ILE B CA 1
ATOM 2671 C C . ILE B 1 160 ? 55.185 23.655 58.332 1.00 37.80 334 ILE B C 1
ATOM 2672 O O . ILE B 1 160 ? 54.105 23.703 57.748 1.00 38.32 334 ILE B O 1
ATOM 2677 N N . SER B 1 161 ? 55.339 23.987 59.625 1.00 35.55 335 SER B N 1
ATOM 2678 C CA . SER B 1 161 ? 54.224 24.443 60.454 1.00 35.51 335 SER B CA 1
ATOM 2679 C C . SER B 1 161 ? 53.629 25.723 59.920 1.00 44.06 335 SER B C 1
ATOM 2680 O O . SER B 1 161 ? 52.402 25.819 59.878 1.00 45.67 335 SER B O 1
ATOM 2683 N N . ALA B 1 162 ? 54.480 26.664 59.441 1.00 41.89 336 ALA B N 1
ATOM 2684 C CA . ALA B 1 162 ? 54.065 27.950 58.854 1.00 41.82 336 ALA B CA 1
ATOM 2685 C C . ALA B 1 162 ? 53.273 27.730 57.585 1.00 50.15 336 ALA B C 1
ATOM 2686 O O . ALA B 1 162 ? 52.293 28.440 57.327 1.00 51.08 336 ALA B O 1
ATOM 2688 N N . HIS B 1 163 ? 53.719 26.763 56.773 1.00 47.04 337 HIS B N 1
ATOM 2689 C CA . HIS B 1 163 ? 53.076 26.408 55.527 1.00 46.38 337 HIS B CA 1
ATOM 2690 C C . HIS B 1 163 ? 51.666 25.861 55.842 1.00 50.50 337 HIS B C 1
ATOM 2691 O O . HIS B 1 163 ? 50.689 26.406 55.341 1.00 50.34 337 HIS B O 1
ATOM 2698 N N . PHE B 1 164 ? 51.557 24.885 56.763 1.00 47.52 338 PHE B N 1
ATOM 2699 C CA . PHE B 1 164 ? 50.296 24.241 57.152 1.00 47.75 338 PHE B CA 1
ATOM 2700 C C . PHE B 1 164 ? 49.342 25.026 58.054 1.00 54.84 338 PHE B C 1
ATOM 2701 O O . PHE B 1 164 ? 48.153 24.691 58.074 1.00 54.38 338 PHE B O 1
ATOM 2709 N N . ASP B 1 165 ? 49.843 25.986 58.856 1.00 53.24 339 ASP B N 1
ATOM 2710 C CA . ASP B 1 165 ? 48.979 26.795 59.738 1.00 53.68 339 ASP B CA 1
ATOM 2711 C C . ASP B 1 165 ? 48.358 27.955 58.921 1.00 60.69 339 ASP B C 1
ATOM 2712 O O . ASP B 1 165 ? 47.342 28.517 59.331 1.00 59.97 339 ASP B O 1
ATOM 2717 N N . ASP B 1 166 ? 48.981 28.300 57.767 1.00 59.52 340 ASP B N 1
ATOM 2718 C CA . ASP B 1 166 ? 48.551 29.377 56.861 1.00 60.18 340 ASP B CA 1
ATOM 2719 C C . ASP B 1 166 ? 47.240 29.042 56.130 1.00 64.51 340 ASP B C 1
ATOM 2720 O O . ASP B 1 166 ? 46.397 29.931 55.935 1.00 64.42 340 ASP B O 1
ATOM 2725 N N . SER B 1 167 ? 47.092 27.771 55.702 1.00 60.03 341 SER B N 1
ATOM 2726 C CA . SER B 1 167 ? 45.947 27.293 54.929 1.00 59.36 341 SER B CA 1
ATOM 2727 C C . SER B 1 167 ? 45.743 25.778 55.052 1.00 62.01 341 SER B C 1
ATOM 2728 O O . SER B 1 167 ? 46.715 25.012 55.093 1.00 61.02 341 SER B O 1
ATOM 2731 N N . SER B 1 168 ? 44.465 25.359 55.080 1.00 58.14 342 SER B N 1
ATOM 2732 C CA . SER B 1 168 ? 44.046 23.956 55.106 1.00 58.09 342 SER B CA 1
ATOM 2733 C C . SER B 1 168 ? 43.762 23.478 53.665 1.00 61.45 342 SER B C 1
ATOM 2734 O O . SER B 1 168 ? 43.506 22.286 53.446 1.00 60.82 342 SER B O 1
ATOM 2737 N N . ALA B 1 169 ? 43.842 24.417 52.686 1.00 57.46 343 ALA B N 1
ATOM 2738 C CA . ALA B 1 169 ? 43.631 24.177 51.255 1.00 57.12 343 ALA B CA 1
ATOM 2739 C C . ALA B 1 169 ? 44.912 23.625 50.626 1.00 59.34 343 ALA B C 1
ATOM 2740 O O . ALA B 1 169 ? 45.602 24.306 49.856 1.00 60.20 343 ALA B O 1
ATOM 2742 N N . SER B 1 170 ? 45.227 22.379 50.999 1.00 52.39 344 SER B N 1
ATOM 2743 C CA . SER B 1 170 ? 46.400 21.600 50.612 1.00 50.19 344 SER B CA 1
ATOM 2744 C C . SER B 1 170 ? 46.053 20.145 50.821 1.00 47.91 344 SER B C 1
ATOM 2745 O O . SER B 1 170 ? 45.423 19.788 51.819 1.00 46.78 344 SER B O 1
ATOM 2748 N N . SER B 1 171 ? 46.480 19.309 49.880 1.00 41.17 345 SER B N 1
ATOM 2749 C CA . SER B 1 171 ? 46.248 17.870 49.873 1.00 39.13 345 SER B CA 1
ATOM 2750 C C . SER B 1 171 ? 47.022 17.146 50.980 1.00 38.63 345 SER B C 1
ATOM 2751 O O . SER B 1 171 ? 46.635 16.037 51.342 1.00 36.81 345 SER B O 1
ATOM 2754 N N . LEU B 1 172 ? 48.132 17.740 51.468 1.00 35.24 346 LEU B N 1
ATOM 2755 C CA . LEU B 1 172 ? 48.998 17.093 52.470 1.00 34.35 346 LEU B CA 1
ATOM 2756 C C . LEU B 1 172 ? 48.358 17.018 53.847 1.00 39.60 346 LEU B C 1
ATOM 2757 O O . LEU B 1 172 ? 48.057 18.057 54.438 1.00 41.44 346 LEU B O 1
ATOM 2762 N N . LYS B 1 173 ? 48.141 15.799 54.356 1.00 36.10 347 LYS B N 1
ATOM 2763 C CA . LYS B 1 173 ? 47.562 15.606 55.692 1.00 36.70 347 LYS B CA 1
ATOM 2764 C C . LYS B 1 173 ? 48.566 15.005 56.689 1.00 37.85 347 LYS B C 1
ATOM 2765 O O . LYS B 1 173 ? 48.336 15.063 57.894 1.00 38.22 347 LYS B O 1
ATOM 2771 N N . ASN B 1 174 ? 49.649 14.405 56.185 1.00 33.06 348 ASN B N 1
ATOM 2772 C CA . ASN B 1 174 ? 50.672 13.784 57.018 1.00 31.41 348 ASN B CA 1
ATOM 2773 C C . ASN B 1 174 ? 52.067 14.053 56.504 1.00 32.39 348 ASN B C 1
ATOM 2774 O O . ASN B 1 174 ? 52.378 13.782 55.348 1.00 29.94 348 ASN B O 1
ATOM 2779 N N . VAL B 1 175 ? 52.930 14.539 57.386 1.00 27.54 349 VAL B N 1
ATOM 2780 C CA . VAL B 1 175 ? 54.355 14.721 57.073 1.00 26.61 349 VAL B CA 1
ATOM 2781 C C . VAL B 1 175 ? 55.121 13.849 58.050 1.00 32.57 349 VAL B C 1
ATOM 2782 O O . VAL B 1 175 ? 54.875 13.935 59.251 1.00 32.83 349 VAL B O 1
ATOM 2786 N N . TYR B 1 176 ? 56.011 12.993 57.539 1.00 28.97 350 TYR B N 1
ATOM 2787 C CA . TYR B 1 176 ? 56.821 12.092 58.342 1.00 28.78 350 TYR B CA 1
ATOM 2788 C C . TYR B 1 176 ? 58.270 12.523 58.289 1.00 31.55 350 TYR B C 1
ATOM 2789 O O . TYR B 1 176 ? 58.767 12.957 57.244 1.00 28.97 350 TYR B O 1
ATOM 2798 N N . PHE B 1 177 ? 58.925 12.449 59.446 1.00 28.38 351 PHE B N 1
ATOM 2799 C CA . PHE B 1 177 ? 60.342 12.757 59.599 1.00 27.83 351 PHE B CA 1
ATOM 2800 C C . PHE B 1 177 ? 60.983 11.466 59.934 1.00 31.90 351 PHE B C 1
ATOM 2801 O O . PHE B 1 177 ? 60.801 10.921 61.039 1.00 31.89 351 PHE B O 1
ATOM 2809 N N . LEU B 1 178 ? 61.700 10.935 58.952 1.00 27.63 352 LEU B N 1
ATOM 2810 C CA . LEU B 1 178 ? 62.389 9.665 59.045 1.00 29.81 352 LEU B CA 1
ATOM 2811 C C . LEU B 1 178 ? 63.699 9.930 59.751 1.00 32.76 352 LEU B C 1
ATOM 2812 O O . LEU B 1 178 ? 64.490 10.736 59.283 1.00 30.62 352 LEU B O 1
ATOM 2817 N N . LEU B 1 179 ? 63.873 9.326 60.923 1.00 30.81 353 LEU B N 1
ATOM 2818 C CA . LEU B 1 179 ? 65.032 9.526 61.785 1.00 30.35 353 LEU B CA 1
ATOM 2819 C C . LEU B 1 179 ? 65.606 8.200 62.179 1.00 37.18 353 LEU B C 1
ATOM 2820 O O . LEU B 1 179 ? 64.869 7.236 62.355 1.00 37.84 353 LEU B O 1
ATOM 2825 N N . PHE B 1 180 ? 66.924 8.149 62.311 1.00 38.77 354 PHE B N 1
ATOM 2826 C CA . PHE B 1 180 ? 67.631 6.914 62.619 1.00 40.80 354 PHE B CA 1
ATOM 2827 C C . PHE B 1 180 ? 68.225 6.921 64.030 1.00 43.04 354 PHE B C 1
ATOM 2828 O O . PHE B 1 180 ? 67.871 6.075 64.854 1.00 45.49 354 PHE B O 1
ATOM 2836 N N . ASP B 1 181 ? 69.085 7.892 64.314 1.00 35.73 355 ASP B N 1
ATOM 2837 C CA . ASP B 1 181 ? 69.790 7.990 65.592 1.00 33.68 355 ASP B CA 1
ATOM 2838 C C . ASP B 1 181 ? 69.005 8.687 66.718 1.00 32.98 355 ASP B C 1
ATOM 2839 O O . ASP B 1 181 ? 68.191 9.572 66.458 1.00 29.23 355 ASP B O 1
ATOM 2844 N N . SER B 1 182 ? 69.291 8.291 67.977 1.00 29.15 356 SER B N 1
ATOM 2845 C CA . SER B 1 182 ? 68.647 8.827 69.193 1.00 26.95 356 SER B CA 1
ATOM 2846 C C . SER B 1 182 ? 68.817 10.315 69.361 1.00 27.52 356 SER B C 1
ATOM 2847 O O . SER B 1 182 ? 67.857 10.989 69.745 1.00 27.20 356 SER B O 1
ATOM 2850 N N . GLU B 1 183 ? 70.032 10.837 69.122 1.00 25.42 357 GLU B N 1
ATOM 2851 C CA . GLU B 1 183 ? 70.266 12.269 69.278 1.00 23.99 357 GLU B CA 1
ATOM 2852 C C . GLU B 1 183 ? 69.349 13.069 68.351 1.00 28.64 357 GLU B C 1
ATOM 2853 O O . GLU B 1 183 ? 68.716 14.021 68.809 1.00 27.68 357 GLU B O 1
ATOM 2859 N N . SER B 1 184 ? 69.275 12.693 67.053 1.00 24.94 358 SER B N 1
ATOM 2860 C CA . SER B 1 184 ? 68.379 13.393 66.113 1.00 22.51 358 SER B CA 1
ATOM 2861 C C . SER B 1 184 ? 66.936 13.321 66.613 1.00 26.22 358 SER B C 1
ATOM 2862 O O . SER B 1 184 ? 66.249 14.335 66.575 1.00 25.81 358 SER B O 1
ATOM 2865 N N . ILE B 1 185 ? 66.501 12.143 67.129 1.00 23.77 359 ILE B N 1
ATOM 2866 C CA . ILE B 1 185 ? 65.146 11.968 67.656 1.00 23.19 359 ILE B CA 1
ATOM 2867 C C . ILE B 1 185 ? 64.908 12.936 68.777 1.00 26.70 359 ILE B C 1
ATOM 2868 O O . ILE B 1 185 ? 63.882 13.618 68.757 1.00 24.62 359 ILE B O 1
ATOM 2873 N N . GLY B 1 186 ? 65.832 12.996 69.746 1.00 23.09 360 GLY B N 1
ATOM 2874 C CA . GLY B 1 186 ? 65.682 13.918 70.862 1.00 21.73 360 GLY B CA 1
ATOM 2875 C C . GLY B 1 186 ? 65.607 15.362 70.394 1.00 23.80 360 GLY B C 1
ATOM 2876 O O . GLY B 1 186 ? 64.795 16.130 70.891 1.00 20.74 360 GLY B O 1
ATOM 2877 N N . ILE B 1 187 ? 66.490 15.767 69.474 1.00 21.77 361 ILE B N 1
ATOM 2878 C CA . ILE B 1 187 ? 66.496 17.155 68.945 1.00 22.17 361 ILE B CA 1
ATOM 2879 C C . ILE B 1 187 ? 65.144 17.530 68.322 1.00 26.11 361 ILE B C 1
ATOM 2880 O O . ILE B 1 187 ? 64.611 18.620 68.596 1.00 23.37 361 ILE B O 1
ATOM 2885 N N A TYR B 1 188 ? 64.613 16.653 67.447 0.50 24.77 362 TYR B N 1
ATOM 2886 N N B TYR B 1 188 ? 64.606 16.635 67.480 0.50 24.64 362 TYR B N 1
ATOM 2887 C CA A TYR B 1 188 ? 63.324 16.879 66.771 0.50 25.07 362 TYR B CA 1
ATOM 2888 C CA B TYR B 1 188 ? 63.317 16.836 66.809 0.50 24.90 362 TYR B CA 1
ATOM 2889 C C A TYR B 1 188 ? 62.159 16.889 67.784 0.50 27.43 362 TYR B C 1
ATOM 2890 C C B TYR B 1 188 ? 62.180 16.903 67.815 0.50 27.21 362 TYR B C 1
ATOM 2891 O O A TYR B 1 188 ? 61.299 17.766 67.702 0.50 25.99 362 TYR B O 1
ATOM 2892 O O B TYR B 1 188 ? 61.350 17.809 67.746 0.50 25.52 362 TYR B O 1
ATOM 2909 N N . VAL B 1 189 ? 62.192 15.998 68.805 1.00 24.28 363 VAL B N 1
ATOM 2910 C CA . VAL B 1 189 ? 61.157 15.973 69.879 1.00 22.86 363 VAL B CA 1
ATOM 2911 C C . VAL B 1 189 ? 61.183 17.295 70.656 1.00 24.89 363 VAL B C 1
ATOM 2912 O O . VAL B 1 189 ? 60.122 17.907 70.887 1.00 22.80 363 VAL B O 1
ATOM 2916 N N . GLN B 1 190 ? 62.402 17.786 70.982 1.00 21.39 364 GLN B N 1
ATOM 2917 C CA . GLN B 1 190 ? 62.567 19.074 71.678 1.00 20.98 364 GLN B CA 1
ATOM 2918 C C . GLN B 1 190 ? 62.079 20.262 70.849 1.00 25.53 364 GLN B C 1
ATOM 2919 O O . GLN B 1 190 ? 61.432 21.160 71.393 1.00 24.30 364 GLN B O 1
ATOM 2925 N N . GLU B 1 191 ? 62.332 20.243 69.528 1.00 23.00 365 GLU B N 1
ATOM 2926 C CA . GLU B 1 191 ? 61.879 21.335 68.667 1.00 23.09 365 GLU B CA 1
ATOM 2927 C C . GLU B 1 191 ? 60.360 21.275 68.433 1.00 27.66 365 GLU B C 1
ATOM 2928 O O . GLU B 1 191 ? 59.697 22.303 68.472 1.00 27.58 365 GLU B O 1
ATOM 2934 N N . MET B 1 192 ? 59.803 20.077 68.245 1.00 24.76 366 MET B N 1
ATOM 2935 C CA . MET B 1 192 ? 58.348 19.944 68.077 1.00 25.27 366 MET B CA 1
ATOM 2936 C C . MET B 1 192 ? 57.539 20.395 69.297 1.00 31.68 366 MET B C 1
ATOM 2937 O O . MET B 1 192 ? 56.419 20.880 69.121 1.00 30.58 366 MET B O 1
ATOM 2942 N N . ALA B 1 193 ? 58.091 20.242 70.535 1.00 29.89 367 ALA B N 1
ATOM 2943 C CA . ALA B 1 193 ? 57.423 20.655 71.782 1.00 29.59 367 ALA B CA 1
ATOM 2944 C C . ALA B 1 193 ? 57.110 22.140 71.842 1.00 36.88 367 ALA B C 1
ATOM 2945 O O . ALA B 1 193 ? 56.296 22.549 72.674 1.00 36.88 367 ALA B O 1
ATOM 2947 N N . LYS B 1 194 ? 57.746 22.950 70.967 1.00 33.85 368 LYS B N 1
ATOM 2948 C CA . LYS B 1 194 ? 57.521 24.405 70.903 1.00 34.89 368 LYS B CA 1
ATOM 2949 C C . LYS B 1 194 ? 56.287 24.813 70.047 1.00 40.67 368 LYS B C 1
ATOM 2950 O O . LYS B 1 194 ? 55.696 25.870 70.264 1.00 40.30 368 LYS B O 1
ATOM 2956 N N . LEU B 1 195 ? 55.919 23.996 69.069 1.00 38.58 369 LEU B N 1
ATOM 2957 C CA . LEU B 1 195 ? 54.815 24.289 68.140 1.00 37.36 369 LEU B CA 1
ATOM 2958 C C . LEU B 1 195 ? 53.419 24.300 68.797 1.00 42.81 369 LEU B C 1
ATOM 2959 O O . LEU B 1 195 ? 53.133 23.469 69.662 1.00 41.63 369 LEU B O 1
ATOM 2964 N N . ASP B 1 196 ? 52.537 25.225 68.363 1.00 39.23 370 ASP B N 1
ATOM 2965 C CA . ASP B 1 196 ? 51.153 25.251 68.807 1.00 38.70 370 ASP B CA 1
ATOM 2966 C C . ASP B 1 196 ? 50.480 24.096 68.064 1.00 41.94 370 ASP B C 1
ATOM 2967 O O . ASP B 1 196 ? 50.749 23.904 66.869 1.00 41.32 370 ASP B O 1
ATOM 2972 N N . ALA B 1 197 ? 49.665 23.287 68.778 1.00 38.39 371 ALA B N 1
ATOM 2973 C CA . ALA B 1 197 ? 48.966 22.132 68.214 1.00 37.93 371 ALA B CA 1
ATOM 2974 C C . ALA B 1 197 ? 47.723 21.769 69.035 1.00 42.17 371 ALA B C 1
ATOM 2975 O O . ALA B 1 197 ? 47.239 22.587 69.824 1.00 44.16 371 ALA B O 1
ATOM 2977 N N . LYS B 1 198 ? 47.184 20.571 68.817 1.00 36.20 372 LYS B N 1
ATOM 2978 C CA . LYS B 1 198 ? 46.002 20.078 69.511 1.00 39.46 372 LYS B CA 1
ATOM 2979 C C . LYS B 1 198 ? 46.454 19.348 70.776 1.00 47.46 372 LYS B C 1
ATOM 2980 O O . LYS B 1 198 ? 47.563 18.762 70.761 1.00 49.72 372 LYS B O 1
#